Protein AF-A0A977PJA3-F1 (afdb_monomer)

Solvent-accessible surface area (backbone atoms only — not comparable to full-atom values): 24206 Å² total; per-residue (Å²): 123,78,74,62,68,71,63,63,79,77,67,81,82,73,86,77,71,82,76,63,62,69,64,51,65,70,58,67,76,68,81,71,93,69,60,69,70,60,52,53,59,50,46,55,56,50,48,57,51,47,55,52,40,52,51,39,45,53,50,38,68,62,46,46,66,63,48,60,76,67,51,56,89,46,56,53,52,89,62,93,64,71,42,68,48,52,56,47,53,52,47,56,65,66,49,66,88,48,75,70,28,21,39,38,38,39,31,64,43,63,60,74,66,46,78,71,42,77,66,67,72,76,74,64,83,95,48,78,65,56,51,52,55,53,48,50,56,46,56,58,51,52,65,62,53,78,78,54,62,72,76,57,49,56,58,41,63,76,56,46,85,55,71,39,64,55,55,40,51,47,48,53,50,47,59,62,48,41,60,52,52,49,53,52,48,56,50,43,68,72,48,55,91,77,56,71,69,49,67,43,30,48,74,66,37,37,39,40,36,20,61,45,62,68,58,52,52,51,51,50,52,50,49,46,58,70,63,41,83,48,71,89,64,67,49,73,54,72,48,78,42,80,47,36,64,79,34,49,77,57,97,52,27,28,44,28,40,39,94,88,71,76,42,83,41,68,41,75,18,72,64,44,54,50,51,52,53,49,52,52,48,50,56,52,50,57,54,46,54,54,37,51,59,37,56,77,69,67,41,62,68,60,40,53,52,50,51,51,53,48,39,51,53,52,33,51,50,53,49,53,53,46,58,70,58,57,67,53,90,66,53,81,70,41,58,58,55,35,50,50,49,47,52,50,56,48,47,51,54,46,55,68,64,48,72,77,51,86,48,68,68,59,43,52,52,52,42,48,68,31,32,35,70,79,44,76,40,82,52,91,92,37,83,43,72,51,68,66,41,53,39,48,80,44,72,82,46,100,87,42,78,44,79,51,58,42,74,58,59,72,67,67,70,83,112

Foldseek 3Di:
DVVVVVPVVPPPPDDDDPPPPVVVVVVVPPDDDDDPVVVVVVVVVVVVVVVVLVVLVVVCVVVQVVVLVLFDPQEQALHDDPRLLSVQVLVQVQLQPQFQKKKKKKFKDPPVVLLLDPPVLPPDDDDPVSNVVSVVVNVVVVVVVVPDDPVVVVVVVVVVVRPSVVSSVQVVLSVVCSVLVVVLVVLCVVVVVPWRWDWHDYRRMIMIITSDPVSVVVSVVVSCVVVVPPVVRIDMDMDIDRGQQVFDDDPQWTWHQDPPPRHTDIDGDPVNLVVLLVVLLVLLVVLLVVLVVVVVVVNVVVNLVSLLVSLVVLQVSLLVSLVSVLSNPPCPVVVVVLVVSQVSSLCSNLCSPQVPPPDPVVSVVVCCQQFNAFDFDCDVNDTDTDGGWGWDWDPPDPPDIDIRTRDRSVVSNVD

pLDDT: mean 73.35, std 19.98, range [24.0, 95.44]

Radius of gyration: 26.57 Å; Cα contacts (8 Å, |Δi|>4): 376; chains: 1; bounding box: 60×68×71 Å

Mean predicted aligned error: 12.41 Å

Structure (mmCIF, N/CA/C/O backbone):
data_AF-A0A977PJA3-F1
#
_entry.id   AF-A0A977PJA3-F1
#
loop_
_atom_site.group_PDB
_atom_site.id
_atom_site.type_symbol
_atom_site.label_atom_id
_atom_site.label_alt_id
_atom_site.label_comp_id
_atom_site.label_asym_id
_atom_site.label_entity_id
_atom_site.label_seq_id
_atom_site.pdbx_PDB_ins_code
_atom_site.Cartn_x
_atom_site.Cartn_y
_atom_site.Cartn_z
_atom_site.occupancy
_atom_site.B_iso_or_equiv
_atom_site.auth_seq_id
_atom_site.auth_comp_id
_atom_site.auth_asym_id
_atom_site.auth_atom_id
_atom_site.pdbx_PDB_model_num
ATOM 1 N N . MET A 1 1 ? -24.098 27.263 -23.065 1.00 36.97 1 MET A N 1
ATOM 2 C CA . MET A 1 1 ? -23.216 26.968 -21.909 1.00 36.97 1 MET A CA 1
ATOM 3 C C . MET A 1 1 ? -23.878 27.156 -20.538 1.00 36.97 1 MET A C 1
ATOM 5 O O . MET A 1 1 ? -23.555 26.385 -19.650 1.00 36.97 1 MET A O 1
ATOM 9 N N . ILE A 1 2 ? -24.837 28.076 -20.346 1.00 30.09 2 ILE A N 1
ATOM 10 C CA . ILE A 1 2 ? -25.556 28.237 -19.056 1.00 30.09 2 ILE A CA 1
ATOM 11 C C . ILE A 1 2 ? -26.625 27.142 -18.821 1.00 30.09 2 ILE A C 1
ATOM 13 O O . ILE A 1 2 ? -26.926 26.794 -17.687 1.00 30.09 2 ILE A O 1
ATOM 17 N N . GLN A 1 3 ? -27.122 26.494 -19.878 1.00 24.00 3 GLN A N 1
ATOM 18 C CA . GLN A 1 3 ? -28.169 25.463 -19.778 1.00 24.00 3 GLN A CA 1
ATOM 19 C C . GLN A 1 3 ? -27.657 24.060 -19.387 1.00 24.00 3 GLN A C 1
ATOM 21 O O . GLN A 1 3 ? -28.430 23.227 -18.929 1.00 24.00 3 GLN A O 1
ATOM 26 N N . ILE A 1 4 ? -26.345 23.809 -19.489 1.00 34.91 4 ILE A N 1
ATOM 27 C CA . ILE A 1 4 ? -25.708 22.555 -19.033 1.00 34.91 4 ILE A CA 1
ATOM 28 C C . ILE A 1 4 ? -25.590 22.542 -17.494 1.00 34.91 4 ILE A C 1
ATOM 30 O O . ILE A 1 4 ? -25.600 21.482 -16.873 1.00 34.91 4 ILE A O 1
ATOM 34 N N . PHE A 1 5 ? -25.572 23.719 -16.857 1.00 30.02 5 PHE A N 1
ATOM 35 C CA . PHE A 1 5 ? -25.419 23.868 -15.407 1.00 30.02 5 PHE A CA 1
ATOM 36 C C . PHE A 1 5 ? -26.631 23.399 -14.585 1.00 30.02 5 PHE A C 1
ATOM 38 O O . PHE A 1 5 ? -26.465 23.079 -13.412 1.00 30.02 5 PHE A O 1
ATOM 45 N N . LEU A 1 6 ? -27.829 23.308 -15.175 1.00 31.62 6 LEU A N 1
ATOM 46 C CA . LEU A 1 6 ? -29.035 22.895 -14.443 1.00 31.62 6 LEU A CA 1
ATOM 47 C C . LEU A 1 6 ? -29.278 21.374 -14.449 1.00 31.62 6 LEU A C 1
ATOM 49 O O . LEU A 1 6 ? -29.949 20.877 -13.549 1.00 31.62 6 LEU A O 1
ATOM 53 N N . ASN A 1 7 ? -28.660 20.616 -15.363 1.00 29.55 7 ASN A N 1
ATOM 54 C CA . ASN A 1 7 ? -28.863 19.160 -15.454 1.00 29.55 7 ASN A CA 1
ATOM 55 C C . ASN A 1 7 ? -27.836 18.317 -14.674 1.00 29.55 7 ASN A C 1
ATOM 57 O O . ASN A 1 7 ? -28.063 17.131 -14.446 1.00 29.55 7 ASN A O 1
ATOM 61 N N . ILE A 1 8 ? -26.727 18.902 -14.205 1.00 32.16 8 ILE A N 1
ATOM 62 C CA . ILE A 1 8 ? -25.685 18.159 -13.466 1.00 32.16 8 ILE A CA 1
ATOM 63 C C . ILE A 1 8 ? -26.097 17.875 -12.005 1.00 32.16 8 ILE A C 1
ATOM 65 O O . ILE A 1 8 ? -25.630 16.904 -11.410 1.00 32.16 8 ILE A O 1
ATOM 69 N N . ASN A 1 9 ? -27.057 18.624 -11.450 1.00 30.42 9 ASN A N 1
ATOM 70 C CA . ASN A 1 9 ? -27.579 18.385 -10.097 1.00 30.42 9 ASN A CA 1
ATOM 71 C C . ASN A 1 9 ? -28.542 17.185 -9.985 1.00 30.42 9 ASN A C 1
ATOM 73 O O . ASN A 1 9 ? -28.960 16.857 -8.879 1.00 30.42 9 ASN A O 1
ATOM 77 N N . GLN A 1 10 ? -28.882 16.505 -11.087 1.00 29.80 10 GLN A N 1
ATOM 78 C CA . GLN A 1 10 ? -29.810 15.364 -11.068 1.00 29.80 10 GLN A CA 1
ATOM 79 C C . GLN A 1 10 ? -29.130 13.981 -11.032 1.00 29.80 10 GLN A C 1
ATOM 81 O O . GLN A 1 10 ? -29.818 12.984 -10.835 1.00 29.80 10 GLN A O 1
ATOM 86 N N . TYR A 1 11 ? -27.795 13.891 -11.141 1.00 29.14 11 TYR A N 1
ATOM 87 C CA . TYR A 1 11 ? -27.091 12.598 -11.253 1.00 29.14 11 TYR A CA 1
ATOM 88 C C . TYR A 1 11 ? -26.002 12.323 -10.201 1.00 29.14 11 TYR A C 1
ATOM 90 O O . TYR A 1 11 ? -25.228 11.375 -10.342 1.00 29.14 11 TYR A O 1
ATOM 98 N N . SER A 1 12 ? -25.958 13.054 -9.083 1.00 30.30 12 SER A N 1
ATOM 99 C CA . SER A 1 12 ? -25.054 12.727 -7.968 1.00 30.30 12 SER A CA 1
ATOM 100 C C . SER A 1 12 ? -25.619 11.628 -7.051 1.00 30.30 12 SER A C 1
ATOM 102 O O . SER A 1 12 ? -25.829 11.836 -5.858 1.00 30.30 12 SER A O 1
ATOM 104 N N . HIS A 1 13 ? -25.835 10.430 -7.596 1.00 29.78 13 HIS A N 1
ATOM 105 C CA . HIS A 1 13 ? -26.006 9.201 -6.817 1.00 29.78 13 HIS A CA 1
ATOM 106 C C . HIS A 1 13 ? -24.690 8.416 -6.793 1.00 29.78 13 HIS A C 1
ATOM 108 O O . HIS A 1 13 ? -24.561 7.375 -7.426 1.00 29.78 13 HIS A O 1
ATOM 114 N N . ILE A 1 14 ? -23.697 8.904 -6.043 1.00 29.50 14 ILE A N 1
ATOM 115 C CA . ILE A 1 14 ? -22.518 8.110 -5.667 1.00 29.50 14 ILE A CA 1
ATOM 116 C C . ILE A 1 14 ? -22.218 8.358 -4.181 1.00 29.50 14 ILE A C 1
ATOM 118 O O . ILE A 1 14 ? -21.588 9.339 -3.805 1.00 29.50 14 ILE A O 1
ATOM 122 N N . LEU A 1 15 ? -22.743 7.451 -3.348 1.00 28.78 15 LEU A N 1
ATOM 123 C CA . LEU A 1 15 ? -22.345 7.115 -1.971 1.00 28.78 15 LEU A CA 1
ATOM 124 C C . LEU A 1 15 ? -21.882 8.277 -1.067 1.00 28.78 15 LEU A C 1
ATOM 126 O O . LEU A 1 15 ? -20.764 8.279 -0.552 1.00 28.78 15 LEU A O 1
ATOM 130 N N . PHE A 1 16 ? -22.792 9.205 -0.771 1.00 27.23 16 PHE A N 1
ATOM 131 C CA . PHE A 1 16 ? -22.698 9.995 0.457 1.00 27.23 16 PHE A CA 1
ATOM 132 C C . PHE A 1 16 ? -23.138 9.134 1.647 1.00 27.23 16 PHE A C 1
ATOM 134 O O . PHE A 1 16 ? -24.261 8.633 1.688 1.00 27.23 16 PHE A O 1
ATOM 141 N N . PHE A 1 17 ? -22.251 8.955 2.627 1.00 34.16 17 PHE A N 1
ATOM 142 C CA . PHE A 1 17 ? -22.659 8.471 3.944 1.00 34.16 17 PHE A CA 1
ATOM 143 C C . PHE A 1 17 ? -23.516 9.564 4.614 1.00 34.16 17 PHE A C 1
ATOM 145 O O . PHE A 1 17 ? -23.038 10.690 4.741 1.00 34.16 17 PHE A O 1
ATOM 152 N N . PRO A 1 18 ? -24.743 9.265 5.076 1.00 31.72 18 PRO A N 1
ATOM 153 C CA . PRO A 1 18 ? -25.649 10.257 5.671 1.00 31.72 18 PRO A CA 1
ATOM 154 C C . PRO A 1 18 ? -25.184 10.809 7.037 1.00 31.72 18 PRO A C 1
ATOM 156 O O . PRO A 1 18 ? -25.785 11.738 7.569 1.00 31.72 18 PRO A O 1
ATOM 159 N N . ASP A 1 19 ? -24.087 10.292 7.596 1.00 39.56 19 ASP A N 1
ATOM 160 C CA . ASP A 1 19 ? -23.664 10.571 8.974 1.00 39.56 19 ASP A CA 1
ATOM 161 C C . ASP A 1 19 ? -22.795 11.841 9.137 1.00 39.56 19 ASP A C 1
ATOM 163 O O . ASP A 1 19 ? -22.449 12.210 10.259 1.00 39.56 19 ASP A O 1
ATOM 167 N N . SER A 1 20 ? -22.423 12.540 8.055 1.00 37.47 20 SER A N 1
ATOM 168 C CA . SER A 1 20 ? -21.585 13.754 8.130 1.00 37.47 20 SER A CA 1
ATOM 169 C C . SER A 1 20 ? -22.359 15.042 8.438 1.00 37.47 20 SER A C 1
ATOM 171 O O . SER A 1 20 ? -21.759 16.021 8.880 1.00 37.47 20 SER A O 1
ATOM 173 N N . PHE A 1 21 ? -23.680 15.058 8.237 1.00 34.25 21 PHE A N 1
ATOM 174 C CA . PHE A 1 21 ? -24.504 16.264 8.404 1.00 34.25 21 PHE A CA 1
ATOM 175 C C . PHE A 1 21 ? -24.729 16.653 9.874 1.00 34.25 21 PHE A C 1
ATOM 177 O O . PHE A 1 21 ? -24.796 17.833 10.209 1.00 34.25 21 PHE A O 1
ATOM 184 N N . THR A 1 22 ? -24.782 15.680 10.784 1.00 40.72 22 THR A N 1
ATOM 185 C CA . THR A 1 22 ? -25.075 15.925 12.207 1.00 40.72 22 THR A CA 1
ATOM 186 C C . THR A 1 22 ? -23.897 16.527 12.975 1.00 40.72 22 THR A C 1
ATOM 188 O O . THR A 1 22 ? -24.104 17.247 13.949 1.00 40.72 22 THR A O 1
ATOM 191 N N . VAL A 1 23 ? -22.660 16.302 12.518 1.00 36.06 23 VAL A N 1
ATOM 192 C CA . VAL A 1 23 ? -21.450 16.900 13.114 1.00 36.06 23 VAL A CA 1
ATOM 193 C C . VAL A 1 23 ? -21.269 18.361 12.679 1.00 36.06 23 VAL A C 1
ATOM 195 O O . VAL A 1 23 ? -20.777 19.175 13.457 1.00 36.06 23 VAL A O 1
ATOM 198 N N . LEU A 1 24 ? -21.718 18.715 11.470 1.00 34.34 24 LEU A N 1
ATOM 199 C CA . LEU A 1 24 ? -21.664 20.084 10.943 1.00 34.34 24 LEU A CA 1
ATOM 200 C C . LEU A 1 24 ? -22.626 21.035 11.675 1.00 34.34 24 LEU A C 1
ATOM 202 O O . LEU A 1 24 ? -22.223 22.147 12.011 1.00 34.34 24 LEU A O 1
ATOM 206 N N . ASN A 1 25 ? -23.831 20.577 12.033 1.00 33.09 25 ASN A N 1
ATOM 207 C CA . ASN A 1 25 ? -24.811 21.393 12.770 1.00 33.09 25 ASN A CA 1
ATOM 208 C C . ASN A 1 25 ? -24.392 21.736 14.211 1.00 33.09 25 ASN A C 1
ATOM 210 O O . ASN A 1 25 ? -24.894 22.696 14.788 1.00 33.09 25 ASN A O 1
ATOM 214 N N . TYR A 1 26 ? -23.464 20.983 14.809 1.00 35.19 26 TYR A N 1
ATOM 215 C CA . TYR A 1 26 ? -22.919 21.319 16.130 1.00 35.19 26 TYR A CA 1
ATOM 216 C C . TYR A 1 26 ? -21.803 22.372 16.073 1.00 35.19 26 TYR A C 1
ATOM 218 O O . TYR A 1 26 ? -21.518 23.009 17.084 1.00 35.19 26 TYR A O 1
ATOM 226 N N . LEU A 1 27 ? -21.178 22.569 14.906 1.00 33.56 27 LEU A N 1
ATOM 227 C CA . LEU A 1 27 ? -20.105 23.547 14.694 1.00 33.56 27 LEU A CA 1
ATOM 228 C C . LEU A 1 27 ? -20.620 24.885 14.141 1.00 33.56 27 LEU A C 1
ATOM 230 O O . LEU A 1 27 ? -19.958 25.903 14.312 1.00 33.56 27 LEU A O 1
ATOM 234 N N . SER A 1 28 ? -21.805 24.914 13.525 1.00 33.56 28 SER A N 1
ATOM 235 C CA . SER A 1 28 ? -22.402 26.133 12.956 1.00 33.56 28 SER A CA 1
ATOM 236 C C . SER A 1 28 ? -22.864 27.158 13.997 1.00 33.56 28 SER A C 1
ATOM 238 O O . SER A 1 28 ? -23.065 28.317 13.652 1.00 33.56 28 SER A O 1
ATOM 240 N N . ASN A 1 29 ? -23.004 26.767 15.268 1.00 32.25 29 ASN A N 1
ATOM 241 C CA . ASN A 1 29 ? -23.525 27.651 16.318 1.00 32.25 29 ASN A CA 1
ATOM 242 C C . ASN A 1 29 ? -22.445 28.479 17.037 1.00 32.25 29 ASN A C 1
ATOM 244 O O . ASN A 1 29 ? -22.769 29.272 17.917 1.00 32.25 29 ASN A O 1
ATOM 248 N N . SER A 1 30 ? -21.169 28.343 16.665 1.00 33.25 30 SER A N 1
ATOM 249 C CA . SER A 1 30 ? -20.106 29.259 17.092 1.00 33.25 30 SER A CA 1
ATOM 250 C C . SER A 1 30 ? -19.865 30.308 16.007 1.00 33.25 30 SER A C 1
ATOM 252 O O . SER A 1 30 ? -18.933 30.189 15.210 1.00 33.25 30 SER A O 1
ATOM 254 N N . ILE A 1 31 ? -20.740 31.313 15.947 1.00 33.84 31 ILE A N 1
ATOM 255 C CA . ILE A 1 31 ? -20.587 32.469 15.059 1.00 33.84 31 ILE A CA 1
ATOM 256 C C . ILE A 1 31 ? -19.458 33.337 15.622 1.00 33.84 31 ILE A C 1
ATOM 258 O O . ILE A 1 31 ? -19.623 34.045 16.612 1.00 33.84 31 ILE A O 1
ATOM 262 N N . ILE A 1 32 ? -18.283 33.230 15.007 1.00 36.50 32 ILE A N 1
ATOM 263 C CA . ILE A 1 32 ? -17.173 34.164 15.189 1.00 36.50 32 ILE A CA 1
ATOM 264 C C . ILE A 1 32 ? -17.405 35.292 14.181 1.00 36.50 32 ILE A C 1
ATOM 266 O O . ILE A 1 32 ? -17.547 35.020 12.989 1.00 36.50 32 ILE A O 1
ATOM 270 N N . PHE A 1 33 ? -17.461 36.540 14.649 1.00 36.34 33 PHE A N 1
ATOM 271 C CA . PHE A 1 33 ? -17.425 37.713 13.776 1.00 36.34 33 PHE A CA 1
ATOM 272 C C . PHE A 1 33 ? -16.091 37.710 13.017 1.00 36.34 33 PHE A C 1
ATOM 274 O O . PHE A 1 33 ? -15.027 37.810 13.626 1.00 36.34 33 PHE A O 1
ATOM 281 N N . ILE A 1 34 ? -16.151 37.525 11.699 1.00 44.22 34 ILE A N 1
ATOM 282 C CA . ILE A 1 34 ? -14.998 37.599 10.800 1.00 44.22 34 ILE A CA 1
ATOM 283 C C . ILE A 1 34 ? -15.150 38.888 9.995 1.00 44.22 34 ILE A C 1
ATOM 285 O O . ILE A 1 34 ? -16.204 39.111 9.404 1.00 44.22 34 ILE A O 1
ATOM 289 N N . ASP A 1 35 ? -14.102 39.712 9.981 1.00 38.19 35 ASP A N 1
ATOM 290 C CA . ASP A 1 35 ? -14.041 40.964 9.223 1.00 38.19 35 ASP A CA 1
ATOM 291 C C . ASP A 1 35 ? -14.410 40.774 7.744 1.00 38.19 35 ASP A C 1
ATOM 293 O O . ASP A 1 35 ? -13.882 39.895 7.051 1.00 38.19 35 ASP A O 1
ATOM 297 N N . ASN A 1 36 ? -15.279 41.650 7.237 1.00 44.38 36 ASN A N 1
ATOM 298 C CA . ASN A 1 36 ? -15.777 41.608 5.858 1.00 44.38 36 ASN A CA 1
ATOM 299 C C . ASN A 1 36 ? -14.659 41.783 4.811 1.00 44.38 36 ASN A C 1
ATOM 301 O O . ASN A 1 36 ? -14.709 41.160 3.748 1.00 44.38 36 ASN A O 1
ATOM 305 N N . ASP A 1 37 ? -13.596 42.521 5.138 1.00 44.81 37 ASP A N 1
ATOM 306 C CA . ASP A 1 37 ? -12.430 42.692 4.259 1.00 44.81 37 ASP A CA 1
ATOM 307 C C . ASP A 1 37 ? -11.568 41.422 4.171 1.00 44.81 37 ASP A C 1
ATOM 309 O O . ASP A 1 37 ? -10.956 41.128 3.136 1.00 44.81 37 ASP A O 1
ATOM 313 N N . PHE A 1 38 ? -11.568 40.601 5.227 1.00 41.69 38 PHE A N 1
ATOM 314 C CA . PHE A 1 38 ? -10.934 39.284 5.210 1.00 41.69 38 PHE A CA 1
ATOM 315 C C . PHE A 1 38 ? -11.740 38.297 4.357 1.00 41.69 38 PHE A C 1
ATOM 317 O O . PHE A 1 38 ? -11.160 37.460 3.661 1.00 41.69 38 PHE A O 1
ATOM 324 N N . LEU A 1 39 ? -13.072 38.401 4.358 1.00 47.28 39 LEU A N 1
ATOM 325 C CA . LEU A 1 39 ? -13.933 37.577 3.509 1.00 47.28 39 LEU A CA 1
ATOM 326 C C . LEU A 1 39 ? -13.758 37.915 2.025 1.00 47.28 39 LEU A C 1
ATOM 328 O O . LEU A 1 39 ? -13.587 36.991 1.232 1.00 47.28 39 LEU A O 1
ATOM 332 N N . TYR A 1 40 ? -13.713 39.196 1.648 1.00 44.06 40 TYR A N 1
ATOM 333 C CA . TYR A 1 40 ? -13.609 39.609 0.243 1.00 44.06 40 TYR A CA 1
ATOM 334 C C . TYR A 1 40 ? -12.261 39.231 -0.395 1.00 44.06 40 TYR A C 1
ATOM 336 O O . TYR A 1 40 ? -12.219 38.658 -1.488 1.00 44.06 40 TYR A O 1
ATOM 344 N N . ASN A 1 41 ? -11.152 39.448 0.320 1.00 45.12 41 ASN A N 1
ATOM 345 C CA . ASN A 1 41 ? -9.816 39.078 -0.160 1.00 45.12 41 ASN A CA 1
ATOM 346 C C . ASN A 1 41 ? -9.611 37.558 -0.232 1.00 45.12 41 ASN A C 1
ATOM 348 O O . ASN A 1 41 ? -8.962 37.058 -1.151 1.00 45.12 41 ASN A O 1
ATOM 352 N N . ASN A 1 42 ? -10.205 36.789 0.685 1.00 46.09 42 ASN A N 1
ATOM 353 C CA . ASN A 1 42 ? -10.173 35.330 0.581 1.00 46.09 42 ASN A CA 1
ATOM 354 C C . ASN A 1 42 ? -11.097 34.804 -0.527 1.00 46.09 42 ASN A C 1
ATOM 356 O O . ASN A 1 42 ? -10.762 33.801 -1.165 1.00 46.09 42 ASN A O 1
ATOM 360 N N . PHE A 1 43 ? -12.215 35.482 -0.808 1.00 46.97 43 PHE A N 1
ATOM 361 C CA . PHE A 1 43 ? -13.120 35.111 -1.895 1.00 46.97 43 PHE A CA 1
ATOM 362 C C . PHE A 1 43 ? -12.473 35.296 -3.271 1.00 46.97 43 PHE A C 1
ATOM 364 O O . PHE A 1 43 ? -12.516 34.370 -4.082 1.00 46.97 43 PHE A O 1
ATOM 371 N N . SER A 1 44 ? -11.806 36.423 -3.530 1.00 49.03 44 SER A N 1
ATOM 372 C CA . SER A 1 44 ? -11.145 36.680 -4.821 1.00 49.03 44 SER A CA 1
ATOM 373 C C . SER A 1 44 ? -9.994 35.700 -5.100 1.00 49.03 44 SER A C 1
ATOM 375 O O . SER A 1 44 ? -9.893 35.147 -6.200 1.00 49.03 44 SER A O 1
ATOM 377 N N . ILE A 1 45 ? -9.188 35.374 -4.082 1.00 56.03 45 ILE A N 1
ATOM 378 C CA . ILE A 1 45 ? -8.144 34.337 -4.163 1.00 56.03 45 ILE A CA 1
ATOM 379 C C . ILE A 1 45 ? -8.768 32.955 -4.419 1.00 56.03 45 ILE A C 1
ATOM 381 O O . ILE A 1 45 ? -8.244 32.170 -5.216 1.00 56.03 45 ILE A O 1
ATOM 385 N N . SER A 1 46 ? -9.908 32.652 -3.788 1.00 64.25 46 SER A N 1
ATOM 386 C CA . SER A 1 46 ? -10.616 31.385 -4.000 1.00 64.25 46 SER A CA 1
ATOM 387 C C . SER A 1 46 ? -11.208 31.261 -5.409 1.00 64.25 46 SER A C 1
ATOM 389 O O . SER A 1 46 ? -11.174 30.172 -5.984 1.00 64.25 46 SER A O 1
ATOM 391 N N . PHE A 1 47 ? -11.657 32.367 -6.010 1.00 64.94 47 PHE A N 1
ATOM 392 C CA . PHE A 1 47 ? -12.265 32.385 -7.340 1.00 64.94 47 PHE A CA 1
ATOM 393 C C . PHE A 1 47 ? -11.232 32.223 -8.464 1.00 64.94 47 PHE A C 1
ATOM 395 O O . PHE A 1 47 ? -11.414 31.395 -9.355 1.00 64.94 47 PHE A O 1
ATOM 402 N N . ASN A 1 48 ? -10.087 32.908 -8.382 1.00 66.19 48 ASN A N 1
ATOM 403 C CA . ASN A 1 48 ? -8.990 32.720 -9.344 1.00 66.19 48 ASN A CA 1
ATOM 404 C C . ASN A 1 48 ? -8.391 31.303 -9.260 1.00 66.19 48 ASN A C 1
ATOM 406 O O . ASN A 1 48 ? -8.072 30.677 -10.276 1.00 66.19 48 ASN A O 1
ATOM 410 N N . SER A 1 49 ? -8.300 30.752 -8.046 1.00 73.25 49 SER A N 1
ATOM 411 C CA . SER A 1 49 ? -7.970 29.339 -7.827 1.00 73.25 49 SER A CA 1
ATOM 412 C C . SER A 1 49 ? -9.004 28.412 -8.477 1.00 73.25 49 SER A C 1
ATOM 414 O O . SER A 1 49 ? -8.647 27.427 -9.117 1.00 73.25 49 SER A O 1
ATOM 416 N N . PHE A 1 50 ? -10.294 28.728 -8.379 1.00 75.81 50 PHE A N 1
ATOM 417 C CA . PHE A 1 50 ? -11.352 27.927 -8.986 1.00 75.81 50 PHE A CA 1
ATOM 418 C C . PHE A 1 50 ? -11.298 27.936 -10.522 1.00 75.81 50 PHE A C 1
ATOM 420 O O . PHE A 1 50 ? -11.309 26.865 -11.126 1.00 75.81 50 PHE A O 1
ATOM 427 N N . ILE A 1 51 ? -11.150 29.107 -11.152 1.00 76.50 51 ILE A N 1
ATOM 428 C CA . ILE A 1 51 ? -11.026 29.221 -12.616 1.00 76.50 51 ILE A CA 1
ATOM 429 C C . ILE A 1 51 ? -9.794 28.465 -13.120 1.00 76.50 51 ILE A C 1
ATOM 431 O O . ILE A 1 51 ? -9.893 27.707 -14.082 1.00 76.50 51 ILE A O 1
ATOM 435 N N . SER A 1 52 ? -8.646 28.622 -12.453 1.00 73.88 52 SER A N 1
ATOM 436 C CA . SER A 1 52 ? -7.437 27.878 -12.827 1.00 73.88 52 SER A CA 1
ATOM 437 C C . SER A 1 52 ? -7.613 26.366 -12.666 1.00 73.88 52 SER A C 1
ATOM 439 O O . SER A 1 52 ? -7.175 25.596 -13.510 1.00 73.88 52 SER A O 1
ATOM 441 N N . ASN A 1 53 ? -8.327 25.907 -11.639 1.00 75.88 53 ASN A N 1
ATOM 442 C CA . ASN A 1 53 ? -8.643 24.488 -11.487 1.00 75.88 53 ASN A CA 1
ATOM 443 C C . ASN A 1 53 ? -9.544 23.950 -12.605 1.00 75.88 53 ASN A C 1
ATOM 445 O O . ASN A 1 53 ? -9.317 22.834 -13.073 1.00 75.88 53 ASN A O 1
ATOM 449 N N . ILE A 1 54 ? -10.535 24.731 -13.046 1.00 80.94 54 ILE A N 1
ATOM 450 C CA . ILE A 1 54 ? -11.384 24.368 -14.187 1.00 80.94 54 I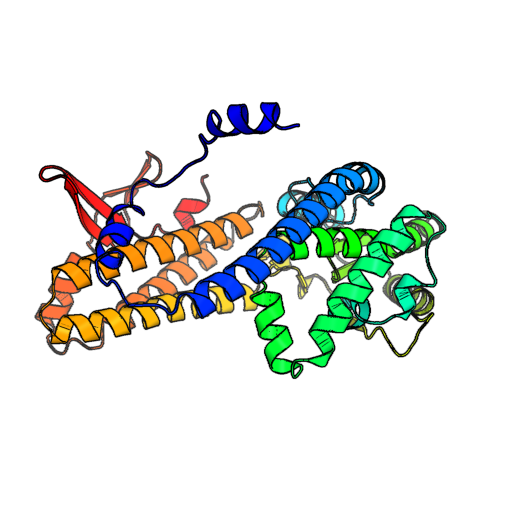LE A CA 1
ATOM 451 C C . ILE A 1 54 ? -10.555 24.297 -15.464 1.00 80.94 54 ILE A C 1
ATOM 453 O O . ILE A 1 54 ? -10.703 23.341 -16.220 1.00 80.94 54 ILE A O 1
ATOM 457 N N . SER A 1 55 ? -9.665 25.259 -15.710 1.00 79.06 55 SER A N 1
ATOM 458 C CA . SER A 1 55 ? -8.833 25.217 -16.912 1.00 79.06 55 SER A CA 1
ATOM 459 C C . SER A 1 55 ? -7.902 24.003 -16.910 1.00 79.06 55 SER A C 1
ATOM 461 O O . SER A 1 55 ? -7.824 23.318 -17.925 1.00 79.06 55 SER A O 1
ATOM 463 N N . TYR A 1 56 ? -7.284 23.649 -15.775 1.00 78.69 56 TYR A N 1
ATOM 464 C CA . TYR A 1 56 ? -6.484 22.420 -15.667 1.00 78.69 56 TYR A CA 1
ATOM 465 C C . TYR A 1 56 ? -7.294 21.152 -15.938 1.00 78.69 56 TYR A C 1
ATOM 467 O O . TYR A 1 56 ? -6.793 20.245 -16.596 1.00 78.69 56 TYR A O 1
ATOM 475 N N . LEU A 1 57 ? -8.536 21.089 -15.457 1.00 81.31 57 LEU A N 1
ATOM 476 C CA . LEU A 1 57 ? -9.440 19.981 -15.758 1.00 81.31 57 LEU A CA 1
ATOM 477 C C . LEU A 1 57 ? -9.782 19.908 -17.244 1.00 81.31 57 LEU A C 1
ATOM 479 O O . LEU A 1 57 ? -9.721 18.829 -17.821 1.00 81.31 57 LEU A O 1
ATOM 483 N N . LEU A 1 58 ? -10.120 21.038 -17.866 1.00 82.75 58 LEU A N 1
ATOM 484 C CA . LEU A 1 58 ? -10.431 21.088 -19.294 1.00 82.75 58 LEU A CA 1
ATOM 485 C C . LEU A 1 58 ? -9.231 20.639 -20.130 1.00 82.75 58 LEU A C 1
ATOM 487 O O . LEU A 1 58 ? -9.390 19.801 -21.011 1.00 82.75 58 LEU A O 1
ATOM 491 N N . PHE A 1 59 ? -8.024 21.116 -19.812 1.00 82.56 59 PHE A N 1
ATOM 492 C CA . PHE A 1 59 ? -6.808 20.656 -20.485 1.00 82.56 59 PHE A CA 1
ATOM 493 C C . PHE A 1 59 ? -6.547 19.171 -20.266 1.00 82.56 59 PHE A C 1
ATOM 495 O O . PHE A 1 59 ? -6.170 18.482 -21.206 1.00 82.56 59 PHE A O 1
ATOM 502 N N . PHE A 1 60 ? -6.764 18.669 -19.051 1.00 83.75 60 PHE A N 1
ATOM 503 C CA . PHE A 1 60 ? -6.642 17.247 -18.767 1.00 83.75 60 PHE A CA 1
ATOM 504 C C . PHE A 1 60 ? -7.611 16.421 -19.625 1.00 83.75 60 PHE A C 1
ATOM 506 O O . PHE A 1 60 ? -7.165 15.502 -20.297 1.00 83.75 60 PHE A O 1
ATOM 513 N N . PHE A 1 61 ? -8.892 16.794 -19.694 1.00 84.75 61 PHE A N 1
ATOM 514 C CA . PHE A 1 61 ? -9.885 16.079 -20.505 1.00 84.75 61 PHE A CA 1
ATOM 515 C C . PHE A 1 61 ? -9.619 16.140 -22.013 1.00 84.75 61 PHE A C 1
ATOM 517 O O . PHE A 1 61 ? -10.000 15.215 -22.724 1.00 84.75 61 PHE A O 1
ATOM 524 N N . ILE A 1 62 ? -8.981 17.207 -22.500 1.00 83.56 62 ILE A N 1
ATOM 525 C CA . ILE A 1 62 ? -8.586 17.327 -23.910 1.00 83.56 62 ILE A CA 1
ATOM 526 C C . ILE A 1 62 ? -7.363 16.451 -24.202 1.00 83.56 62 ILE A C 1
ATOM 528 O O . ILE A 1 62 ? -7.366 15.693 -25.164 1.00 83.56 62 ILE A O 1
ATOM 532 N N . LEU A 1 63 ? -6.323 16.542 -23.371 1.00 83.88 63 LEU A N 1
ATOM 533 C CA . LEU A 1 63 ? -5.032 15.908 -23.643 1.00 83.88 63 LEU A CA 1
ATOM 534 C C . LEU A 1 63 ? -5.005 14.418 -23.294 1.00 83.88 63 LEU A C 1
ATOM 536 O O . LEU A 1 63 ? -4.315 13.645 -23.953 1.00 83.88 63 LEU A O 1
ATOM 540 N N . GLU A 1 64 ? -5.698 14.000 -22.238 1.00 87.25 64 GLU A N 1
ATOM 541 C CA . GLU A 1 64 ? -5.584 12.637 -21.721 1.00 87.25 64 GLU A CA 1
ATOM 542 C C . GLU A 1 64 ? -5.967 11.564 -22.757 1.00 87.25 64 GLU A C 1
ATOM 544 O O . GLU A 1 64 ? -5.173 10.638 -22.913 1.00 87.25 64 GLU A O 1
ATOM 549 N N . PRO A 1 65 ? -7.078 11.659 -23.519 1.00 85.75 65 PRO A N 1
ATOM 550 C CA . PRO A 1 65 ? -7.425 10.635 -24.508 1.00 85.75 65 PRO A CA 1
ATOM 551 C C . PRO A 1 65 ? -6.395 10.504 -25.637 1.00 85.75 65 PRO A C 1
ATOM 553 O O . PRO A 1 65 ? -6.067 9.389 -26.045 1.00 85.75 65 PRO A O 1
ATOM 556 N N . GLU A 1 66 ? -5.865 11.632 -26.121 1.00 82.44 66 GLU A N 1
ATOM 557 C CA . GLU A 1 66 ? -4.857 11.660 -27.188 1.00 82.44 66 GLU A CA 1
ATOM 558 C C . GLU A 1 66 ? -3.558 10.998 -26.726 1.00 82.44 66 GLU A C 1
ATOM 560 O O . GLU A 1 66 ? -3.004 10.136 -27.409 1.00 82.44 66 GLU A O 1
ATOM 565 N N . TRP A 1 67 ? -3.093 11.353 -25.528 1.00 86.44 67 TRP A N 1
ATOM 566 C CA . TRP A 1 67 ? -1.856 10.810 -24.980 1.00 86.44 67 TRP A CA 1
ATOM 567 C C . TRP A 1 67 ? -1.996 9.369 -24.496 1.00 86.44 67 TRP A C 1
ATOM 569 O O . TRP A 1 67 ? -1.049 8.596 -24.634 1.00 86.44 67 TRP A O 1
ATOM 579 N N . GLU A 1 68 ? -3.161 8.966 -23.993 1.00 85.38 68 GLU A N 1
ATOM 580 C CA . GLU A 1 68 ? -3.409 7.590 -23.559 1.00 85.38 68 GLU A CA 1
ATOM 581 C C . GLU A 1 68 ? -3.280 6.589 -24.716 1.00 85.38 68 GLU A C 1
ATOM 583 O O . GLU A 1 68 ? -2.766 5.488 -24.507 1.00 85.38 68 GLU A O 1
ATOM 588 N N . ALA A 1 69 ? -3.655 6.986 -25.937 1.00 82.31 69 ALA A N 1
ATOM 589 C CA . ALA A 1 69 ? -3.460 6.185 -27.146 1.00 82.31 69 ALA A CA 1
ATOM 590 C C . ALA A 1 69 ? -1.978 6.044 -27.551 1.00 82.31 69 ALA A C 1
ATOM 592 O O . ALA A 1 69 ? -1.606 5.075 -28.212 1.00 82.31 69 ALA A O 1
ATOM 593 N N . ILE A 1 70 ? -1.132 6.997 -27.150 1.00 86.25 70 ILE A N 1
ATOM 594 C CA . ILE A 1 70 ? 0.296 7.058 -27.500 1.00 86.25 70 ILE A CA 1
ATOM 595 C C . ILE A 1 70 ? 1.167 6.418 -26.405 1.00 86.25 70 ILE A C 1
ATOM 597 O O . ILE A 1 70 ? 2.276 5.953 -26.680 1.00 86.25 70 ILE A O 1
ATOM 601 N N . PHE A 1 71 ? 0.700 6.391 -25.154 1.00 86.62 71 PHE A N 1
ATOM 602 C CA . PHE A 1 71 ? 1.477 5.875 -24.032 1.00 86.62 71 PHE A CA 1
ATOM 603 C C . PHE A 1 71 ? 1.783 4.380 -24.164 1.00 86.62 71 PHE A C 1
ATOM 605 O O . PHE A 1 71 ? 0.892 3.533 -24.274 1.00 86.62 71 PHE A O 1
ATOM 612 N N . TYR A 1 72 ? 3.068 4.049 -24.025 1.00 86.81 72 TYR A N 1
ATOM 613 C CA . TYR A 1 72 ? 3.566 2.674 -24.052 1.00 86.81 72 TYR A CA 1
ATOM 614 C C . TYR A 1 72 ? 2.920 1.788 -22.986 1.00 86.81 72 TYR A C 1
ATOM 616 O O . TYR A 1 72 ? 2.753 2.203 -21.841 1.00 86.81 72 TYR A O 1
ATOM 624 N N . SER A 1 73 ? 2.625 0.532 -23.331 1.00 85.94 73 SER A N 1
ATOM 625 C CA . SER A 1 73 ? 1.980 -0.448 -22.437 1.00 85.94 73 SER A CA 1
ATOM 626 C C . SER A 1 73 ? 2.748 -0.723 -21.138 1.00 85.94 73 SER A C 1
ATOM 628 O O . SER A 1 73 ? 2.147 -1.095 -20.138 1.00 85.94 73 SER A O 1
ATOM 630 N N . CYS A 1 74 ? 4.061 -0.488 -21.119 1.00 85.88 74 CYS A N 1
ATOM 631 C CA . CYS A 1 74 ? 4.918 -0.644 -19.944 1.00 85.88 74 CYS A CA 1
ATOM 632 C C . CYS A 1 74 ? 4.845 0.524 -18.941 1.00 85.88 74 CYS A C 1
ATOM 634 O O . CYS A 1 74 ? 5.488 0.459 -17.890 1.00 85.88 74 CYS A O 1
ATOM 636 N N . SER A 1 75 ? 4.092 1.589 -19.243 1.00 88.19 75 SER A N 1
ATOM 637 C CA . SER A 1 75 ? 3.831 2.706 -18.333 1.00 88.19 75 SER A CA 1
ATOM 638 C C . SER A 1 75 ? 2.522 2.508 -17.579 1.00 88.19 75 SER A C 1
ATOM 640 O O . SER A 1 75 ? 1.466 2.366 -18.195 1.00 88.19 75 SER A O 1
ATOM 642 N N . TYR A 1 76 ? 2.591 2.564 -16.247 1.00 86.31 76 TYR A N 1
ATOM 643 C CA . TYR A 1 76 ? 1.492 2.177 -15.359 1.00 86.31 76 TYR A CA 1
ATOM 644 C C . TYR A 1 76 ? 1.091 3.214 -14.310 1.00 86.31 76 TYR A C 1
ATOM 646 O O . TYR A 1 76 ? 0.418 2.871 -13.350 1.00 86.31 76 TYR A O 1
ATOM 654 N N . TYR A 1 77 ? 1.531 4.462 -14.378 1.00 84.38 77 TYR A N 1
ATOM 655 C CA . TYR A 1 77 ? 1.134 5.453 -13.372 1.00 84.38 77 TYR A CA 1
ATOM 656 C C . TYR A 1 77 ? 0.244 6.510 -14.001 1.00 84.38 77 TYR A C 1
ATOM 658 O O . TYR A 1 77 ? 0.638 7.067 -15.013 1.00 84.38 77 TYR A O 1
ATOM 666 N N . GLY A 1 78 ? -0.913 6.823 -13.413 1.00 78.06 78 GLY A N 1
ATOM 667 C CA . GLY A 1 78 ? -1.757 7.939 -13.873 1.00 78.06 78 GLY A CA 1
ATOM 668 C C . GLY A 1 78 ? -2.445 7.744 -15.238 1.00 78.06 78 GLY A C 1
ATOM 669 O O . GLY A 1 78 ? -2.701 8.731 -15.906 1.00 78.06 78 GLY A O 1
ATOM 670 N N . ARG A 1 79 ? -2.698 6.496 -15.645 1.00 82.19 79 ARG A N 1
ATOM 671 C CA . ARG A 1 79 ? -3.464 6.040 -16.828 1.00 82.19 79 ARG A CA 1
ATOM 672 C C . ARG A 1 79 ? -4.832 5.419 -16.494 1.00 82.19 79 ARG A C 1
ATOM 674 O O . ARG A 1 79 ? -5.101 5.099 -15.346 1.00 82.19 79 ARG A O 1
ATOM 681 N N . TYR A 1 80 ? -5.688 5.139 -17.466 1.00 77.12 80 TYR A N 1
ATOM 682 C CA . TYR A 1 80 ? -7.025 4.592 -17.172 1.00 77.12 80 TYR A CA 1
ATOM 683 C C . TYR A 1 80 ? -7.063 3.125 -16.704 1.00 77.12 80 TYR A C 1
ATOM 685 O O . TYR A 1 80 ? -8.020 2.707 -16.052 1.00 77.12 80 TYR A O 1
ATOM 693 N N . GLN A 1 81 ? -6.052 2.319 -17.034 1.00 70.38 81 GLN A N 1
ATOM 694 C CA . GLN A 1 81 ? -6.081 0.877 -16.766 1.00 70.38 81 GLN A CA 1
ATOM 695 C C . GLN A 1 81 ? -5.800 0.541 -15.291 1.00 70.38 81 GLN A C 1
ATOM 697 O O . GLN A 1 81 ? -5.031 1.223 -14.618 1.00 70.38 81 GLN A O 1
ATOM 702 N N . ASN A 1 82 ? -6.396 -0.551 -14.786 1.00 62.06 82 ASN A N 1
ATOM 703 C CA . ASN A 1 82 ? -6.193 -1.050 -13.419 1.00 62.06 82 ASN A CA 1
ATOM 704 C C . ASN A 1 82 ? -4.718 -1.430 -13.166 1.00 62.06 82 ASN A C 1
ATOM 706 O O . ASN A 1 82 ? -4.304 -2.577 -13.352 1.00 62.06 82 ASN A O 1
ATOM 710 N N . TYR A 1 83 ? -3.932 -0.459 -12.695 1.00 68.19 83 TYR A N 1
ATOM 711 C CA . TYR A 1 83 ? -2.468 -0.509 -12.649 1.00 68.19 83 TYR A CA 1
ATOM 712 C C . TYR A 1 83 ? -1.899 -1.723 -11.940 1.00 68.19 83 TYR A C 1
ATOM 714 O O . TYR A 1 83 ? -0.995 -2.380 -12.445 1.00 68.19 83 TYR A O 1
ATOM 722 N N . ASN A 1 84 ? -2.419 -2.019 -10.749 1.00 63.84 84 ASN A N 1
ATOM 723 C CA . ASN A 1 84 ? -1.801 -3.026 -9.904 1.00 63.84 84 ASN A CA 1
ATOM 724 C C . ASN A 1 84 ? -1.978 -4.415 -10.512 1.00 63.84 84 ASN A C 1
ATOM 726 O O . ASN A 1 84 ? -1.008 -5.155 -10.583 1.00 63.84 84 ASN A O 1
ATOM 730 N N . SER A 1 85 ? -3.172 -4.762 -10.999 1.00 69.50 85 SER A N 1
ATOM 731 C CA . SER A 1 85 ? -3.398 -6.076 -11.607 1.00 69.50 85 SER A CA 1
ATOM 732 C C . SER 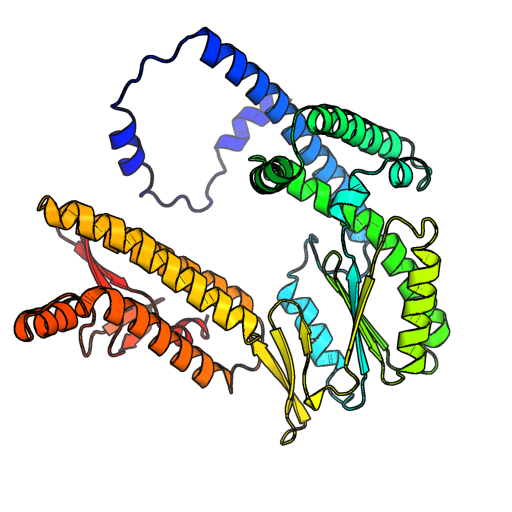A 1 85 ? -2.576 -6.275 -12.878 1.00 69.50 85 SER A C 1
ATOM 734 O O . SER A 1 85 ? -2.016 -7.350 -13.055 1.00 69.50 85 SER A O 1
ATOM 736 N N . CYS A 1 86 ? -2.456 -5.253 -13.733 1.00 73.69 86 CYS A N 1
ATOM 737 C CA . CYS A 1 86 ? -1.731 -5.376 -14.999 1.00 73.69 86 CYS A CA 1
ATOM 738 C C . CYS A 1 86 ? -0.224 -5.538 -14.782 1.00 73.69 86 CYS A C 1
ATOM 740 O O . CYS A 1 86 ? 0.355 -6.481 -15.310 1.00 73.69 86 CYS A O 1
ATOM 742 N N . ILE A 1 87 ? 0.379 -4.706 -13.918 1.00 78.69 87 ILE A N 1
ATOM 743 C CA . ILE A 1 87 ? 1.799 -4.827 -13.558 1.00 78.69 87 ILE A CA 1
ATOM 744 C C . ILE A 1 87 ? 2.102 -6.254 -13.091 1.00 78.69 87 ILE A C 1
ATOM 746 O O . ILE A 1 87 ? 3.056 -6.873 -13.544 1.00 78.69 87 ILE A O 1
ATOM 750 N N . ILE A 1 88 ? 1.280 -6.790 -12.188 1.00 74.62 88 ILE A N 1
ATOM 751 C CA . ILE A 1 88 ? 1.493 -8.113 -11.590 1.00 74.62 88 ILE A CA 1
ATOM 752 C C . ILE A 1 88 ? 1.378 -9.225 -12.615 1.00 74.62 88 ILE A C 1
ATOM 754 O O . ILE A 1 88 ? 2.211 -10.123 -12.606 1.00 74.62 88 ILE A O 1
ATOM 758 N N . LEU A 1 89 ? 0.348 -9.187 -13.462 1.00 77.94 89 LEU A N 1
ATOM 759 C CA . LEU A 1 89 ? 0.167 -10.187 -14.509 1.00 77.94 89 LEU A CA 1
ATOM 760 C C . LEU A 1 89 ? 1.367 -10.196 -15.452 1.00 77.94 89 LEU A C 1
ATOM 762 O O . LEU A 1 89 ? 1.813 -11.266 -15.855 1.00 77.94 89 LEU A O 1
ATOM 766 N N . ASP A 1 90 ? 1.925 -9.025 -15.743 1.00 81.94 90 ASP A N 1
ATOM 767 C CA . ASP A 1 90 ? 3.149 -8.918 -16.520 1.00 81.94 90 ASP A CA 1
ATOM 768 C C . ASP A 1 90 ? 4.358 -9.483 -15.768 1.00 81.94 90 ASP A C 1
ATOM 770 O O . ASP A 1 90 ? 5.159 -10.193 -16.368 1.00 81.94 90 ASP A O 1
ATOM 774 N N . PHE A 1 91 ? 4.493 -9.247 -14.460 1.00 82.88 91 PHE A N 1
ATOM 775 C CA . PHE A 1 91 ? 5.537 -9.903 -13.666 1.00 82.88 91 PHE A CA 1
ATOM 776 C C . PHE A 1 91 ? 5.380 -11.426 -13.669 1.00 82.88 91 PHE A C 1
ATOM 778 O O . PHE A 1 91 ? 6.336 -12.131 -13.956 1.00 82.88 91 PHE A O 1
ATOM 785 N N . ASP A 1 92 ? 4.193 -11.952 -13.397 1.00 80.69 92 ASP A N 1
ATOM 786 C CA . ASP A 1 92 ? 3.967 -13.397 -13.298 1.00 80.69 92 ASP A CA 1
ATOM 787 C C . ASP A 1 92 ? 4.246 -14.112 -14.634 1.00 80.69 92 ASP A C 1
ATOM 789 O O . ASP A 1 92 ? 4.965 -15.114 -14.695 1.00 80.69 92 ASP A O 1
ATOM 793 N N . LYS A 1 93 ? 3.783 -13.519 -15.743 1.00 82.50 93 LYS A N 1
ATOM 794 C CA . LYS A 1 93 ? 4.051 -14.014 -17.101 1.00 82.50 93 LYS A CA 1
ATOM 795 C C . LYS A 1 93 ? 5.528 -13.960 -17.479 1.00 82.50 93 LYS A C 1
ATOM 797 O O . LYS A 1 93 ? 6.008 -14.867 -18.142 1.00 82.50 93 LYS A O 1
ATOM 802 N N . ASN A 1 94 ? 6.242 -12.902 -17.096 1.00 81.75 94 ASN A N 1
ATOM 803 C CA . ASN A 1 94 ? 7.630 -12.713 -17.524 1.00 81.75 94 ASN A CA 1
ATOM 804 C C . ASN A 1 94 ? 8.653 -13.403 -16.607 1.00 81.75 94 ASN A C 1
ATOM 806 O O . ASN A 1 94 ? 9.786 -13.648 -17.024 1.00 81.75 94 ASN A O 1
ATOM 810 N N . PHE A 1 95 ? 8.281 -13.719 -15.365 1.00 77.56 95 PHE A N 1
ATOM 811 C CA . PHE A 1 95 ? 9.176 -14.354 -14.394 1.00 77.56 95 PHE A CA 1
ATOM 812 C C . PHE A 1 95 ? 9.035 -15.870 -14.325 1.00 77.56 95 PHE A C 1
ATOM 814 O O . PHE A 1 95 ? 9.971 -16.530 -13.870 1.00 77.56 95 PHE A O 1
ATOM 821 N N . SER A 1 96 ? 7.915 -16.434 -14.780 1.00 75.88 96 SER A N 1
ATOM 822 C CA . SER A 1 96 ? 7.758 -17.885 -14.882 1.00 75.88 96 SER A CA 1
ATOM 823 C C . SER A 1 96 ? 8.796 -18.453 -15.864 1.00 75.88 96 SER A C 1
ATOM 825 O O . SER A 1 96 ? 8.721 -18.245 -17.070 1.00 75.88 96 SER A O 1
ATOM 827 N N . GLY A 1 97 ? 9.819 -19.131 -15.327 1.00 75.31 97 GLY A N 1
ATOM 828 C CA . GLY A 1 97 ? 10.892 -19.768 -16.101 1.00 75.31 97 GLY A CA 1
ATOM 829 C C . GLY A 1 97 ? 12.220 -18.999 -16.215 1.00 75.31 97 GLY A C 1
ATOM 830 O O . GLY A 1 97 ? 13.181 -19.561 -16.733 1.00 75.31 97 GLY A O 1
ATOM 831 N N . ASN A 1 98 ? 12.333 -17.759 -15.713 1.00 74.69 98 ASN A N 1
ATOM 832 C CA . ASN A 1 98 ? 13.538 -16.917 -15.874 1.00 74.69 98 ASN A CA 1
ATOM 833 C C . ASN A 1 98 ? 14.269 -16.614 -14.550 1.00 74.69 98 ASN A C 1
ATOM 835 O O . ASN A 1 98 ? 14.400 -15.463 -14.121 1.00 74.69 98 ASN A O 1
ATOM 839 N N . TYR A 1 99 ? 14.798 -17.665 -13.921 1.00 73.31 99 TYR A N 1
ATOM 840 C CA . TYR A 1 99 ? 15.410 -17.638 -12.582 1.00 73.31 99 TYR A CA 1
ATOM 841 C C . TYR A 1 99 ? 16.730 -16.859 -12.482 1.00 73.31 99 TYR A C 1
ATOM 843 O O . TYR A 1 99 ? 17.036 -16.289 -11.436 1.00 73.31 99 TYR A O 1
ATOM 851 N N . ASN A 1 100 ? 17.485 -16.780 -13.580 1.00 80.06 100 ASN A N 1
ATOM 852 C CA . ASN A 1 100 ? 18.797 -16.121 -13.631 1.00 80.06 100 ASN A CA 1
ATOM 853 C C . ASN A 1 100 ? 18.717 -14.651 -14.070 1.00 80.06 100 ASN A C 1
ATOM 855 O O . ASN A 1 100 ? 19.707 -14.081 -14.535 1.00 80.06 100 ASN A O 1
ATOM 859 N N . SER A 1 101 ? 17.542 -14.030 -13.971 1.00 83.88 101 SER A N 1
ATOM 860 C CA . SER A 1 101 ? 17.394 -12.636 -14.364 1.00 83.88 101 SER A CA 1
ATOM 861 C C . SER A 1 101 ? 17.986 -11.688 -13.317 1.00 83.88 101 SER A C 1
ATOM 863 O O . SER A 1 101 ? 17.785 -11.808 -12.110 1.00 83.88 101 SER A O 1
ATOM 865 N N . ASN A 1 102 ? 18.749 -10.717 -13.806 1.00 87.25 102 ASN A N 1
ATOM 866 C CA . ASN A 1 102 ? 19.229 -9.585 -13.035 1.00 87.25 102 ASN A CA 1
ATOM 867 C C . ASN A 1 102 ? 18.160 -8.498 -13.051 1.00 87.25 102 ASN A C 1
ATOM 869 O O . ASN A 1 102 ? 17.569 -8.213 -14.096 1.00 87.25 102 ASN A O 1
ATOM 873 N N . VAL A 1 103 ? 17.960 -7.848 -11.911 1.00 87.50 103 VAL A N 1
ATOM 874 C CA . VAL A 1 103 ? 17.046 -6.717 -11.774 1.00 87.50 103 VAL A CA 1
ATOM 875 C C . VAL A 1 103 ? 17.859 -5.453 -11.589 1.00 87.50 103 VAL A C 1
ATOM 877 O O . VAL A 1 103 ? 18.647 -5.339 -10.650 1.00 87.50 103 VAL A O 1
ATOM 880 N N . CYS A 1 104 ? 17.639 -4.474 -12.453 1.00 88.56 104 CYS A N 1
ATOM 881 C CA . CYS A 1 104 ? 18.068 -3.115 -12.213 1.00 88.56 104 CYS A CA 1
ATOM 882 C C . CYS A 1 104 ? 16.868 -2.223 -11.921 1.00 88.56 104 CYS A C 1
ATOM 884 O O . CYS A 1 104 ? 15.925 -2.116 -12.704 1.00 88.56 104 CYS A O 1
ATOM 886 N N . PHE A 1 105 ? 16.939 -1.539 -10.790 1.00 87.12 105 PHE A N 1
ATOM 887 C CA . PHE A 1 105 ? 16.021 -0.485 -10.426 1.00 87.12 105 PHE A CA 1
ATOM 888 C C . PHE A 1 105 ? 16.676 0.867 -10.672 1.00 87.12 105 PHE A C 1
ATOM 890 O O . PHE A 1 105 ? 17.741 1.161 -10.133 1.00 87.12 105 PHE A O 1
ATOM 897 N N . LEU A 1 106 ? 16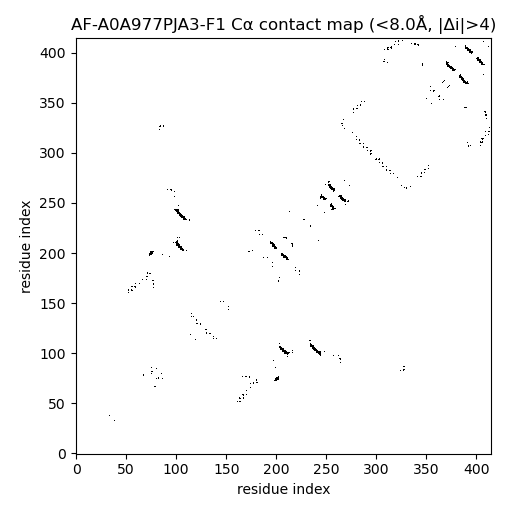.004 1.707 -11.446 1.00 85.50 106 LEU A N 1
ATOM 898 C CA . LEU A 1 106 ? 16.385 3.082 -11.698 1.00 85.50 106 LEU A CA 1
ATOM 899 C C . LEU A 1 106 ? 15.327 4.006 -11.109 1.00 85.50 106 LEU A C 1
ATOM 901 O O . LEU A 1 106 ? 14.147 3.955 -11.455 1.00 85.50 106 LEU A O 1
ATOM 905 N N . LYS A 1 107 ? 15.758 4.893 -10.217 1.00 84.00 107 LYS A N 1
ATOM 906 C CA . LYS A 1 107 ? 14.909 5.941 -9.661 1.00 84.00 107 LYS A CA 1
ATOM 907 C C . LYS A 1 107 ? 15.489 7.296 -9.993 1.00 84.00 107 LYS A C 1
ATOM 909 O O . LYS A 1 107 ? 16.620 7.594 -9.606 1.00 84.00 107 LYS A O 1
ATOM 914 N N . PHE A 1 108 ? 14.677 8.143 -10.611 1.00 79.00 108 PHE A N 1
ATOM 915 C CA . PHE A 1 108 ? 15.014 9.552 -10.683 1.00 79.00 108 PHE A CA 1
ATOM 916 C C . PHE A 1 108 ? 14.887 10.212 -9.317 1.00 79.00 108 PHE A C 1
ATOM 918 O O . PHE A 1 108 ? 13.875 10.082 -8.617 1.00 79.00 108 PHE A O 1
ATOM 925 N N . ILE A 1 109 ? 15.916 10.959 -8.957 1.00 75.25 109 ILE A N 1
ATOM 926 C CA . ILE A 1 109 ? 15.919 11.866 -7.822 1.00 75.25 109 ILE A CA 1
ATOM 927 C C . ILE A 1 109 ? 15.561 13.266 -8.351 1.00 75.25 109 ILE A C 1
ATOM 929 O O . ILE A 1 109 ? 15.871 13.613 -9.487 1.00 75.25 109 ILE A O 1
ATOM 933 N N . ASN A 1 110 ? 14.883 14.074 -7.531 1.00 69.25 110 ASN A N 1
ATOM 934 C CA . ASN A 1 110 ? 14.615 15.494 -7.797 1.00 69.25 110 ASN A CA 1
ATOM 935 C C . ASN A 1 110 ? 13.711 15.839 -9.007 1.00 69.25 110 ASN A C 1
ATOM 937 O O . ASN A 1 110 ? 13.621 17.004 -9.370 1.00 69.25 110 ASN A O 1
ATOM 941 N N . MET A 1 111 ? 12.937 14.903 -9.575 1.00 65.75 111 MET A N 1
ATOM 942 C CA . MET A 1 111 ? 12.031 15.182 -10.719 1.00 65.75 111 MET A CA 1
ATOM 943 C C . MET A 1 111 ? 11.126 16.412 -10.553 1.00 65.75 111 MET A C 1
ATOM 945 O O . MET A 1 111 ? 10.918 17.171 -11.496 1.00 65.75 111 MET A O 1
ATOM 949 N N . LEU A 1 112 ? 10.595 16.639 -9.349 1.00 62.25 112 LEU A N 1
ATOM 950 C CA . LEU A 1 112 ? 9.679 17.756 -9.106 1.00 62.25 112 LEU A CA 1
ATOM 951 C C . LEU A 1 112 ? 10.380 19.119 -9.101 1.00 62.25 112 LEU A C 1
ATOM 953 O O . LEU A 1 112 ? 9.795 20.087 -9.573 1.00 62.25 112 LEU A O 1
ATOM 957 N N . SER A 1 113 ? 11.633 19.208 -8.640 1.00 60.78 113 SER A N 1
ATOM 958 C CA . SER A 1 113 ? 12.407 20.456 -8.754 1.00 60.78 113 SER A CA 1
ATOM 959 C C . SER A 1 113 ? 12.828 20.747 -10.194 1.00 60.78 113 SER A C 1
ATOM 961 O O . SER A 1 113 ? 13.160 21.875 -10.536 1.00 60.78 113 SER A O 1
ATOM 963 N N . ILE A 1 114 ? 12.800 19.733 -11.055 1.00 57.75 114 ILE A N 1
ATOM 964 C CA . ILE A 1 114 ? 13.215 19.830 -12.451 1.00 57.75 114 ILE A CA 1
ATOM 965 C C . ILE A 1 114 ? 12.068 20.319 -13.336 1.00 57.75 114 ILE A C 1
ATOM 967 O O . ILE A 1 114 ? 12.289 21.184 -14.180 1.00 57.75 114 ILE A O 1
ATOM 971 N N . LEU A 1 115 ? 10.832 19.873 -13.078 1.00 56.41 115 LEU A N 1
ATOM 972 C CA . LEU A 1 115 ? 9.627 20.466 -13.680 1.00 56.41 115 LEU A CA 1
ATOM 973 C C . LEU A 1 115 ? 9.502 21.975 -13.388 1.00 56.41 115 LEU A C 1
ATOM 975 O O . LEU A 1 115 ? 8.817 22.690 -14.110 1.00 56.41 115 LEU A O 1
ATOM 979 N N . GLN A 1 116 ? 10.187 22.471 -12.353 1.00 53.03 116 GLN A N 1
ATOM 980 C CA . GLN A 1 116 ? 10.258 23.897 -12.017 1.00 53.03 116 GLN A CA 1
ATOM 981 C C . GLN A 1 116 ? 11.348 24.654 -12.801 1.00 53.03 116 GLN A C 1
ATOM 983 O O . GLN A 1 116 ? 11.360 25.887 -12.810 1.00 53.03 116 GLN A O 1
ATOM 988 N N . SER A 1 117 ? 12.271 23.948 -13.463 1.00 50.06 117 SER A N 1
ATOM 989 C CA . SER A 1 117 ? 13.394 24.546 -14.188 1.00 50.06 117 SER A CA 1
ATOM 990 C C . SER A 1 117 ? 13.024 24.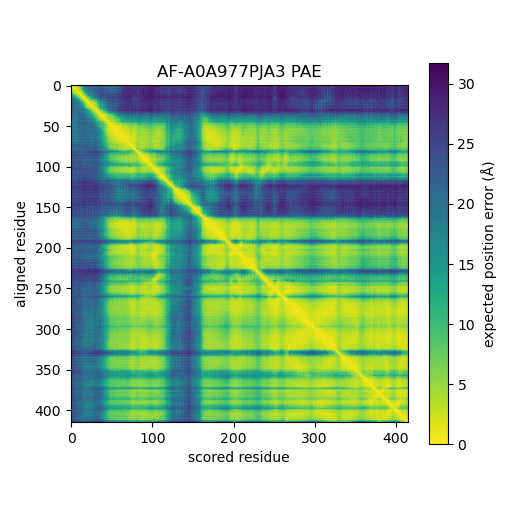889 -15.640 1.00 50.06 117 SER A C 1
ATOM 992 O O . SER A 1 117 ? 12.435 24.092 -16.366 1.00 50.06 117 SER A O 1
ATOM 994 N N . LYS A 1 118 ? 13.384 26.107 -16.073 1.00 44.25 118 LYS A N 1
ATOM 995 C CA . LYS A 1 118 ? 13.056 26.704 -17.386 1.00 44.25 118 LYS A CA 1
ATOM 996 C C . LYS A 1 118 ? 13.447 25.859 -18.615 1.00 44.25 118 LYS A C 1
ATOM 998 O O . LYS A 1 118 ? 12.935 26.128 -19.699 1.00 44.25 118 LYS A O 1
ATOM 1003 N N . SER A 1 119 ? 14.379 24.908 -18.497 1.00 45.09 119 SER A N 1
ATOM 1004 C CA . SER A 1 119 ? 15.035 24.279 -19.655 1.00 45.09 119 SER A CA 1
ATOM 1005 C C . SER A 1 119 ? 14.176 23.244 -20.385 1.00 45.09 119 SER A C 1
ATOM 1007 O O . SER A 1 119 ? 14.308 23.120 -21.601 1.00 45.09 119 SER A O 1
ATOM 1009 N N . ILE A 1 120 ? 13.249 22.565 -19.700 1.00 49.41 120 ILE A N 1
ATOM 1010 C CA . ILE A 1 120 ? 12.378 21.551 -20.330 1.00 49.41 120 ILE A CA 1
ATOM 1011 C C . ILE A 1 120 ? 11.345 22.199 -21.264 1.00 49.41 120 ILE A C 1
ATOM 1013 O O . ILE A 1 120 ? 11.008 21.648 -22.306 1.00 49.41 120 ILE A O 1
ATOM 1017 N N . ILE A 1 121 ? 10.902 23.412 -20.932 1.00 48.09 121 ILE A N 1
ATOM 1018 C CA . ILE A 1 121 ? 9.804 24.122 -21.608 1.00 48.09 121 ILE A CA 1
ATOM 1019 C C . ILE A 1 121 ? 10.230 24.689 -22.969 1.00 48.09 121 ILE A C 1
ATOM 1021 O O . ILE A 1 121 ? 9.403 24.904 -23.850 1.00 48.09 121 ILE A O 1
ATOM 1025 N N . LEU A 1 122 ? 11.530 24.934 -23.156 1.00 42.94 122 LEU A N 1
ATOM 1026 C CA . LEU A 1 122 ? 12.049 25.624 -24.339 1.00 42.94 122 LEU A CA 1
ATOM 1027 C C . LEU A 1 122 ? 12.625 24.691 -25.411 1.00 42.94 122 LEU A C 1
ATOM 1029 O O . LEU A 1 122 ? 12.826 25.147 -26.533 1.00 42.94 122 LEU A O 1
ATOM 1033 N N . LYS A 1 123 ? 12.899 23.414 -25.103 1.00 41.84 123 LYS A N 1
ATOM 1034 C CA . LYS A 1 123 ? 13.697 22.545 -25.992 1.00 41.84 123 LYS A CA 1
ATOM 1035 C C . LYS A 1 123 ? 13.003 21.294 -26.542 1.00 41.84 123 LYS A C 1
ATOM 1037 O O . LYS A 1 123 ? 13.608 20.620 -27.368 1.00 41.84 123 LYS A O 1
ATOM 1042 N N . GLY A 1 124 ? 11.760 20.988 -26.170 1.00 43.34 124 GLY A N 1
ATOM 1043 C CA . GLY A 1 124 ? 11.064 19.795 -26.669 1.00 43.34 124 GLY A CA 1
ATOM 1044 C C . GLY A 1 124 ? 9.648 20.092 -27.146 1.00 43.34 124 GLY A C 1
ATOM 1045 O O . GLY A 1 124 ? 8.845 20.580 -26.364 1.00 43.34 124 GLY A O 1
ATOM 1046 N N . TYR A 1 125 ? 9.364 19.719 -28.396 1.00 40.88 125 TYR A N 1
ATOM 1047 C CA . TYR A 1 125 ? 8.068 19.697 -29.093 1.00 40.88 125 TYR A CA 1
ATOM 1048 C C . TYR A 1 125 ? 7.625 20.962 -29.854 1.00 40.88 125 TYR A C 1
ATOM 1050 O O . TYR A 1 125 ? 7.539 22.082 -29.350 1.00 40.88 125 TYR A O 1
ATOM 1058 N N . SER A 1 126 ? 7.336 20.734 -31.137 1.00 38.09 126 SER A N 1
ATOM 1059 C CA . SER A 1 126 ? 6.844 21.671 -32.148 1.00 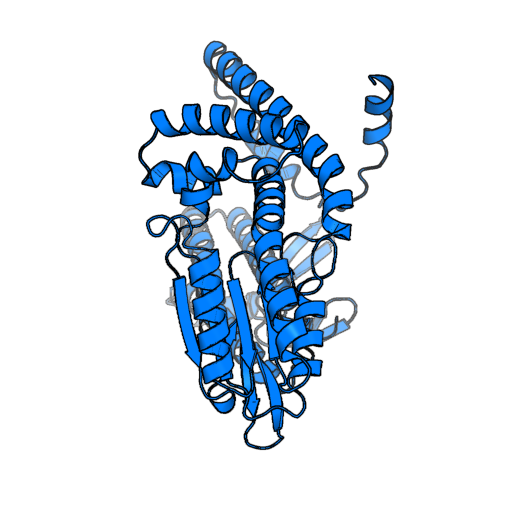38.09 126 SER A CA 1
ATOM 1060 C C . SER A 1 126 ? 5.320 21.587 -32.304 1.00 38.09 126 SER A C 1
ATOM 1062 O O . SER A 1 126 ? 4.816 21.581 -33.421 1.00 38.09 126 SER A O 1
ATOM 1064 N N . PHE A 1 127 ? 4.583 21.515 -31.195 1.00 41.72 127 PHE A N 1
ATOM 1065 C CA . PHE A 1 127 ? 3.139 21.756 -31.182 1.00 41.72 127 PHE A CA 1
ATOM 1066 C C . PHE A 1 127 ? 2.891 23.089 -30.466 1.00 41.72 127 PHE A C 1
ATOM 1068 O O . PHE A 1 127 ? 3.190 23.255 -29.284 1.00 41.72 127 PHE A O 1
ATOM 1075 N N . ASN A 1 128 ? 2.417 24.093 -31.210 1.00 46.78 128 ASN A N 1
ATOM 1076 C CA . ASN A 1 128 ? 2.314 25.479 -30.733 1.00 46.78 128 ASN A CA 1
ATOM 1077 C C . ASN A 1 128 ? 1.342 25.660 -29.548 1.00 46.78 128 ASN A C 1
ATOM 1079 O O . ASN A 1 128 ? 1.484 26.629 -28.803 1.00 46.78 128 ASN A O 1
ATOM 1083 N N . LEU A 1 129 ? 0.408 24.726 -29.331 1.00 39.19 129 LEU A N 1
ATOM 1084 C CA . LEU A 1 129 ? -0.512 24.749 -28.189 1.00 39.19 129 LEU A CA 1
ATOM 1085 C C . LEU A 1 129 ? 0.182 24.362 -26.868 1.00 39.19 129 LEU A C 1
ATOM 1087 O O . LEU A 1 129 ? -0.007 25.033 -25.852 1.00 39.19 129 LEU A O 1
ATOM 1091 N N . ASP A 1 130 ? 1.058 23.353 -26.894 1.00 48.91 130 ASP A N 1
ATOM 1092 C CA . ASP A 1 130 ? 1.769 22.857 -25.707 1.00 48.91 130 ASP A CA 1
ATOM 1093 C C . ASP A 1 130 ? 2.746 23.894 -25.159 1.00 48.91 130 ASP A C 1
ATOM 1095 O O . ASP A 1 130 ? 2.820 24.114 -23.950 1.00 48.91 130 ASP A O 1
ATOM 1099 N N . LYS A 1 131 ? 3.440 24.623 -26.045 1.00 49.72 131 LYS A N 1
ATOM 1100 C CA . LYS A 1 131 ? 4.309 25.737 -25.636 1.00 49.72 131 LYS A CA 1
ATOM 1101 C C . LYS A 1 131 ? 3.539 26.793 -24.852 1.00 49.72 131 LYS A C 1
ATOM 1103 O O . LYS A 1 131 ? 4.062 27.302 -23.866 1.00 49.72 131 LYS A O 1
ATOM 1108 N N . TYR A 1 132 ? 2.309 27.104 -25.260 1.00 44.38 132 TYR A N 1
ATOM 1109 C CA . TYR A 1 132 ? 1.490 28.133 -24.620 1.00 44.38 132 TYR A CA 1
ATOM 1110 C C . TYR A 1 132 ? 0.988 27.687 -23.240 1.00 44.38 132 TYR A C 1
ATOM 1112 O O . TYR A 1 132 ? 1.108 28.433 -22.266 1.00 44.38 132 TYR A O 1
ATOM 1120 N N . ILE A 1 133 ? 0.503 26.445 -23.136 1.00 48.06 133 ILE A N 1
ATOM 1121 C CA . ILE A 1 133 ? -0.000 25.852 -21.887 1.00 48.06 133 ILE A CA 1
ATOM 1122 C C . ILE A 1 133 ? 1.137 25.686 -20.871 1.00 48.06 133 ILE A C 1
ATOM 1124 O O . ILE A 1 133 ? 1.012 26.093 -19.713 1.00 48.06 133 ILE A O 1
ATOM 1128 N N . ILE A 1 134 ? 2.282 25.159 -21.308 1.00 51.97 134 ILE A N 1
ATOM 1129 C CA . ILE A 1 134 ? 3.453 24.932 -20.456 1.00 51.97 134 ILE A CA 1
ATOM 1130 C C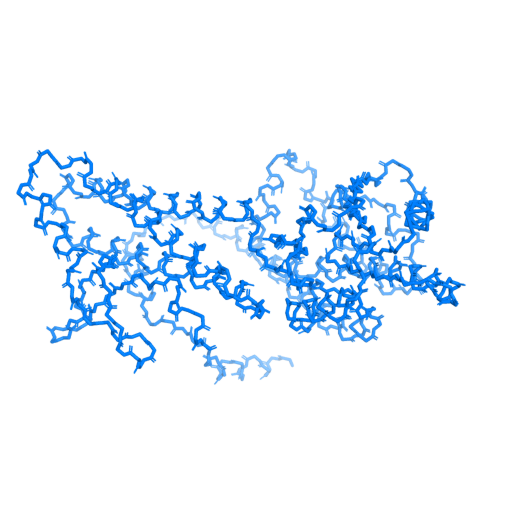 . ILE A 1 134 ? 4.096 26.273 -20.042 1.00 51.97 134 ILE A C 1
ATOM 1132 O O . ILE A 1 134 ? 4.506 26.435 -18.890 1.00 51.97 134 ILE A O 1
ATOM 1136 N N . TYR A 1 135 ? 4.131 27.276 -20.928 1.00 48.31 135 TYR A N 1
ATOM 1137 C CA . TYR A 1 135 ? 4.618 28.626 -20.614 1.00 48.31 135 TYR A CA 1
ATOM 1138 C C . TYR A 1 135 ? 3.740 29.352 -19.581 1.00 48.31 135 TYR A C 1
ATOM 1140 O O . TYR A 1 135 ? 4.265 29.960 -18.643 1.00 48.31 135 TYR A O 1
ATOM 1148 N N . TYR A 1 136 ? 2.412 29.259 -19.693 1.00 47.53 136 TYR A N 1
ATOM 1149 C CA . TYR A 1 136 ? 1.503 29.838 -18.697 1.00 47.53 136 TYR A CA 1
ATOM 1150 C C . TYR A 1 136 ? 1.590 29.114 -17.347 1.00 47.53 136 TYR A C 1
ATOM 1152 O O . TYR A 1 136 ? 1.652 29.772 -16.305 1.00 47.53 136 TYR A O 1
ATOM 1160 N N . PHE A 1 137 ? 1.701 27.782 -17.354 1.00 48.34 137 PHE A N 1
ATOM 1161 C CA . PHE A 1 137 ? 1.951 26.986 -16.148 1.00 48.34 137 PHE A CA 1
ATOM 1162 C C . PHE A 1 137 ? 3.251 27.405 -15.440 1.00 48.34 137 PHE A C 1
ATOM 1164 O O . PHE A 1 137 ? 3.309 27.498 -14.211 1.00 48.34 137 PHE A O 1
ATOM 1171 N N . TYR A 1 138 ? 4.293 27.722 -16.210 1.00 45.91 138 TYR A N 1
ATOM 1172 C CA . TYR A 1 138 ? 5.558 28.243 -15.700 1.00 45.91 138 TYR A CA 1
ATOM 1173 C C . TYR A 1 138 ? 5.433 29.640 -15.083 1.00 45.91 138 TYR A C 1
ATOM 1175 O O . TYR A 1 138 ? 5.956 29.878 -13.991 1.00 45.91 138 TYR A O 1
ATOM 1183 N N . LYS A 1 139 ? 4.728 30.562 -15.750 1.00 45.19 139 LYS A N 1
ATOM 1184 C CA . LYS A 1 139 ? 4.536 31.936 -15.265 1.00 45.19 139 LYS A CA 1
ATOM 1185 C C . LYS A 1 139 ? 3.833 31.955 -13.901 1.00 45.19 139 LYS A C 1
ATOM 1187 O O . LYS A 1 139 ? 4.327 32.597 -12.978 1.00 45.19 139 LYS A O 1
ATOM 1192 N N . ILE A 1 140 ? 2.773 31.157 -13.753 1.00 47.38 140 ILE A N 1
ATOM 1193 C CA . ILE A 1 140 ? 1.992 31.030 -12.512 1.00 47.38 140 ILE A CA 1
ATOM 1194 C C . ILE A 1 140 ? 2.834 30.424 -11.373 1.00 47.38 140 ILE A C 1
ATOM 1196 O O . ILE A 1 140 ? 2.821 30.919 -10.247 1.00 47.38 140 ILE A O 1
ATOM 1200 N N . ASN A 1 141 ? 3.622 29.377 -11.645 1.00 43.78 141 ASN A N 1
ATOM 1201 C CA . ASN A 1 141 ? 4.460 28.745 -10.616 1.00 43.78 141 ASN A CA 1
ATOM 1202 C C . ASN A 1 141 ? 5.654 29.611 -10.184 1.00 43.78 141 ASN A C 1
ATOM 1204 O O . ASN A 1 141 ? 6.079 29.540 -9.030 1.00 43.78 141 ASN A O 1
ATOM 1208 N N . ARG A 1 142 ? 6.185 30.447 -11.085 1.00 40.78 142 ARG A N 1
ATOM 1209 C CA . ARG A 1 142 ? 7.266 31.393 -10.783 1.00 40.78 142 ARG A CA 1
ATOM 1210 C C . ARG A 1 142 ? 6.818 32.462 -9.788 1.00 40.78 142 ARG A C 1
ATOM 1212 O O . ARG A 1 142 ? 7.568 32.754 -8.862 1.00 40.78 142 ARG A O 1
ATOM 1219 N N . GLU A 1 143 ? 5.614 33.004 -9.947 1.00 44.84 143 GLU A N 1
ATOM 1220 C CA . GLU A 1 143 ? 5.048 33.985 -9.010 1.00 44.84 143 GLU A CA 1
ATOM 1221 C C . GLU A 1 143 ? 4.877 33.385 -7.608 1.00 44.84 143 GLU A C 1
ATOM 1223 O O . GLU A 1 143 ? 5.190 34.036 -6.621 1.00 44.84 143 GLU A O 1
ATOM 1228 N N . LEU A 1 144 ? 4.517 32.103 -7.502 1.00 40.19 144 LEU A N 1
ATOM 1229 C CA . LEU A 1 144 ? 4.385 31.406 -6.216 1.00 40.19 144 LEU A CA 1
ATOM 1230 C C . LEU A 1 144 ? 5.730 31.065 -5.541 1.00 40.19 144 LEU A C 1
ATOM 1232 O O . LEU A 1 144 ? 5.777 30.909 -4.319 1.00 40.19 144 LEU A O 1
ATOM 1236 N N . TYR A 1 145 ? 6.815 30.938 -6.312 1.00 38.44 145 TYR A N 1
ATOM 1237 C CA . TYR A 1 145 ? 8.143 30.552 -5.817 1.00 38.44 145 TYR A CA 1
ATOM 1238 C C . TYR A 1 145 ? 8.893 31.706 -5.131 1.00 38.44 145 TYR A C 1
ATOM 1240 O O . TYR A 1 145 ? 9.629 31.472 -4.176 1.00 38.44 145 TYR A O 1
ATOM 1248 N N . PHE A 1 146 ? 8.687 32.953 -5.568 1.00 41.03 146 PHE A N 1
ATOM 1249 C CA . PHE A 1 146 ? 9.390 34.113 -4.999 1.00 41.03 146 PHE A CA 1
ATOM 1250 C C . PHE A 1 146 ? 8.947 34.486 -3.577 1.00 41.03 146 PHE A C 1
ATOM 1252 O O . PHE A 1 146 ? 9.685 35.176 -2.881 1.00 41.03 146 PHE A O 1
ATOM 1259 N N . TYR A 1 147 ? 7.792 33.999 -3.115 1.00 40.09 147 TYR A N 1
ATOM 1260 C CA . TYR A 1 147 ? 7.226 34.407 -1.826 1.00 40.09 147 TYR A CA 1
ATOM 1261 C C . TYR A 1 147 ? 7.504 33.456 -0.649 1.00 40.09 147 TYR A C 1
ATOM 1263 O O . TYR A 1 147 ? 7.147 33.807 0.475 1.00 40.09 147 TYR A O 1
ATOM 1271 N N . PHE A 1 148 ? 8.118 32.272 -0.833 1.00 37.38 148 PHE A N 1
ATOM 1272 C CA . PHE A 1 148 ? 8.191 31.285 0.261 1.00 37.38 148 PHE A CA 1
ATOM 1273 C C . PHE A 1 148 ? 9.490 30.455 0.343 1.00 37.38 148 PHE A C 1
ATOM 1275 O O . PHE A 1 148 ? 9.974 29.945 -0.666 1.00 37.38 148 PHE A O 1
ATOM 1282 N N . PRO A 1 149 ? 10.022 30.200 1.559 1.00 39.50 149 PRO A N 1
ATOM 1283 C CA . PRO A 1 149 ? 11.162 29.305 1.760 1.00 39.50 149 PRO A CA 1
ATOM 1284 C C . PRO A 1 149 ? 10.820 27.829 1.455 1.00 39.50 149 PRO A C 1
ATOM 1286 O O . PRO A 1 149 ? 9.762 27.311 1.829 1.00 39.50 149 PRO A O 1
ATOM 1289 N N . GLN A 1 150 ? 11.765 27.119 0.822 1.00 43.75 150 GLN A N 1
ATOM 1290 C CA . GLN A 1 150 ? 11.624 25.781 0.207 1.00 43.75 150 GLN A CA 1
ATOM 1291 C C . GLN A 1 150 ? 11.000 24.688 1.104 1.00 43.75 150 GLN A C 1
ATOM 1293 O O . GLN A 1 150 ? 10.295 23.805 0.611 1.00 43.75 150 GLN A O 1
ATOM 1298 N N . LYS A 1 151 ? 11.186 24.754 2.430 1.00 40.84 151 LYS A N 1
ATOM 1299 C CA . LYS A 1 151 ? 10.594 23.794 3.386 1.00 40.84 151 LYS A CA 1
ATOM 1300 C C . LYS A 1 151 ? 9.073 23.938 3.529 1.00 40.84 151 LYS A C 1
ATOM 1302 O O . LYS A 1 151 ? 8.384 22.939 3.731 1.00 40.84 151 LYS A O 1
ATOM 1307 N N . GLN A 1 152 ? 8.543 25.155 3.412 1.00 41.47 152 GLN A N 1
ATOM 1308 C CA . GLN A 1 152 ? 7.105 25.422 3.519 1.00 41.47 152 GLN A CA 1
ATOM 1309 C C . GLN A 1 152 ? 6.381 25.176 2.192 1.00 41.47 152 GLN A C 1
ATOM 1311 O O . GLN A 1 152 ? 5.250 24.696 2.204 1.00 41.47 152 GLN A O 1
ATOM 1316 N N . TYR A 1 153 ? 7.050 25.398 1.056 1.00 40.44 153 TYR A N 1
ATOM 1317 C CA . TYR A 1 153 ? 6.508 25.094 -0.272 1.00 40.44 153 TYR A CA 1
ATOM 1318 C C . TYR A 1 153 ? 6.304 23.584 -0.489 1.00 40.44 153 TYR A C 1
ATOM 1320 O O . TYR A 1 153 ? 5.296 23.177 -1.058 1.00 40.44 153 TYR A O 1
ATOM 1328 N N . PHE A 1 154 ? 7.188 22.729 0.041 1.00 39.94 154 PHE A N 1
ATOM 1329 C CA . PHE A 1 154 ? 7.026 21.265 0.012 1.00 39.94 154 PHE A CA 1
ATOM 1330 C C . PHE A 1 154 ? 5.782 20.794 0.787 1.00 39.94 154 PHE A C 1
ATOM 1332 O O . PHE A 1 154 ? 4.971 20.018 0.282 1.00 39.94 154 PHE A O 1
ATOM 1339 N N . TRP A 1 155 ? 5.583 21.323 1.998 1.00 37.94 155 TRP A N 1
ATOM 1340 C CA . TRP A 1 155 ? 4.376 21.056 2.785 1.00 37.94 155 TRP A CA 1
ATOM 1341 C C . TRP A 1 155 ? 3.120 21.622 2.116 1.00 37.94 155 TRP A C 1
ATOM 1343 O O . TRP A 1 155 ? 2.073 20.981 2.155 1.00 37.94 155 TRP A O 1
ATOM 1353 N N . ARG A 1 156 ? 3.213 22.786 1.455 1.00 36.78 156 ARG A N 1
ATOM 1354 C CA . ARG A 1 156 ? 2.091 23.405 0.741 1.00 36.78 156 ARG A CA 1
ATOM 1355 C C . ARG A 1 156 ? 1.782 22.794 -0.614 1.00 36.78 156 ARG A C 1
ATOM 1357 O O . ARG A 1 156 ? 0.622 22.828 -0.945 1.00 36.78 156 ARG A O 1
ATOM 1364 N N . THR A 1 157 ? 2.716 22.215 -1.363 1.00 41.66 157 THR A N 1
ATOM 1365 C CA . THR A 1 157 ? 2.435 21.507 -2.636 1.00 41.66 157 THR A CA 1
ATOM 1366 C C . THR A 1 157 ? 1.794 20.142 -2.399 1.00 41.66 157 THR A C 1
ATOM 1368 O O . THR A 1 157 ? 0.866 19.753 -3.109 1.00 41.66 157 THR A O 1
ATOM 1371 N N . LEU A 1 158 ? 2.179 19.459 -1.317 1.00 39.69 158 LEU A N 1
ATOM 1372 C CA . LEU A 1 158 ? 1.414 18.330 -0.783 1.00 39.69 158 LEU A CA 1
ATOM 1373 C C . LEU A 1 158 ? 0.042 18.776 -0.238 1.00 39.69 158 LEU A C 1
ATOM 1375 O O . LEU A 1 158 ? -0.948 18.089 -0.492 1.00 39.69 158 LEU A O 1
ATOM 1379 N N . ASN A 1 159 ? -0.042 19.951 0.400 1.00 37.12 159 ASN A N 1
ATOM 1380 C CA . ASN A 1 159 ? -1.288 20.576 0.872 1.00 37.12 159 ASN A CA 1
ATOM 1381 C C . ASN A 1 159 ? -1.965 21.525 -0.141 1.00 37.12 159 ASN A C 1
ATOM 1383 O O . ASN A 1 159 ? -2.849 22.284 0.266 1.00 37.12 159 ASN A O 1
ATOM 1387 N N . LEU A 1 160 ? -1.596 21.518 -1.433 1.00 40.84 160 LEU A N 1
ATOM 1388 C CA . LEU A 1 160 ? -2.258 22.366 -2.425 1.00 40.84 160 LEU A CA 1
ATOM 1389 C C . LEU A 1 160 ? -3.631 21.731 -2.582 1.00 40.84 160 LEU A C 1
ATOM 1391 O O . LEU A 1 160 ? -3.769 20.601 -3.051 1.00 40.84 160 LEU A O 1
ATOM 1395 N N . ARG A 1 161 ? -4.617 22.437 -2.030 1.00 42.06 161 ARG A N 1
ATOM 1396 C CA . ARG A 1 161 ? -5.971 21.956 -1.761 1.00 42.06 161 ARG A CA 1
ATOM 1397 C C . ARG A 1 161 ? -6.768 21.632 -3.024 1.00 42.06 161 ARG A C 1
ATOM 1399 O O . ARG A 1 161 ? -7.863 21.100 -2.892 1.00 42.06 161 ARG A O 1
ATOM 1406 N N . SER A 1 162 ? -6.250 21.896 -4.224 1.00 51.44 162 SER A N 1
ATOM 1407 C CA . SER A 1 162 ? -6.898 21.457 -5.452 1.00 51.44 162 SER A CA 1
ATOM 1408 C C . SER A 1 162 ? -6.272 20.169 -5.981 1.00 51.44 162 SER A C 1
ATOM 1410 O O . SER A 1 162 ? -5.129 20.118 -6.434 1.00 51.44 162 SER A O 1
ATOM 1412 N N . ASN A 1 163 ? -7.063 19.096 -5.942 1.00 58.91 163 ASN A N 1
ATOM 1413 C CA . ASN A 1 163 ? -6.712 17.797 -6.519 1.00 58.91 163 ASN A CA 1
ATOM 1414 C C . ASN A 1 163 ? -6.349 17.897 -8.020 1.00 58.91 163 ASN A C 1
ATOM 1416 O O . ASN A 1 163 ? -5.624 17.052 -8.532 1.00 58.91 163 ASN A O 1
ATOM 1420 N N . TYR A 1 164 ? -6.787 18.958 -8.702 1.00 63.84 164 TYR A N 1
ATOM 1421 C CA . TYR A 1 164 ? -6.686 19.148 -10.151 1.00 63.84 164 TYR A CA 1
ATOM 1422 C C . TYR A 1 164 ? -5.281 19.483 -10.659 1.00 63.84 164 TYR A C 1
ATOM 1424 O O . TYR A 1 164 ? -4.818 18.863 -11.613 1.00 63.84 164 TYR A O 1
ATOM 1432 N N . LEU A 1 165 ? -4.556 20.379 -9.976 1.00 67.19 165 LEU A N 1
ATOM 1433 C CA . LEU A 1 165 ? -3.155 20.683 -10.303 1.00 67.19 165 LEU A CA 1
ATOM 1434 C C . LEU A 1 165 ? -2.277 19.427 -10.231 1.00 67.19 165 LEU A C 1
ATOM 1436 O O . LEU A 1 165 ? -1.387 19.235 -11.057 1.00 67.19 165 LEU A O 1
ATOM 1440 N N . LYS A 1 166 ? -2.559 18.544 -9.264 1.00 68.56 166 LYS A N 1
ATOM 1441 C CA . LYS A 1 166 ? -1.844 17.273 -9.107 1.00 68.56 166 LYS A CA 1
ATOM 1442 C C . LYS A 1 166 ? -2.119 16.340 -10.283 1.00 68.56 166 LYS A C 1
ATOM 1444 O O . LYS A 1 166 ? -1.166 15.856 -10.882 1.00 68.56 166 LYS A O 1
ATOM 1449 N N . ILE A 1 167 ? -3.389 16.144 -10.641 1.00 74.44 167 ILE A N 1
ATOM 1450 C CA . ILE A 1 167 ? -3.798 15.287 -11.766 1.00 74.44 167 ILE A CA 1
ATOM 1451 C C . ILE A 1 167 ? -3.134 15.751 -13.068 1.00 74.44 167 ILE A C 1
ATOM 1453 O O . ILE A 1 167 ? -2.449 14.970 -13.725 1.00 74.44 167 ILE A O 1
ATOM 1457 N N . PHE A 1 168 ? -3.234 17.044 -13.379 1.00 76.75 168 PHE A N 1
ATOM 1458 C CA . PHE A 1 168 ? -2.628 17.611 -14.581 1.00 76.75 168 PHE A CA 1
ATOM 1459 C C . PHE A 1 168 ? -1.095 17.480 -14.587 1.00 76.75 168 PHE A C 1
ATOM 1461 O O . PHE A 1 168 ? -0.503 17.098 -15.595 1.00 76.75 168 PHE A O 1
ATOM 1468 N N . SER A 1 169 ? -0.438 17.703 -13.442 1.00 79.00 169 SER A N 1
ATOM 1469 C CA . SER A 1 169 ? 1.015 17.519 -13.328 1.00 79.00 169 SER A CA 1
ATOM 1470 C C . SER A 1 169 ? 1.465 16.073 -13.565 1.00 79.00 169 SER A C 1
ATOM 1472 O O . SER A 1 169 ? 2.559 15.856 -14.085 1.00 79.00 169 SER A O 1
ATOM 1474 N N . PHE A 1 170 ? 0.629 15.080 -13.235 1.00 82.38 170 PHE A N 1
ATOM 1475 C CA . PHE A 1 170 ? 0.924 13.676 -13.520 1.00 82.38 170 PHE A CA 1
ATOM 1476 C C . PHE A 1 170 ? 0.818 13.357 -15.007 1.00 82.38 170 PHE A C 1
ATOM 1478 O O . PHE A 1 170 ? 1.683 12.646 -15.519 1.00 82.38 170 PHE A O 1
ATOM 1485 N N . LEU A 1 171 ? -0.171 13.924 -15.706 1.00 84.31 171 LEU A N 1
ATOM 1486 C CA . LEU A 1 171 ? -0.273 13.793 -17.158 1.00 84.31 171 LEU A CA 1
ATOM 1487 C C . LEU A 1 171 ? 0.969 14.380 -17.838 1.00 84.31 171 LEU A C 1
ATOM 1489 O O . LEU A 1 171 ? 1.638 13.669 -18.580 1.00 84.31 171 LEU A O 1
ATOM 1493 N N . ILE A 1 172 ? 1.355 15.617 -17.503 1.00 82.88 172 ILE A N 1
ATOM 1494 C CA . ILE A 1 172 ? 2.571 16.250 -18.049 1.00 82.88 172 ILE A CA 1
ATOM 1495 C C . ILE A 1 172 ? 3.817 15.407 -17.762 1.00 82.88 172 ILE A C 1
ATOM 1497 O O . ILE A 1 172 ? 4.660 15.219 -18.639 1.00 82.88 172 ILE A O 1
ATOM 1501 N N . LEU A 1 173 ? 3.946 14.877 -16.543 1.00 83.00 173 LEU A N 1
ATOM 1502 C CA . LEU A 1 173 ? 5.066 14.010 -16.194 1.00 83.00 173 LEU A CA 1
ATOM 1503 C C . LEU A 1 173 ? 5.090 12.752 -17.071 1.00 83.00 173 LEU A C 1
ATOM 1505 O O . LEU A 1 173 ? 6.158 12.354 -17.528 1.00 83.00 173 LEU A O 1
ATOM 1509 N N . ASN A 1 174 ? 3.940 12.130 -17.322 1.00 86.12 174 ASN A N 1
ATOM 1510 C CA . ASN A 1 174 ? 3.861 10.964 -18.193 1.00 86.12 174 ASN A CA 1
ATOM 1511 C C . ASN A 1 174 ? 4.168 11.298 -19.649 1.00 86.12 174 ASN A C 1
ATOM 1513 O O . ASN A 1 174 ? 4.893 10.529 -20.270 1.00 86.12 174 ASN A O 1
ATOM 1517 N N . ILE A 1 175 ? 3.695 12.437 -20.157 1.00 84.88 175 ILE A N 1
ATOM 1518 C CA . ILE A 1 175 ? 4.027 12.958 -21.491 1.00 84.88 175 ILE A CA 1
ATOM 1519 C C . ILE A 1 175 ? 5.540 13.102 -21.635 1.00 84.88 175 ILE A C 1
ATOM 1521 O O . ILE A 1 175 ? 6.144 12.539 -22.549 1.00 84.88 175 ILE A O 1
ATOM 1525 N N . PHE A 1 176 ? 6.170 13.785 -20.679 1.00 83.56 176 PHE A N 1
ATOM 1526 C CA . PHE A 1 176 ? 7.618 13.948 -20.643 1.00 83.56 176 PHE A CA 1
ATOM 1527 C C . PHE A 1 176 ? 8.326 12.588 -20.637 1.00 83.56 176 PHE A C 1
ATOM 1529 O O . PHE A 1 176 ? 9.233 12.347 -21.438 1.00 83.56 176 PHE A O 1
ATOM 1536 N N . LEU A 1 177 ? 7.878 11.675 -19.769 1.00 85.12 177 LEU A N 1
ATOM 1537 C CA . LEU A 1 177 ? 8.516 10.376 -19.614 1.00 85.12 177 LEU A CA 1
ATOM 1538 C C . LEU A 1 177 ? 8.233 9.391 -20.758 1.00 85.12 177 LEU A C 1
ATOM 1540 O O . LEU A 1 177 ? 8.988 8.436 -20.921 1.00 85.12 177 LEU A O 1
ATOM 1544 N N . ASN A 1 178 ? 7.219 9.639 -21.588 1.00 85.75 178 ASN A N 1
ATOM 1545 C CA . ASN A 1 178 ? 6.899 8.794 -22.737 1.00 85.75 178 ASN A CA 1
ATOM 1546 C C . ASN A 1 178 ? 8.025 8.783 -23.780 1.00 85.75 178 ASN A C 1
ATOM 1548 O O . ASN A 1 178 ? 8.271 7.769 -24.425 1.00 85.75 178 ASN A O 1
ATOM 1552 N N . SER A 1 179 ? 8.764 9.889 -23.902 1.00 79.56 179 SER A N 1
ATOM 1553 C CA . SER A 1 179 ? 9.968 9.941 -24.741 1.00 79.56 179 SER A CA 1
ATOM 1554 C C . SER A 1 179 ? 11.051 8.954 -24.277 1.00 79.56 179 SER A C 1
ATOM 1556 O O . SER A 1 179 ? 11.751 8.365 -25.105 1.00 79.56 179 SER A O 1
ATOM 1558 N N . PHE A 1 180 ? 11.151 8.698 -22.966 1.00 80.12 180 PHE A N 1
ATOM 1559 C CA . PHE A 1 180 ? 12.041 7.664 -22.432 1.00 80.12 180 PHE A CA 1
ATOM 1560 C C . PHE A 1 180 ? 11.538 6.270 -22.749 1.00 80.12 180 PHE A C 1
ATOM 1562 O O . PHE A 1 180 ? 12.336 5.442 -23.185 1.00 80.12 180 PHE A O 1
ATOM 1569 N N . ASP A 1 181 ? 10.239 6.027 -22.587 1.00 86.38 181 ASP A N 1
ATOM 1570 C CA . ASP A 1 181 ? 9.635 4.744 -22.950 1.00 86.38 181 ASP A CA 1
ATOM 1571 C C . ASP A 1 181 ? 9.870 4.428 -24.436 1.00 86.38 181 ASP A C 1
ATOM 1573 O O . ASP A 1 181 ? 10.273 3.314 -24.768 1.00 86.38 181 ASP A O 1
ATOM 1577 N N . PHE A 1 182 ? 9.752 5.432 -25.313 1.00 84.50 182 PHE A N 1
ATOM 1578 C CA . PHE A 1 182 ? 10.071 5.323 -26.738 1.00 84.50 182 PHE A CA 1
ATOM 1579 C C . PHE A 1 182 ? 11.527 4.913 -26.985 1.00 84.50 182 PHE A C 1
ATOM 1581 O O . PHE A 1 182 ? 11.802 3.975 -27.736 1.00 84.50 182 PHE A O 1
ATOM 1588 N N . CYS A 1 183 ? 12.481 5.569 -26.322 1.00 82.12 183 CYS A N 1
ATOM 1589 C CA . CYS A 1 183 ? 13.901 5.252 -26.475 1.00 82.12 183 CYS A CA 1
ATOM 1590 C C . CYS A 1 183 ? 14.240 3.838 -25.983 1.00 82.12 183 CYS A C 1
ATOM 1592 O O . CYS A 1 183 ? 15.033 3.133 -26.610 1.00 82.12 183 CYS A O 1
ATOM 1594 N N . VAL A 1 184 ? 13.631 3.417 -24.873 1.00 85.44 184 VAL A N 1
ATOM 1595 C CA . VAL A 1 184 ? 13.760 2.055 -24.340 1.00 85.44 184 VAL A CA 1
ATOM 1596 C C . VAL A 1 184 ? 13.178 1.043 -25.320 1.00 85.44 184 VAL A C 1
ATOM 1598 O O . VAL A 1 184 ? 13.823 0.038 -25.609 1.00 85.44 184 VAL A O 1
ATOM 1601 N N . ALA A 1 185 ? 12.004 1.323 -25.885 1.00 85.88 185 ALA A N 1
ATOM 1602 C CA . ALA A 1 185 ? 11.370 0.460 -26.872 1.00 85.88 185 ALA A CA 1
ATOM 1603 C C . ALA A 1 185 ? 12.225 0.312 -28.140 1.00 85.88 185 ALA A C 1
ATOM 1605 O O . ALA A 1 185 ? 12.435 -0.808 -28.600 1.00 85.88 185 ALA A O 1
ATOM 1606 N N . LEU A 1 186 ? 12.790 1.404 -28.668 1.00 83.31 186 LEU A N 1
ATOM 1607 C CA . LEU A 1 186 ? 13.728 1.350 -29.796 1.00 83.31 186 LEU A CA 1
ATOM 1608 C C . LEU A 1 186 ? 14.970 0.517 -29.477 1.00 83.31 186 LEU A C 1
ATOM 1610 O O . LEU A 1 186 ? 15.447 -0.250 -30.316 1.00 83.31 186 LEU A O 1
ATOM 1614 N N . PHE A 1 187 ? 15.497 0.659 -28.261 1.00 81.94 187 PHE A N 1
ATOM 1615 C CA . PHE A 1 187 ? 16.627 -0.141 -27.818 1.00 81.94 187 PHE A CA 1
ATOM 1616 C C . PHE A 1 187 ? 16.271 -1.628 -27.779 1.00 81.94 187 PHE A C 1
ATOM 1618 O O . PHE A 1 187 ? 17.027 -2.452 -28.294 1.00 81.94 187 PHE A O 1
ATOM 1625 N N . PHE A 1 188 ? 15.101 -1.972 -27.236 1.00 83.44 188 PHE A N 1
ATOM 1626 C CA . PHE A 1 188 ? 14.629 -3.347 -27.256 1.00 83.44 188 PHE A CA 1
ATOM 1627 C C . PHE A 1 188 ? 14.441 -3.855 -28.672 1.00 83.44 188 PHE A C 1
ATOM 1629 O O . PHE A 1 188 ? 14.971 -4.911 -28.972 1.00 83.44 188 PHE A O 1
ATOM 1636 N N . LEU A 1 189 ? 13.817 -3.106 -29.582 1.00 82.81 189 LEU A N 1
ATOM 1637 C CA . LEU A 1 189 ? 13.661 -3.535 -30.979 1.00 82.81 189 LEU A CA 1
ATOM 1638 C C . LEU A 1 189 ? 14.994 -3.918 -31.638 1.00 82.81 189 LEU A C 1
ATOM 1640 O O . LEU A 1 189 ? 15.044 -4.874 -32.411 1.00 82.81 189 LEU A O 1
ATOM 1644 N N . LYS A 1 190 ? 16.086 -3.231 -31.285 1.00 81.81 190 LYS A N 1
ATOM 1645 C CA . LYS A 1 190 ? 17.430 -3.550 -31.777 1.00 81.81 190 LYS A CA 1
ATOM 1646 C C . LYS A 1 190 ? 18.013 -4.838 -31.174 1.00 81.81 190 LYS A C 1
ATOM 1648 O O . LYS A 1 190 ? 18.698 -5.574 -31.878 1.00 81.81 190 LYS A O 1
ATOM 1653 N N . GLU A 1 191 ? 17.745 -5.110 -29.899 1.00 73.81 191 GLU A N 1
ATOM 1654 C CA . GLU A 1 191 ? 18.337 -6.222 -29.132 1.00 73.81 191 GLU A CA 1
ATOM 1655 C C . GLU A 1 191 ? 17.410 -7.456 -28.994 1.00 73.81 191 GLU A C 1
ATOM 1657 O O . GLU A 1 191 ? 17.863 -8.532 -28.595 1.00 73.81 191 GLU A O 1
ATOM 1662 N N . ILE A 1 192 ? 16.127 -7.339 -29.374 1.00 62.94 192 ILE A N 1
ATOM 1663 C CA . ILE A 1 192 ? 15.052 -8.345 -29.216 1.00 62.94 192 ILE A CA 1
ATOM 1664 C C . ILE A 1 192 ? 15.428 -9.704 -29.808 1.00 62.94 192 ILE A C 1
ATOM 1666 O O . ILE A 1 192 ? 14.984 -10.736 -29.315 1.00 62.94 192 ILE A O 1
ATOM 1670 N N . ARG A 1 193 ? 16.283 -9.741 -30.835 1.00 61.00 193 ARG A N 1
ATOM 1671 C CA . ARG A 1 193 ? 16.666 -11.005 -31.477 1.00 61.00 193 ARG A CA 1
ATOM 1672 C C . ARG A 1 193 ? 17.501 -11.934 -30.590 1.00 61.00 193 ARG A C 1
ATOM 1674 O O . ARG A 1 193 ? 17.724 -13.065 -31.008 1.00 61.00 193 ARG A O 1
ATOM 1681 N N . ARG A 1 194 ? 18.009 -11.497 -29.427 1.00 58.62 194 ARG A N 1
ATOM 1682 C CA . ARG A 1 194 ? 18.986 -12.298 -28.663 1.00 58.62 194 ARG A CA 1
ATOM 1683 C C . ARG A 1 194 ? 18.721 -12.471 -27.168 1.00 58.62 194 ARG A C 1
ATOM 1685 O O . ARG A 1 194 ? 19.316 -13.382 -26.600 1.00 58.62 194 ARG A O 1
ATOM 1692 N N . LEU A 1 195 ? 17.897 -11.653 -26.505 1.00 70.44 195 LEU A N 1
ATOM 1693 C CA . LEU A 1 195 ? 17.826 -11.664 -25.034 1.00 70.44 195 LEU A CA 1
ATOM 1694 C C . LEU A 1 195 ? 16.422 -11.392 -24.482 1.00 70.44 195 LEU A C 1
ATOM 1696 O O . LEU A 1 195 ? 15.716 -10.499 -24.942 1.00 70.44 195 LEU A O 1
ATOM 1700 N N . PHE A 1 196 ? 16.061 -12.135 -23.432 1.00 77.88 196 PHE A N 1
ATOM 1701 C CA . PHE A 1 196 ? 14.882 -11.860 -22.618 1.00 77.88 196 PHE A CA 1
ATOM 1702 C C . PHE A 1 196 ? 15.122 -10.593 -21.787 1.00 77.88 196 PHE A C 1
ATOM 1704 O O . PHE A 1 196 ? 15.989 -10.580 -20.905 1.00 77.88 196 PHE A O 1
ATOM 1711 N N . CYS A 1 197 ? 14.375 -9.528 -22.080 1.00 84.56 197 CYS A N 1
ATOM 1712 C CA . CYS A 1 197 ? 14.380 -8.307 -21.287 1.00 84.56 197 CYS A CA 1
ATOM 1713 C C . CYS A 1 197 ? 12.956 -7.809 -21.050 1.00 84.56 197 CYS A C 1
ATOM 1715 O O . CYS A 1 197 ? 12.125 -7.813 -21.955 1.00 84.56 197 CYS A O 1
ATOM 1717 N N . PHE A 1 198 ? 12.694 -7.370 -19.824 1.00 87.94 198 PHE A N 1
ATOM 1718 C CA . PHE A 1 198 ? 11.411 -6.849 -19.386 1.00 87.94 198 PHE A CA 1
ATOM 1719 C C . PHE A 1 198 ? 11.596 -5.472 -18.746 1.00 87.94 198 PHE A C 1
ATOM 1721 O O . PHE A 1 198 ? 12.565 -5.228 -18.022 1.00 87.94 198 PHE A O 1
ATOM 1728 N N . TYR A 1 199 ? 10.665 -4.568 -19.035 1.00 90.62 199 TYR A N 1
ATOM 1729 C CA . TYR A 1 199 ? 10.714 -3.176 -18.612 1.00 90.62 199 TYR A CA 1
ATOM 1730 C C . TYR A 1 199 ? 9.365 -2.729 -18.072 1.00 90.62 199 TYR A C 1
ATOM 1732 O O . TYR A 1 199 ? 8.333 -2.931 -18.708 1.00 90.62 199 TYR A O 1
ATOM 1740 N N . VAL A 1 200 ? 9.398 -2.086 -16.909 1.00 91.25 200 VAL A N 1
ATOM 1741 C CA . VAL A 1 200 ? 8.224 -1.512 -16.252 1.00 91.25 200 VAL A CA 1
ATOM 1742 C C . VAL A 1 200 ? 8.552 -0.105 -15.800 1.00 91.25 200 VAL A C 1
ATOM 1744 O O . VAL A 1 200 ? 9.544 0.120 -15.101 1.00 91.25 200 VAL A O 1
ATOM 1747 N N . ARG A 1 201 ? 7.663 0.834 -16.118 1.00 91.56 201 ARG A N 1
ATOM 1748 C CA . ARG A 1 201 ? 7.686 2.187 -15.578 1.00 91.56 201 ARG A CA 1
ATOM 1749 C C . ARG A 1 201 ? 6.476 2.441 -14.693 1.00 91.56 201 ARG A C 1
ATOM 1751 O O . ARG A 1 201 ? 5.325 2.276 -15.091 1.00 91.56 201 ARG A O 1
ATOM 1758 N N . PHE A 1 202 ? 6.747 2.938 -13.493 1.00 88.69 202 PHE A N 1
ATOM 1759 C CA . PHE A 1 202 ? 5.740 3.468 -12.587 1.00 88.69 202 PHE A CA 1
ATOM 1760 C C . PHE A 1 202 ? 6.147 4.869 -12.134 1.00 88.69 202 PHE A C 1
ATOM 1762 O O . PHE A 1 202 ? 7.018 5.041 -11.280 1.00 88.69 202 PHE A O 1
ATOM 1769 N N . ALA A 1 203 ? 5.512 5.887 -12.713 1.00 87.38 203 ALA A N 1
ATOM 1770 C CA . ALA A 1 203 ? 5.886 7.287 -12.540 1.00 87.38 203 ALA A CA 1
ATOM 1771 C C . ALA A 1 203 ? 7.364 7.495 -12.922 1.00 87.38 203 ALA A C 1
ATOM 1773 O O . ALA A 1 203 ? 7.753 7.229 -14.055 1.00 87.38 203 ALA A O 1
ATOM 1774 N N . PHE A 1 204 ? 8.174 7.932 -11.958 1.00 86.00 204 PHE A N 1
ATOM 1775 C CA . PHE A 1 204 ? 9.616 8.156 -12.054 1.00 86.00 204 PHE A CA 1
ATOM 1776 C C . PHE A 1 204 ? 10.461 6.939 -11.616 1.00 86.00 204 PHE A C 1
ATOM 1778 O O . PHE A 1 204 ? 11.676 7.062 -11.427 1.00 86.00 204 PHE A O 1
ATOM 1785 N N . LEU A 1 205 ? 9.822 5.790 -11.381 1.00 87.31 205 LEU A N 1
ATOM 1786 C CA . LEU A 1 205 ? 10.472 4.523 -11.063 1.00 87.31 205 LEU A CA 1
ATOM 1787 C C . LEU A 1 205 ? 10.513 3.649 -12.309 1.00 87.31 205 LEU A C 1
ATOM 1789 O O . LEU A 1 205 ? 9.486 3.409 -12.938 1.00 87.31 205 LEU A O 1
ATOM 1793 N N . PHE A 1 206 ? 11.697 3.150 -12.619 1.00 89.06 206 PHE A N 1
ATOM 1794 C CA . PHE A 1 206 ? 11.988 2.348 -13.792 1.00 89.06 206 PHE A CA 1
ATOM 1795 C C . PHE A 1 206 ? 12.570 1.030 -13.303 1.00 89.06 206 PHE A C 1
ATOM 1797 O O . PHE A 1 206 ? 13.466 1.010 -12.455 1.00 89.06 206 PHE A O 1
ATOM 1804 N N . LEU A 1 207 ? 12.050 -0.073 -13.813 1.00 90.56 207 LEU A N 1
ATOM 1805 C CA . LEU A 1 207 ? 12.526 -1.403 -13.491 1.00 90.56 207 LEU A CA 1
ATOM 1806 C C . LEU A 1 207 ? 12.895 -2.114 -14.783 1.00 90.56 207 LEU A C 1
ATOM 1808 O O . LEU A 1 207 ? 12.075 -2.226 -15.690 1.00 90.56 207 LEU A O 1
ATOM 1812 N N . PHE A 1 208 ? 14.127 -2.596 -14.835 1.00 90.06 208 PHE A N 1
ATOM 1813 C CA . PHE A 1 208 ? 14.670 -3.381 -15.929 1.00 90.06 208 PHE A CA 1
ATOM 1814 C C . PHE A 1 208 ? 15.024 -4.759 -15.409 1.00 90.06 208 PHE A C 1
ATOM 1816 O O . PHE A 1 208 ? 15.723 -4.886 -14.406 1.00 90.06 208 PHE A O 1
ATOM 1823 N N . ILE A 1 209 ? 14.571 -5.790 -16.101 1.00 88.62 209 ILE A N 1
ATOM 1824 C CA . ILE A 1 209 ? 14.884 -7.178 -15.786 1.00 88.62 209 ILE A CA 1
ATOM 1825 C C . ILE A 1 209 ? 15.503 -7.805 -17.024 1.00 88.62 209 ILE A C 1
ATOM 1827 O O . ILE A 1 209 ? 14.957 -7.699 -18.118 1.00 88.62 209 ILE A O 1
ATOM 1831 N N . SER A 1 210 ? 16.682 -8.397 -16.872 1.00 89.06 210 SER A N 1
ATOM 1832 C CA . SER A 1 210 ? 17.457 -8.963 -17.977 1.00 89.06 210 SER A CA 1
ATOM 1833 C C . SER A 1 210 ? 18.297 -10.130 -17.485 1.00 89.06 210 SER A C 1
ATOM 1835 O O . SER A 1 210 ? 18.985 -10.017 -16.473 1.00 89.06 210 SER A O 1
ATOM 1837 N N . ASN A 1 211 ? 18.344 -11.221 -18.247 1.00 87.88 211 ASN A N 1
ATOM 1838 C CA . ASN A 1 211 ? 19.259 -12.336 -17.963 1.00 87.88 211 ASN A CA 1
ATOM 1839 C C . ASN A 1 211 ? 20.736 -11.926 -18.110 1.00 87.88 211 ASN A C 1
ATOM 1841 O O . ASN A 1 211 ? 21.620 -12.544 -17.526 1.00 87.88 211 ASN A O 1
ATOM 1845 N N . ASN A 1 212 ? 21.016 -10.841 -18.837 1.00 87.06 212 ASN A N 1
ATOM 1846 C CA . ASN A 1 212 ? 22.362 -10.325 -19.044 1.00 87.06 212 ASN A CA 1
ATOM 1847 C C . ASN A 1 212 ? 22.578 -9.006 -18.283 1.00 87.06 212 ASN A C 1
ATOM 1849 O O . ASN A 1 212 ? 21.992 -7.970 -18.620 1.00 87.06 212 ASN A O 1
ATOM 1853 N N . PHE A 1 213 ? 23.454 -9.043 -17.276 1.00 85.75 213 PHE A N 1
ATOM 1854 C CA . PHE A 1 213 ? 23.838 -7.875 -16.482 1.00 85.75 213 PHE A CA 1
ATOM 1855 C C . PHE A 1 213 ? 24.473 -6.771 -17.340 1.00 85.75 213 PHE A C 1
ATOM 1857 O O . PHE A 1 213 ? 24.101 -5.603 -17.212 1.00 85.75 213 PHE A O 1
ATOM 1864 N N . LEU A 1 214 ? 25.365 -7.131 -18.270 1.00 87.31 214 LEU A N 1
ATOM 1865 C CA . LEU A 1 214 ? 26.033 -6.173 -19.156 1.00 87.31 214 LEU A CA 1
ATOM 1866 C C . LEU A 1 214 ? 25.025 -5.437 -20.041 1.00 87.31 214 LEU A C 1
ATOM 1868 O O . LEU A 1 214 ? 25.150 -4.227 -20.232 1.00 87.31 214 LEU A O 1
ATOM 1872 N N . LEU A 1 215 ? 23.989 -6.139 -20.515 1.00 84.56 215 LEU A N 1
ATOM 1873 C CA . LEU A 1 215 ? 22.903 -5.513 -21.266 1.00 84.56 215 LEU A CA 1
ATOM 1874 C C . LEU A 1 215 ? 22.190 -4.466 -20.404 1.00 84.56 215 LEU A C 1
ATOM 1876 O O . LEU A 1 215 ? 22.046 -3.327 -20.844 1.00 84.56 215 LEU A O 1
ATOM 1880 N N . SER A 1 216 ? 21.810 -4.816 -19.170 1.00 83.38 216 SER A N 1
ATOM 1881 C CA . SER A 1 216 ? 21.132 -3.877 -18.266 1.00 83.38 216 SER A CA 1
ATOM 1882 C C . SER A 1 216 ? 21.979 -2.628 -17.998 1.00 83.38 216 SER A C 1
ATOM 1884 O O . SER A 1 216 ? 21.485 -1.516 -18.170 1.00 83.38 216 SER A O 1
ATOM 1886 N N . ASN A 1 217 ? 23.280 -2.784 -17.727 1.00 84.12 217 ASN A N 1
ATOM 1887 C CA . ASN A 1 217 ? 24.209 -1.660 -17.577 1.00 84.12 217 ASN A CA 1
ATOM 1888 C C . ASN A 1 217 ? 24.301 -0.811 -18.843 1.00 84.12 217 ASN A C 1
ATOM 1890 O O . ASN A 1 217 ? 24.304 0.415 -18.762 1.00 84.12 217 ASN A O 1
ATOM 1894 N N . SER A 1 218 ? 24.357 -1.442 -20.017 1.00 85.12 218 SER A N 1
ATOM 1895 C CA . SER A 1 218 ? 24.425 -0.720 -21.287 1.00 85.12 218 SER A CA 1
ATOM 1896 C C . SER A 1 218 ? 23.161 0.102 -21.553 1.00 85.12 218 SER A C 1
ATOM 1898 O O . SER A 1 218 ? 23.269 1.246 -22.000 1.00 85.12 218 SER A O 1
ATOM 1900 N N . ILE A 1 219 ? 21.982 -0.440 -21.218 1.00 81.62 219 ILE A N 1
ATOM 1901 C CA . ILE A 1 219 ? 20.695 0.260 -21.296 1.00 81.62 219 ILE A CA 1
ATOM 1902 C C . ILE A 1 219 ? 20.736 1.464 -20.376 1.00 81.62 219 ILE A C 1
ATOM 1904 O O . ILE A 1 219 ? 20.472 2.573 -20.818 1.00 81.62 219 ILE A O 1
ATOM 1908 N N . ILE A 1 220 ? 21.132 1.268 -19.122 1.00 81.88 220 ILE A N 1
ATOM 1909 C CA . ILE A 1 220 ? 21.176 2.329 -18.117 1.00 81.88 220 ILE A CA 1
ATOM 1910 C C . ILE A 1 220 ? 22.134 3.431 -18.535 1.00 81.88 220 ILE A C 1
ATOM 1912 O O . ILE A 1 220 ? 21.763 4.594 -18.475 1.00 81.88 220 ILE A O 1
ATOM 1916 N N . HIS A 1 221 ? 23.331 3.095 -19.013 1.00 83.12 221 HIS A N 1
ATOM 1917 C CA . HIS A 1 221 ? 24.278 4.092 -19.499 1.00 83.12 221 HIS A CA 1
ATOM 1918 C C . HIS A 1 221 ? 23.760 4.839 -20.727 1.00 83.12 221 HIS A C 1
ATOM 1920 O O . HIS A 1 221 ? 23.962 6.047 -20.832 1.00 83.12 221 HIS A O 1
ATOM 1926 N N . LYS A 1 222 ? 23.074 4.162 -21.654 1.00 82.06 222 LYS A N 1
ATOM 1927 C CA . LYS A 1 222 ? 22.447 4.815 -22.812 1.00 82.06 222 LYS A CA 1
ATOM 1928 C C . LYS A 1 222 ? 21.279 5.702 -22.395 1.00 82.06 222 LYS A C 1
ATOM 1930 O O . LYS A 1 222 ? 21.207 6.836 -22.850 1.00 82.06 222 LYS A O 1
ATOM 1935 N N . MET A 1 223 ? 20.422 5.228 -21.495 1.00 77.25 223 MET A N 1
ATOM 1936 C CA . MET A 1 22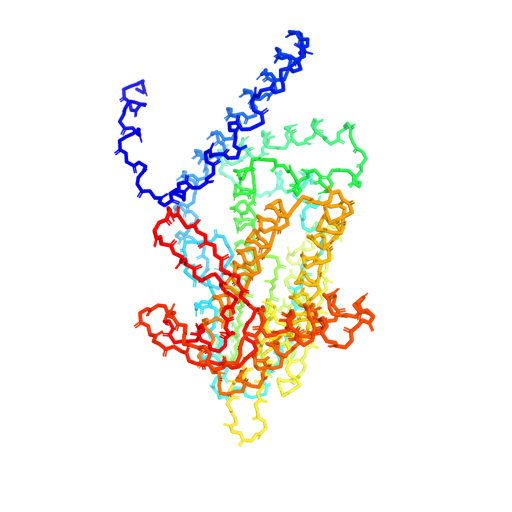3 ? 19.332 6.004 -20.909 1.00 77.25 223 MET A CA 1
ATOM 1937 C C . MET A 1 223 ? 19.869 7.235 -20.201 1.00 77.25 223 MET A C 1
ATOM 1939 O O . MET A 1 223 ? 19.420 8.335 -20.484 1.00 77.25 223 MET A O 1
ATOM 1943 N N . GLN A 1 224 ? 20.873 7.058 -19.342 1.00 77.44 224 GLN A N 1
ATOM 1944 C CA . GLN A 1 224 ? 21.592 8.146 -18.705 1.00 77.44 224 GLN A CA 1
ATOM 1945 C C . GLN A 1 224 ? 22.089 9.114 -19.773 1.00 77.44 224 GLN A C 1
ATOM 1947 O O . GLN A 1 224 ? 21.707 10.265 -19.723 1.00 77.44 224 GLN A O 1
ATOM 1952 N N . ARG A 1 225 ? 22.830 8.689 -20.801 1.00 78.62 225 ARG A N 1
ATOM 1953 C CA . ARG A 1 225 ? 23.295 9.602 -21.866 1.00 78.62 225 ARG A CA 1
ATOM 1954 C C . ARG A 1 225 ? 22.165 10.369 -22.560 1.00 78.62 225 ARG A C 1
ATOM 1956 O O . ARG A 1 225 ? 22.317 11.563 -22.780 1.00 78.62 225 ARG A O 1
ATOM 1963 N N . LEU A 1 226 ? 21.040 9.718 -22.857 1.00 71.38 226 LEU A N 1
ATOM 1964 C CA . LEU A 1 226 ? 19.854 10.368 -23.432 1.00 71.38 226 LEU A CA 1
ATOM 1965 C C . LEU A 1 226 ? 19.222 11.384 -22.468 1.00 71.38 226 LEU A C 1
ATOM 1967 O O . LEU A 1 226 ? 18.718 12.417 -22.890 1.00 71.38 226 LEU A O 1
ATOM 1971 N N . LEU A 1 227 ? 19.272 11.102 -21.169 1.00 66.38 227 LEU A N 1
ATOM 1972 C CA . LEU A 1 227 ? 18.766 11.954 -20.091 1.00 66.38 227 LEU A CA 1
ATOM 1973 C C . LEU A 1 227 ? 19.723 13.088 -19.716 1.00 66.38 227 LEU A C 1
ATOM 1975 O O . LEU A 1 227 ? 19.308 14.126 -19.206 1.00 66.38 227 LEU A O 1
ATOM 1979 N N . LEU A 1 228 ? 21.009 12.889 -19.981 1.00 59.34 228 LEU A N 1
ATOM 1980 C CA . LEU A 1 228 ? 22.118 13.759 -19.618 1.00 59.34 228 LEU A CA 1
ATOM 1981 C C . LEU A 1 228 ? 22.371 14.868 -20.651 1.00 59.34 228 LEU A C 1
ATOM 1983 O O . LEU A 1 228 ? 23.417 15.510 -20.599 1.00 59.34 228 LEU A O 1
ATOM 1987 N N . PHE A 1 229 ? 21.399 15.192 -21.515 1.00 52.16 229 PHE A N 1
ATOM 1988 C CA . PHE A 1 229 ? 21.427 16.464 -22.253 1.00 52.16 229 PHE A CA 1
ATOM 1989 C C . PHE A 1 229 ? 21.542 17.688 -21.316 1.00 52.16 229 PHE A C 1
ATOM 1991 O O . PHE A 1 229 ? 21.984 18.733 -21.775 1.00 52.16 229 PHE A O 1
ATOM 1998 N N . ASP A 1 230 ? 21.263 17.540 -20.010 1.00 52.47 230 ASP A N 1
ATOM 1999 C CA . ASP A 1 230 ? 21.634 18.494 -18.955 1.00 52.47 230 ASP A CA 1
ATOM 2000 C C . ASP A 1 230 ? 22.127 17.764 -17.672 1.00 52.47 230 ASP A C 1
ATOM 2002 O O . ASP A 1 230 ? 21.380 17.568 -16.710 1.00 52.47 230 ASP A O 1
ATOM 2006 N N . TYR A 1 231 ? 23.412 17.377 -17.624 1.00 43.66 231 TYR A N 1
ATOM 2007 C CA . TYR A 1 231 ? 24.084 16.646 -16.517 1.00 43.66 231 TYR A CA 1
ATOM 2008 C C . TYR A 1 231 ? 23.859 17.193 -15.089 1.00 43.66 231 TYR A C 1
ATOM 2010 O O . TYR A 1 231 ? 24.069 16.474 -14.114 1.00 43.66 231 TYR A O 1
ATOM 2018 N N . LYS A 1 232 ? 23.451 18.457 -14.928 1.00 55.81 232 LYS A N 1
ATOM 2019 C CA . LYS A 1 232 ? 23.224 19.072 -13.607 1.00 55.81 232 LYS A CA 1
ATOM 2020 C C . LYS A 1 232 ? 21.862 18.737 -12.998 1.00 55.81 232 LYS A C 1
ATOM 2022 O O . LYS A 1 232 ? 21.645 19.005 -11.820 1.00 55.81 232 LYS A O 1
ATOM 2027 N N . VAL A 1 233 ? 20.936 18.215 -13.798 1.00 56.41 233 VAL A N 1
ATOM 2028 C CA . VAL A 1 233 ? 19.508 18.275 -13.483 1.00 56.41 233 VAL A CA 1
ATOM 2029 C C . VAL A 1 233 ? 19.000 16.937 -12.940 1.00 56.41 233 VAL A C 1
ATOM 2031 O O . VAL A 1 233 ? 18.323 16.926 -11.915 1.00 56.41 233 VAL A O 1
ATOM 2034 N N . PHE A 1 234 ? 19.396 15.804 -13.529 1.00 58.50 234 PHE A N 1
ATOM 2035 C CA . PHE A 1 234 ? 18.908 14.478 -13.128 1.00 58.50 234 PHE A CA 1
ATOM 2036 C C . PHE A 1 234 ? 19.984 13.652 -12.417 1.00 58.50 234 PHE A C 1
ATOM 2038 O O . PHE A 1 234 ? 20.998 13.290 -13.010 1.00 58.50 234 PHE A O 1
ATOM 2045 N N . THR A 1 235 ? 19.737 13.284 -11.158 1.00 65.12 235 THR A N 1
ATOM 2046 C CA . THR A 1 235 ? 20.511 12.246 -10.464 1.00 65.12 235 THR A CA 1
ATOM 2047 C C . THR A 1 235 ? 19.721 10.939 -10.439 1.00 65.12 235 THR A C 1
ATOM 2049 O O . THR A 1 235 ? 18.522 10.921 -10.149 1.00 65.12 235 THR A O 1
ATOM 2052 N N . PHE A 1 236 ? 20.387 9.828 -10.760 1.00 70.62 236 PHE A N 1
ATOM 2053 C CA . PHE A 1 236 ? 19.801 8.490 -10.688 1.00 70.62 236 PHE A CA 1
ATOM 2054 C C . PHE A 1 236 ? 20.271 7.790 -9.428 1.00 70.62 236 PHE A C 1
ATOM 2056 O O . PHE A 1 236 ? 21.466 7.751 -9.146 1.00 70.62 236 PHE A O 1
ATOM 2063 N N . ASN A 1 237 ? 19.337 7.172 -8.714 1.00 78.38 237 ASN A N 1
ATOM 2064 C CA . ASN A 1 237 ? 19.684 6.097 -7.803 1.00 78.38 237 ASN A CA 1
ATOM 2065 C C . ASN A 1 237 ? 19.463 4.774 -8.538 1.00 78.38 237 ASN A C 1
ATOM 2067 O O . ASN A 1 237 ? 18.313 4.381 -8.757 1.00 78.38 237 ASN A O 1
ATOM 2071 N N . SER A 1 238 ? 20.552 4.139 -8.969 1.00 80.12 238 SER A N 1
ATOM 2072 C CA . SER A 1 238 ? 20.521 2.798 -9.549 1.00 80.12 238 SER A CA 1
ATOM 2073 C C . SER A 1 238 ? 20.801 1.763 -8.468 1.00 80.12 238 SER A C 1
ATOM 2075 O O . SER A 1 238 ? 21.839 1.823 -7.810 1.00 80.12 238 SER A O 1
ATOM 2077 N N . LEU A 1 239 ? 19.914 0.786 -8.319 1.00 81.25 239 LEU A N 1
ATOM 2078 C CA . LEU A 1 239 ? 20.137 -0.387 -7.483 1.00 81.25 239 LEU A CA 1
ATOM 2079 C C . LEU A 1 239 ? 20.163 -1.620 -8.378 1.00 81.25 239 LEU A C 1
ATOM 2081 O O . LEU A 1 239 ? 19.189 -1.912 -9.070 1.00 81.25 239 LEU A O 1
ATOM 2085 N N . PHE A 1 240 ? 21.281 -2.338 -8.346 1.00 79.25 240 PHE A N 1
ATOM 2086 C CA . PHE A 1 240 ? 21.449 -3.595 -9.061 1.00 79.25 240 PHE A CA 1
ATOM 2087 C C . PHE A 1 240 ? 21.284 -4.761 -8.106 1.00 79.25 240 PHE A C 1
ATOM 2089 O O . PHE A 1 240 ? 21.933 -4.827 -7.062 1.00 79.25 240 PHE A O 1
ATOM 2096 N N . ILE A 1 241 ? 20.418 -5.690 -8.482 1.00 78.12 241 ILE A N 1
ATOM 2097 C CA . ILE A 1 241 ? 20.160 -6.914 -7.745 1.00 78.12 241 ILE A CA 1
ATOM 2098 C C . ILE A 1 241 ? 20.439 -8.053 -8.712 1.00 78.12 241 ILE A C 1
ATOM 2100 O O . ILE A 1 241 ? 19.691 -8.295 -9.656 1.00 78.12 241 ILE A O 1
ATOM 2104 N N . SER A 1 242 ? 21.560 -8.727 -8.480 1.00 69.94 242 SER A N 1
ATOM 2105 C CA . SER A 1 242 ? 22.054 -9.795 -9.348 1.00 69.94 242 SER A CA 1
ATOM 2106 C C . SER A 1 242 ? 21.355 -11.137 -9.138 1.00 69.94 242 SER A C 1
ATOM 2108 O O . SER A 1 242 ? 21.636 -12.090 -9.851 1.00 69.94 242 SER A O 1
ATOM 2110 N N . ASN A 1 243 ? 20.485 -11.253 -8.129 1.00 78.38 243 ASN A N 1
ATOM 2111 C CA . ASN A 1 243 ? 19.864 -12.524 -7.788 1.00 78.38 243 ASN A CA 1
ATOM 2112 C C . ASN A 1 243 ? 18.432 -12.342 -7.256 1.00 78.38 243 ASN A C 1
ATOM 2114 O O . ASN A 1 243 ? 18.227 -11.774 -6.180 1.00 78.38 243 ASN A O 1
ATOM 2118 N N . LEU A 1 244 ? 17.457 -12.881 -7.992 1.00 82.06 244 LEU A N 1
ATOM 2119 C CA . LEU A 1 244 ? 16.036 -12.870 -7.640 1.00 82.06 244 LEU A CA 1
ATOM 2120 C C . LEU A 1 244 ? 15.654 -13.736 -6.440 1.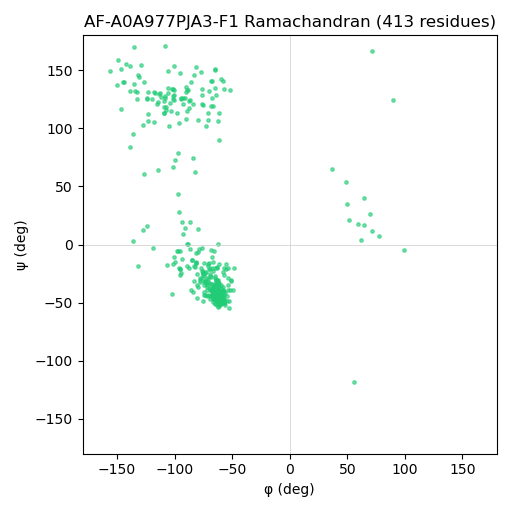00 82.06 244 LEU A C 1
ATOM 2122 O O . LEU A 1 244 ? 14.630 -13.460 -5.812 1.00 82.06 244 LEU A O 1
ATOM 2126 N N . TYR A 1 245 ? 16.464 -14.728 -6.070 1.00 83.62 245 TYR A N 1
ATOM 2127 C CA . TYR A 1 245 ? 16.241 -15.523 -4.859 1.00 83.62 245 TYR A CA 1
ATOM 2128 C C . TYR A 1 245 ? 16.330 -14.659 -3.596 1.00 83.62 245 TYR A C 1
ATOM 2130 O O . TYR A 1 245 ? 15.542 -14.828 -2.668 1.00 83.62 245 TYR A O 1
ATOM 2138 N N . LYS A 1 246 ? 17.217 -13.649 -3.580 1.00 84.44 246 LYS A N 1
ATOM 2139 C CA . LYS A 1 246 ? 17.271 -12.656 -2.485 1.00 84.44 246 LYS A CA 1
ATOM 2140 C C . LYS A 1 246 ? 16.022 -11.773 -2.439 1.00 84.44 246 LYS A C 1
ATOM 2142 O O . LYS A 1 246 ? 15.688 -11.210 -1.397 1.00 84.44 246 LYS A O 1
ATOM 2147 N N . GLY A 1 247 ? 15.349 -11.674 -3.576 1.00 88.62 247 GLY A N 1
ATOM 2148 C CA . GLY A 1 247 ? 14.218 -10.813 -3.815 1.00 88.62 247 GLY A CA 1
ATOM 2149 C C . GLY A 1 247 ? 14.570 -9.333 -3.911 1.00 88.62 247 GLY A C 1
ATOM 2150 O O . GLY A 1 247 ? 15.664 -8.884 -3.566 1.00 88.62 247 GLY A O 1
ATOM 2151 N N . PHE A 1 248 ? 13.617 -8.556 -4.408 1.00 90.12 248 PHE A N 1
ATOM 2152 C CA . PHE A 1 248 ? 13.717 -7.109 -4.514 1.00 90.12 248 PHE A CA 1
ATOM 2153 C C . PHE A 1 248 ? 12.407 -6.441 -4.134 1.00 90.12 248 PHE A C 1
ATOM 2155 O O . PHE A 1 248 ? 11.324 -7.007 -4.291 1.00 90.12 248 PHE A O 1
ATOM 2162 N N . THR A 1 249 ? 12.495 -5.198 -3.662 1.00 89.88 249 THR A N 1
ATOM 2163 C CA . THR A 1 249 ? 11.303 -4.431 -3.315 1.00 89.88 249 THR A CA 1
ATOM 2164 C C . THR A 1 249 ? 10.920 -3.438 -4.401 1.00 89.88 249 THR A C 1
ATOM 2166 O O . THR A 1 249 ? 11.711 -2.553 -4.721 1.00 89.88 249 THR A O 1
ATOM 2169 N N . PHE A 1 250 ? 9.687 -3.512 -4.894 1.00 88.88 250 PHE A N 1
ATOM 2170 C CA . PHE A 1 250 ? 9.130 -2.563 -5.858 1.00 88.88 250 PHE A CA 1
ATOM 2171 C C . PHE A 1 250 ? 7.680 -2.241 -5.481 1.00 88.88 250 PHE A C 1
ATOM 2173 O O . PHE A 1 250 ? 6.918 -3.131 -5.121 1.00 88.88 250 PHE A O 1
ATOM 2180 N N . LEU A 1 251 ? 7.316 -0.953 -5.464 1.00 88.00 251 LEU A N 1
ATOM 2181 C CA . LEU A 1 251 ? 5.973 -0.470 -5.086 1.00 88.00 251 LEU A CA 1
ATOM 2182 C C . LEU A 1 251 ? 5.435 -1.034 -3.753 1.00 88.00 251 LEU A C 1
ATOM 2184 O O . LEU A 1 251 ? 4.251 -1.280 -3.589 1.00 88.00 251 LEU A O 1
ATOM 2188 N N . GLY A 1 252 ? 6.306 -1.259 -2.766 1.00 88.88 252 GLY A N 1
ATOM 2189 C CA . GLY A 1 252 ? 5.883 -1.810 -1.472 1.00 88.88 252 GLY A CA 1
ATOM 2190 C C . GLY A 1 252 ? 5.617 -3.320 -1.474 1.00 88.88 252 GLY A C 1
ATOM 2191 O O . GLY A 1 252 ? 5.189 -3.852 -0.447 1.00 88.88 252 GLY A O 1
ATOM 2192 N N . PHE A 1 253 ? 5.917 -4.016 -2.565 1.00 87.69 253 PHE A N 1
ATOM 2193 C CA . PHE A 1 253 ? 5.970 -5.473 -2.649 1.00 87.69 253 PHE A CA 1
ATOM 2194 C C . PHE A 1 253 ? 7.414 -5.942 -2.586 1.00 87.69 253 PHE A C 1
ATOM 2196 O O . PHE A 1 253 ? 8.322 -5.196 -2.934 1.00 87.69 253 PHE A O 1
ATOM 2203 N N . ASN A 1 254 ? 7.610 -7.161 -2.113 1.00 89.56 254 ASN A N 1
ATOM 2204 C CA . ASN A 1 254 ? 8.829 -7.932 -2.206 1.00 89.56 254 ASN A CA 1
ATOM 2205 C C . ASN A 1 254 ? 8.582 -9.048 -3.222 1.00 89.56 254 ASN A C 1
ATOM 2207 O O . ASN A 1 254 ? 7.712 -9.894 -3.009 1.00 89.56 254 ASN A O 1
ATOM 2211 N N . PHE A 1 255 ? 9.324 -8.996 -4.317 1.00 88.44 255 PHE A N 1
ATOM 2212 C CA . PHE A 1 255 ? 9.349 -9.964 -5.402 1.00 88.44 255 PHE A CA 1
ATOM 2213 C C . PHE A 1 255 ? 10.467 -10.940 -5.062 1.00 88.44 255 PHE A C 1
ATOM 2215 O O . PHE A 1 255 ? 11.593 -10.498 -4.877 1.00 88.44 255 PHE A O 1
ATOM 2222 N N . SER A 1 256 ? 10.182 -12.228 -4.922 1.00 88.12 256 SER A N 1
ATOM 2223 C CA . SER A 1 256 ? 11.188 -13.247 -4.589 1.00 88.12 256 SER A CA 1
ATOM 2224 C C . SER A 1 256 ? 10.836 -14.564 -5.255 1.00 88.12 256 SER A C 1
ATOM 2226 O O . SER A 1 256 ? 9.658 -14.838 -5.456 1.00 88.12 256 SER A O 1
ATOM 2228 N N . ILE A 1 257 ? 11.825 -15.390 -5.566 1.00 86.38 257 ILE A N 1
ATOM 2229 C CA . ILE A 1 257 ? 11.585 -16.757 -6.035 1.00 86.38 257 ILE A CA 1
ATOM 2230 C C . ILE A 1 257 ? 11.812 -17.705 -4.864 1.00 86.38 257 ILE A C 1
ATOM 2232 O O . ILE A 1 257 ? 12.794 -17.571 -4.135 1.00 86.38 257 ILE A O 1
ATOM 2236 N N . SER A 1 258 ? 10.889 -18.640 -4.643 1.00 82.44 258 SER A N 1
ATOM 2237 C CA . SER A 1 258 ? 11.094 -19.667 -3.624 1.00 82.44 258 SER A CA 1
ATOM 2238 C C . SER A 1 258 ? 12.071 -20.730 -4.096 1.00 82.44 258 SER A C 1
ATOM 2240 O O . SER A 1 258 ? 11.813 -21.350 -5.120 1.00 82.44 258 SER A O 1
ATOM 2242 N N . GLU A 1 259 ? 13.086 -21.019 -3.286 1.00 78.75 259 GLU A N 1
ATOM 2243 C CA . GLU A 1 259 ? 14.079 -22.071 -3.555 1.00 78.75 259 GLU A CA 1
ATOM 2244 C C . GLU A 1 259 ? 13.460 -23.466 -3.750 1.00 78.75 259 GLU A C 1
ATOM 2246 O O . GLU A 1 259 ? 14.049 -24.314 -4.401 1.00 78.75 259 GLU A O 1
ATOM 2251 N N . SER A 1 260 ? 12.280 -23.726 -3.174 1.00 78.31 260 SER A N 1
ATOM 2252 C CA . SER A 1 260 ? 11.711 -25.077 -3.100 1.00 78.31 260 SER A CA 1
ATOM 2253 C C . SER A 1 260 ? 10.715 -25.436 -4.204 1.00 78.31 260 SER A C 1
ATOM 2255 O O . SER A 1 260 ? 10.422 -26.612 -4.381 1.00 78.31 260 SER A O 1
ATOM 2257 N N . PHE A 1 261 ? 10.110 -24.451 -4.869 1.00 72.19 261 PHE A N 1
ATOM 2258 C CA . PHE A 1 261 ? 9.017 -24.698 -5.823 1.00 72.19 261 PHE A CA 1
ATOM 2259 C C . PHE A 1 261 ? 9.152 -23.901 -7.112 1.00 72.19 261 PHE A C 1
ATOM 2261 O O . PHE A 1 261 ? 8.217 -23.923 -7.905 1.00 72.19 261 PHE A O 1
ATOM 2268 N N . ASP A 1 262 ? 10.233 -23.128 -7.275 1.00 73.00 262 ASP A N 1
ATOM 2269 C CA . ASP A 1 262 ? 10.428 -22.247 -8.432 1.00 73.00 262 ASP A CA 1
ATOM 2270 C C . ASP A 1 262 ? 9.234 -21.318 -8.715 1.00 73.00 262 ASP A C 1
ATOM 2272 O O . ASP A 1 262 ? 9.063 -20.763 -9.802 1.00 73.00 262 ASP A O 1
ATOM 2276 N N . ASN A 1 263 ? 8.418 -21.112 -7.679 1.00 80.62 263 ASN A N 1
ATOM 2277 C CA . ASN A 1 263 ? 7.224 -20.306 -7.721 1.00 80.62 263 ASN A CA 1
ATOM 2278 C C . ASN A 1 263 ? 7.593 -18.876 -7.367 1.00 80.62 263 ASN A C 1
ATOM 2280 O O . ASN A 1 263 ? 8.243 -18.591 -6.350 1.00 80.62 263 ASN A O 1
ATOM 2284 N N . PHE A 1 264 ? 7.123 -17.969 -8.209 1.00 83.06 264 PHE A N 1
ATOM 2285 C CA . PHE A 1 264 ? 7.247 -16.553 -7.976 1.00 83.06 264 PHE A CA 1
ATOM 2286 C C . PHE A 1 264 ? 6.399 -16.156 -6.753 1.00 83.06 264 PHE A C 1
ATOM 2288 O O . PHE A 1 264 ? 5.190 -16.382 -6.692 1.00 83.06 264 PHE A O 1
ATOM 2295 N N . LYS A 1 265 ? 7.051 -15.614 -5.722 1.00 85.25 265 LYS A N 1
ATOM 2296 C CA . LYS A 1 265 ? 6.435 -15.197 -4.461 1.00 85.25 265 LYS A CA 1
ATOM 2297 C C . LYS A 1 265 ? 6.385 -13.682 -4.371 1.00 85.25 265 LYS A C 1
ATOM 2299 O O . LYS A 1 265 ? 7.413 -13.007 -4.282 1.00 85.25 265 LYS A O 1
ATOM 2304 N N . LEU A 1 266 ? 5.162 -13.174 -4.282 1.00 86.00 266 LEU A N 1
ATOM 2305 C CA . LEU A 1 266 ? 4.862 -11.774 -4.015 1.00 86.00 266 LEU A CA 1
ATOM 2306 C C . LEU A 1 266 ? 4.403 -11.599 -2.572 1.00 86.00 266 LEU A C 1
ATOM 2308 O O . LEU A 1 266 ? 3.410 -12.184 -2.140 1.00 86.00 266 LEU A O 1
ATOM 2312 N N . MET A 1 267 ? 5.109 -10.759 -1.823 1.00 88.19 267 MET A N 1
ATOM 2313 C CA . MET A 1 267 ? 4.755 -10.427 -0.444 1.00 88.19 267 MET A CA 1
ATOM 2314 C C . MET A 1 267 ? 4.723 -8.918 -0.225 1.00 88.19 267 MET A C 1
ATOM 2316 O O . MET A 1 267 ? 5.445 -8.192 -0.897 1.00 88.19 267 MET A O 1
ATOM 2320 N N . PRO A 1 268 ? 3.966 -8.399 0.754 1.00 89.94 268 PRO A N 1
ATOM 2321 C CA . PRO A 1 268 ? 4.189 -7.044 1.236 1.00 89.94 268 PRO A CA 1
ATOM 2322 C C . PRO A 1 268 ? 5.630 -6.886 1.728 1.00 89.94 268 PRO A C 1
ATOM 2324 O O . PRO A 1 268 ? 6.132 -7.721 2.484 1.00 89.94 268 PRO A O 1
ATOM 2327 N N . SER A 1 269 ? 6.301 -5.806 1.331 1.00 90.69 269 SER A N 1
ATOM 2328 C CA . SER A 1 269 ? 7.655 -5.538 1.805 1.00 90.69 269 SER A CA 1
ATOM 2329 C C . SER A 1 269 ? 7.660 -5.287 3.314 1.00 90.69 269 SER A C 1
ATOM 2331 O O . SER A 1 269 ? 6.705 -4.748 3.887 1.00 90.69 269 SER A O 1
ATOM 2333 N N . LYS A 1 270 ? 8.775 -5.619 3.977 1.00 91.00 270 LYS A N 1
ATOM 2334 C CA . LYS A 1 270 ? 8.959 -5.349 5.412 1.00 91.00 270 LYS A CA 1
ATOM 2335 C C . LYS A 1 270 ? 8.709 -3.874 5.741 1.00 91.00 270 LYS A C 1
ATOM 2337 O O . LYS A 1 270 ? 8.076 -3.572 6.750 1.00 91.00 270 LYS A O 1
ATOM 2342 N N . TYR A 1 271 ? 9.147 -2.966 4.869 1.00 91.12 271 TYR A N 1
ATOM 2343 C CA . TYR A 1 271 ? 8.903 -1.533 5.021 1.00 91.12 271 TYR A CA 1
ATOM 2344 C C . TYR A 1 271 ? 7.415 -1.194 4.970 1.00 91.12 271 TYR A C 1
ATOM 2346 O O . TYR A 1 271 ? 6.946 -0.483 5.852 1.00 91.12 271 TYR A O 1
ATOM 2354 N N . SER A 1 272 ? 6.654 -1.732 4.012 1.00 89.75 272 SER A N 1
ATOM 2355 C CA . SER A 1 272 ? 5.209 -1.481 3.936 1.00 89.75 272 SER A CA 1
ATOM 2356 C C . SER A 1 272 ? 4.465 -1.974 5.180 1.00 89.75 272 SER A C 1
ATOM 2358 O O . SER A 1 272 ? 3.649 -1.250 5.750 1.00 89.75 272 SER A O 1
ATOM 2360 N N . ILE A 1 273 ? 4.813 -3.167 5.672 1.00 92.00 273 ILE A N 1
ATOM 2361 C CA . ILE A 1 273 ? 4.267 -3.723 6.919 1.00 92.00 273 ILE A CA 1
ATOM 2362 C C . ILE A 1 273 ? 4.569 -2.790 8.102 1.00 92.00 273 ILE A C 1
ATOM 2364 O O . ILE A 1 273 ? 3.684 -2.495 8.907 1.00 92.00 273 ILE A O 1
ATOM 2368 N N . LEU A 1 274 ? 5.807 -2.298 8.212 1.00 91.81 274 LEU A N 1
ATOM 2369 C CA . LEU A 1 274 ? 6.207 -1.370 9.272 1.00 91.81 274 LEU A CA 1
ATOM 2370 C C . LEU A 1 274 ? 5.496 -0.017 9.160 1.00 91.81 274 LEU A C 1
ATOM 2372 O O . LEU A 1 274 ? 5.054 0.508 10.180 1.00 91.81 274 LEU A O 1
ATOM 2376 N N . TYR A 1 275 ? 5.340 0.528 7.951 1.00 91.94 275 TYR A N 1
ATOM 2377 C CA . TYR A 1 275 ? 4.591 1.764 7.715 1.00 91.94 275 TYR A CA 1
ATOM 2378 C C . TYR A 1 275 ? 3.120 1.612 8.094 1.00 91.94 275 TYR A C 1
ATOM 2380 O O . TYR A 1 275 ? 2.592 2.466 8.805 1.00 91.94 275 TYR A O 1
ATOM 2388 N N . PHE A 1 276 ? 2.484 0.506 7.704 1.00 92.00 276 PHE A N 1
ATOM 2389 C CA . PHE A 1 276 ? 1.120 0.180 8.109 1.00 92.00 276 PHE A CA 1
ATOM 2390 C C . PHE A 1 276 ? 0.988 0.135 9.634 1.00 92.00 276 PHE A C 1
ATOM 2392 O O . PHE A 1 276 ? 0.127 0.805 10.199 1.00 92.00 276 PHE A O 1
ATOM 2399 N N . LEU A 1 277 ? 1.872 -0.597 10.321 1.00 94.38 277 LEU A N 1
ATOM 2400 C CA . LEU A 1 277 ? 1.844 -0.704 11.782 1.00 94.38 277 LEU A CA 1
ATOM 2401 C C . LEU A 1 277 ? 2.118 0.633 12.477 1.00 94.38 277 LEU A C 1
ATOM 2403 O O . LEU A 1 277 ? 1.490 0.924 13.496 1.00 94.38 277 LEU A O 1
ATOM 2407 N N . LYS A 1 278 ? 3.034 1.447 11.941 1.00 93.25 278 LYS A N 1
ATOM 2408 C CA . LYS A 1 278 ? 3.326 2.789 12.453 1.00 93.25 278 LYS A CA 1
ATOM 2409 C C . LYS A 1 278 ? 2.100 3.687 12.331 1.00 93.25 278 LYS A C 1
ATOM 2411 O O . LYS A 1 278 ? 1.651 4.224 13.334 1.00 93.25 278 LYS A O 1
ATOM 2416 N N . PHE A 1 279 ? 1.506 3.772 11.146 1.00 91.25 279 PHE A N 1
ATOM 2417 C CA . PHE A 1 279 ? 0.332 4.610 10.922 1.00 91.25 279 PHE A CA 1
ATOM 2418 C C . PHE A 1 279 ? -0.883 4.126 11.729 1.00 91.25 279 PHE A C 1
ATOM 2420 O O . PHE A 1 279 ? -1.599 4.928 12.325 1.00 91.25 279 PHE A O 1
ATOM 2427 N N . TYR A 1 280 ? -1.079 2.807 11.839 1.00 93.44 280 TYR A N 1
ATOM 2428 C CA . TYR A 1 280 ? -2.084 2.212 12.722 1.00 93.44 280 TYR A CA 1
ATOM 2429 C C . TYR A 1 280 ? -1.869 2.640 14.181 1.00 93.44 280 TYR A C 1
ATOM 2431 O O . TYR A 1 280 ? -2.808 3.049 14.863 1.00 93.44 280 TYR A O 1
ATOM 2439 N N . LYS A 1 281 ? -0.624 2.568 14.668 1.00 93.62 281 LYS A N 1
ATOM 2440 C CA . LYS A 1 281 ? -0.248 3.004 16.018 1.00 93.62 281 LYS A CA 1
ATOM 2441 C C . LYS A 1 281 ? -0.511 4.495 16.221 1.00 93.62 281 LYS A C 1
ATOM 2443 O O . LYS A 1 281 ? -1.047 4.852 17.265 1.00 93.62 281 LYS A O 1
ATOM 2448 N N . ASP A 1 282 ? -0.176 5.333 15.248 1.00 92.31 282 ASP A N 1
ATOM 2449 C CA . ASP A 1 282 ? -0.357 6.784 15.324 1.00 92.31 282 ASP A CA 1
ATOM 2450 C C . ASP A 1 282 ? -1.850 7.162 15.360 1.00 92.31 282 ASP A C 1
ATOM 2452 O O . ASP A 1 282 ? -2.251 7.989 16.181 1.00 92.31 282 ASP A O 1
ATOM 2456 N N . LEU A 1 283 ? -2.701 6.489 14.568 1.00 91.94 283 LEU A N 1
ATOM 2457 C CA . LEU A 1 283 ? -4.164 6.631 14.628 1.00 91.94 283 LEU A CA 1
ATOM 2458 C C . LEU A 1 283 ? -4.735 6.230 15.988 1.00 91.94 283 LEU A C 1
ATOM 2460 O O . LEU A 1 283 ? -5.588 6.925 16.540 1.00 91.94 283 LEU A O 1
ATOM 2464 N N . VAL A 1 284 ? -4.277 5.104 16.537 1.00 93.06 284 VAL A N 1
ATOM 2465 C CA . VAL A 1 284 ? -4.680 4.679 17.878 1.00 93.06 284 VAL A CA 1
ATOM 2466 C C . VAL A 1 284 ? -4.240 5.735 18.890 1.00 93.06 284 VAL A C 1
ATOM 2468 O O . VAL A 1 284 ? -5.063 6.221 19.654 1.00 93.06 284 VAL A O 1
ATOM 2471 N N . TYR A 1 285 ? -2.974 6.143 18.875 1.00 91.12 285 TYR A N 1
ATOM 2472 C CA . TYR A 1 285 ? -2.409 7.069 19.853 1.00 91.12 285 TYR A CA 1
ATOM 2473 C C . TYR A 1 285 ? -3.093 8.442 19.859 1.00 91.12 285 TYR A C 1
ATOM 2475 O O . TYR A 1 285 ? -3.429 8.945 20.933 1.00 91.12 285 TYR A O 1
ATOM 2483 N N . SER A 1 286 ? -3.358 9.025 18.689 1.00 90.44 286 SER A N 1
ATOM 2484 C CA . SER A 1 286 ? -4.027 10.327 18.586 1.00 90.44 286 SER A CA 1
ATOM 2485 C C . SER A 1 286 ? -5.426 10.296 19.208 1.00 90.44 286 SER A C 1
ATOM 2487 O O . SER A 1 286 ? -5.725 11.095 20.094 1.00 90.44 286 SER A O 1
ATOM 2489 N N . ASN A 1 287 ? -6.250 9.306 18.856 1.00 89.75 287 ASN A N 1
ATOM 2490 C CA . ASN A 1 287 ? -7.595 9.138 19.420 1.00 89.75 287 ASN A CA 1
ATOM 2491 C C . ASN A 1 287 ? -7.570 8.835 20.927 1.00 89.75 287 ASN A C 1
ATOM 2493 O O . ASN A 1 287 ? -8.468 9.234 21.666 1.00 89.75 287 ASN A O 1
ATOM 2497 N N . MET A 1 288 ? -6.526 8.161 21.411 1.00 86.88 288 MET A N 1
ATOM 2498 C CA . MET A 1 288 ? -6.352 7.860 22.835 1.00 86.88 288 MET A CA 1
ATOM 2499 C C . MET A 1 288 ? -6.092 9.100 23.679 1.00 86.88 288 MET A C 1
ATOM 2501 O O . MET A 1 288 ? -6.578 9.172 24.808 1.00 86.88 288 MET A O 1
ATOM 2505 N N . ILE A 1 289 ? -5.329 10.062 23.158 1.00 87.19 289 ILE A N 1
ATOM 2506 C CA . ILE A 1 289 ? -5.095 11.337 23.843 1.00 87.19 289 ILE A CA 1
ATOM 2507 C C . ILE A 1 289 ? -6.430 12.052 24.059 1.00 87.19 289 ILE A C 1
ATOM 2509 O O . ILE A 1 289 ? -6.734 12.441 25.188 1.00 87.19 289 ILE A O 1
ATOM 2513 N N . PHE A 1 290 ? -7.262 12.128 23.016 1.00 87.56 290 PHE A N 1
ATOM 2514 C CA . PHE A 1 290 ? -8.601 12.709 23.118 1.00 87.56 290 PHE A CA 1
ATOM 2515 C C . PHE A 1 290 ? -9.477 11.943 24.112 1.00 87.56 290 PHE A C 1
ATOM 2517 O O . PHE A 1 290 ? -10.045 12.549 25.018 1.00 87.56 290 PHE A O 1
ATOM 2524 N N . MET A 1 291 ? -9.533 10.611 24.027 1.00 85.44 291 MET A N 1
ATOM 2525 C CA . MET A 1 291 ? -10.310 9.809 24.981 1.00 85.44 291 MET A CA 1
ATOM 2526 C C . MET A 1 291 ? -9.872 10.037 26.432 1.00 85.44 291 MET A C 1
ATOM 2528 O O . MET A 1 291 ? -10.726 10.143 27.308 1.00 85.44 291 MET A O 1
ATOM 2532 N N . LYS A 1 292 ? -8.563 10.152 26.702 1.00 84.62 292 LYS A N 1
ATOM 2533 C CA . LYS A 1 292 ? -8.048 10.447 28.048 1.00 84.62 292 LYS A CA 1
ATOM 2534 C C . LYS A 1 292 ? -8.551 11.803 28.541 1.00 84.62 292 LYS A C 1
ATOM 2536 O O . LYS A 1 292 ? -9.046 11.890 29.660 1.00 84.62 292 LYS A O 1
ATOM 2541 N N . PHE A 1 293 ? -8.449 12.829 27.701 1.00 86.56 293 PHE A N 1
ATOM 2542 C CA . PHE A 1 293 ? -8.904 14.177 28.027 1.00 86.56 293 PHE A CA 1
ATOM 2543 C C . PHE A 1 293 ? -10.395 14.203 28.399 1.00 86.56 293 PHE A C 1
ATOM 2545 O O . PHE A 1 293 ? -10.762 14.728 29.449 1.00 86.56 293 PHE A O 1
ATOM 2552 N N . TYR A 1 294 ? -11.251 13.560 27.600 1.00 86.31 294 TYR A N 1
ATOM 2553 C CA . TYR A 1 294 ? -12.694 13.509 27.863 1.00 86.31 294 TYR A CA 1
ATOM 2554 C C . TYR A 1 294 ? -13.079 12.568 29.012 1.00 86.31 294 TYR A C 1
ATOM 2556 O O . TYR A 1 294 ? -14.065 12.820 29.705 1.00 86.31 294 TYR A O 1
ATOM 2564 N N . SER A 1 295 ? -12.281 11.529 29.278 1.00 84.38 295 SER A N 1
ATOM 2565 C CA . SER A 1 295 ? -12.462 10.659 30.446 1.00 84.38 295 SER A CA 1
ATOM 2566 C C . SER A 1 295 ? -12.258 11.401 31.760 1.00 84.38 295 SER A C 1
ATOM 2568 O O . SER A 1 295 ? -13.009 11.149 32.698 1.00 84.38 295 SER A O 1
ATOM 2570 N N . CYS A 1 296 ? -11.291 12.319 31.838 1.00 82.50 296 CYS A N 1
ATOM 2571 C CA . CYS A 1 296 ? -11.088 13.154 33.026 1.00 82.50 296 CYS A CA 1
ATOM 2572 C C . CYS A 1 296 ? -12.274 14.096 33.288 1.00 82.50 296 CYS A C 1
ATOM 2574 O O . CYS A 1 296 ? -12.531 14.438 34.435 1.00 82.50 296 CYS A O 1
ATOM 2576 N N . LYS A 1 297 ? -13.020 14.466 32.241 1.00 85.56 297 LYS A N 1
ATOM 2577 C CA . LYS A 1 297 ? -14.219 15.315 32.326 1.00 85.56 297 LYS A CA 1
ATOM 2578 C C . LYS A 1 297 ? -15.523 14.539 32.562 1.00 85.56 297 LYS A C 1
ATOM 2580 O O . LYS A 1 297 ? -16.586 15.142 32.577 1.00 85.56 297 LYS A O 1
ATOM 2585 N N . GLY A 1 298 ? -15.476 13.208 32.679 1.00 86.81 298 GLY A N 1
ATOM 2586 C CA . GLY A 1 298 ? -16.675 12.381 32.874 1.00 86.81 298 GLY A CA 1
ATOM 2587 C C . GLY A 1 298 ? -17.596 12.254 31.647 1.00 86.81 298 GLY A C 1
ATOM 2588 O O . GLY A 1 298 ? -18.700 11.726 31.766 1.00 86.81 298 GLY A O 1
ATOM 2589 N N . LEU A 1 299 ? -17.155 12.673 30.454 1.00 89.75 299 LEU A N 1
ATOM 2590 C CA . LEU A 1 299 ? -17.982 12.739 29.239 1.00 89.75 299 LEU A CA 1
ATOM 2591 C C . LEU A 1 299 ? -18.060 11.385 28.508 1.00 89.75 299 LEU A C 1
ATOM 2593 O O . LEU A 1 299 ? -17.443 11.177 27.461 1.00 89.75 299 LEU A O 1
ATOM 2597 N N . ARG A 1 300 ? -18.826 10.439 29.067 1.00 87.88 300 ARG A N 1
ATOM 2598 C CA . ARG A 1 300 ? -18.922 9.048 28.572 1.00 87.88 300 ARG A CA 1
ATOM 2599 C C . ARG A 1 300 ? -19.402 8.930 27.122 1.00 87.88 300 ARG A C 1
ATOM 2601 O O . ARG A 1 300 ? -18.838 8.131 26.375 1.00 87.88 300 ARG A O 1
ATOM 2608 N N . GLU A 1 301 ? -20.392 9.722 26.716 1.00 87.81 301 GLU A N 1
ATOM 2609 C CA . GLU A 1 301 ? -20.926 9.668 25.346 1.00 87.81 301 GLU A CA 1
ATOM 2610 C C . GLU A 1 301 ? -19.899 10.137 24.309 1.00 87.81 301 GLU A C 1
ATOM 2612 O O . GLU A 1 301 ? -19.719 9.493 23.277 1.00 87.81 301 GLU A O 1
ATOM 2617 N N . VAL A 1 302 ? -19.113 11.172 24.624 1.00 88.62 302 VAL A N 1
ATOM 2618 C CA . VAL A 1 302 ? -18.040 11.659 23.741 1.00 88.62 302 VAL A CA 1
ATOM 2619 C C . VAL A 1 302 ? -16.972 10.582 23.528 1.00 88.62 302 VAL A C 1
ATOM 2621 O O . VAL A 1 302 ? -16.519 10.362 22.406 1.00 88.62 302 VAL A O 1
ATOM 2624 N N . ILE A 1 303 ? -16.602 9.846 24.582 1.00 86.56 303 ILE A N 1
ATOM 2625 C CA . ILE A 1 303 ? -15.639 8.735 24.486 1.00 86.56 303 ILE A CA 1
ATOM 2626 C C . ILE A 1 303 ? -16.164 7.639 23.555 1.00 86.56 303 ILE A C 1
ATOM 2628 O O . ILE A 1 303 ? -15.406 7.099 22.747 1.00 86.56 303 ILE A O 1
ATOM 2632 N N . LYS A 1 304 ? -17.458 7.317 23.646 1.00 89.38 304 LYS A N 1
ATOM 2633 C CA . LYS A 1 304 ? -18.102 6.337 22.768 1.00 89.38 304 LYS A CA 1
ATOM 2634 C C . LYS A 1 304 ? -18.067 6.796 21.308 1.00 89.38 304 LYS A C 1
ATOM 2636 O O . LYS A 1 304 ? -17.726 5.989 20.445 1.00 89.38 304 LYS A O 1
ATOM 2641 N N . SER A 1 305 ? -18.331 8.073 21.039 1.00 90.25 305 SER A N 1
ATOM 2642 C CA . SER A 1 305 ? -18.228 8.657 19.695 1.00 90.25 305 SER A CA 1
ATOM 2643 C C . SER A 1 305 ? -16.799 8.609 19.148 1.00 90.25 305 SER A C 1
ATOM 2645 O O . SER A 1 305 ? -16.587 8.156 18.025 1.00 90.25 305 SER A O 1
ATOM 2647 N N . ILE A 1 306 ? -15.793 8.967 19.954 1.00 90.38 306 ILE A N 1
ATOM 2648 C CA . ILE A 1 306 ? -14.376 8.875 19.554 1.00 90.38 306 ILE A CA 1
ATOM 2649 C C . ILE A 1 306 ? -13.987 7.425 19.248 1.00 90.38 306 ILE A C 1
ATOM 2651 O O . ILE A 1 306 ? -13.282 7.157 18.278 1.00 90.38 306 ILE A O 1
ATOM 2655 N N . LEU A 1 307 ? -14.470 6.468 20.040 1.00 91.50 307 LEU A N 1
ATOM 2656 C CA . LEU A 1 307 ? -14.228 5.047 19.810 1.00 91.50 307 LEU A CA 1
ATOM 2657 C C . LEU A 1 307 ? -14.843 4.554 18.491 1.00 91.50 307 LEU A C 1
ATOM 2659 O O . LEU A 1 307 ? -14.218 3.765 17.782 1.00 91.50 307 LEU A O 1
ATOM 2663 N N . ILE A 1 308 ? -16.052 5.010 18.160 1.00 93.56 308 ILE A N 1
ATOM 2664 C CA . ILE A 1 308 ? -16.709 4.716 16.881 1.00 93.56 308 ILE A CA 1
ATOM 2665 C C . ILE A 1 308 ? -15.860 5.253 15.725 1.00 93.56 308 ILE A C 1
ATOM 2667 O O . ILE A 1 308 ? -15.515 4.487 14.825 1.00 93.56 308 ILE A O 1
ATOM 2671 N N . ILE A 1 309 ? -15.450 6.524 15.792 1.00 92.62 309 ILE A N 1
ATOM 2672 C CA . ILE A 1 309 ? -14.589 7.167 14.786 1.00 92.62 309 ILE A CA 1
ATOM 2673 C C . ILE A 1 309 ? -13.265 6.407 14.639 1.00 92.62 309 ILE A C 1
ATOM 2675 O O . ILE A 1 309 ? -12.835 6.114 13.524 1.00 92.62 309 ILE A O 1
ATOM 2679 N N . LEU A 1 310 ? -12.643 6.013 15.753 1.00 93.06 310 LEU A N 1
ATOM 2680 C CA . LEU A 1 310 ? -11.421 5.214 15.747 1.00 93.06 310 LEU A CA 1
ATOM 2681 C C . LEU A 1 310 ? -11.626 3.881 15.016 1.00 93.06 310 LEU A C 1
ATOM 2683 O O . LEU A 1 310 ? -10.823 3.533 14.153 1.00 93.06 310 LEU A O 1
ATOM 2687 N N . ILE A 1 311 ? -12.688 3.133 15.331 1.00 93.88 311 ILE A N 1
ATOM 2688 C CA . ILE A 1 311 ? -12.968 1.847 14.675 1.00 93.88 311 ILE A CA 1
ATOM 2689 C C . ILE A 1 311 ? -13.218 2.041 13.178 1.00 93.88 311 ILE A C 1
ATOM 2691 O O . ILE A 1 311 ? -12.706 1.252 12.385 1.00 93.88 311 ILE A O 1
ATOM 2695 N N . LEU A 1 312 ? -13.948 3.085 12.778 1.00 93.31 312 LEU A N 1
ATOM 2696 C CA . LEU A 1 312 ? -14.194 3.401 11.369 1.00 93.31 312 LEU A CA 1
ATOM 2697 C C . LEU A 1 312 ? -12.894 3.732 10.624 1.00 93.31 312 LEU A C 1
ATOM 2699 O O . LEU A 1 312 ? -12.638 3.147 9.573 1.00 93.31 312 LEU A O 1
ATOM 2703 N N . ASN A 1 313 ? -12.033 4.575 11.198 1.00 91.75 313 ASN A N 1
ATOM 2704 C CA . ASN A 1 313 ? -10.746 4.942 10.601 1.00 91.75 313 ASN A CA 1
ATOM 2705 C C . ASN A 1 313 ? -9.800 3.742 10.482 1.00 91.75 313 ASN A C 1
ATOM 2707 O O . ASN A 1 313 ? -9.185 3.527 9.437 1.00 91.75 313 ASN A O 1
ATOM 2711 N N . LEU A 1 314 ? -9.705 2.919 11.531 1.00 92.69 314 LEU A N 1
ATOM 2712 C CA . LEU A 1 314 ? -8.887 1.705 11.500 1.00 92.69 314 LEU A CA 1
ATOM 2713 C C . LEU A 1 314 ? -9.440 0.682 10.509 1.00 92.69 314 LEU A C 1
ATOM 2715 O O . LEU A 1 314 ? -8.666 0.026 9.815 1.00 92.69 314 LEU A O 1
ATOM 2719 N N . ARG A 1 315 ? -10.767 0.563 10.401 1.00 93.38 315 ARG A N 1
ATOM 2720 C CA . ARG A 1 315 ? -11.414 -0.272 9.391 1.00 93.38 315 ARG A CA 1
ATOM 2721 C C . ARG A 1 315 ? -11.054 0.226 7.991 1.00 93.38 315 ARG A C 1
ATOM 2723 O O . ARG A 1 315 ? -10.537 -0.569 7.218 1.00 93.38 315 ARG A O 1
ATOM 2730 N N . ALA A 1 316 ? -11.245 1.507 7.682 1.00 92.38 316 ALA A N 1
ATOM 2731 C CA . ALA A 1 316 ? -10.898 2.081 6.380 1.00 92.38 316 ALA A CA 1
ATOM 2732 C C . ALA A 1 316 ? -9.427 1.830 6.008 1.00 92.38 316 ALA A C 1
ATOM 2734 O O . ALA A 1 316 ? -9.135 1.369 4.909 1.00 92.38 316 ALA A O 1
ATOM 2735 N N . LEU A 1 317 ? -8.507 2.024 6.954 1.00 91.19 317 LEU A N 1
ATOM 2736 C CA . LEU A 1 317 ? -7.090 1.717 6.768 1.00 91.19 317 LEU A CA 1
ATOM 2737 C C . LEU A 1 317 ? -6.840 0.238 6.441 1.00 91.19 317 LEU A C 1
ATOM 2739 O O . LEU A 1 317 ? -6.131 -0.074 5.488 1.00 91.19 317 LEU A O 1
ATOM 2743 N N . VAL A 1 318 ? -7.412 -0.669 7.234 1.00 92.06 318 VAL A N 1
ATOM 2744 C CA . VAL A 1 318 ? -7.296 -2.122 7.045 1.00 92.06 318 VAL A CA 1
ATOM 2745 C C . VAL A 1 318 ? -7.844 -2.535 5.676 1.00 92.06 318 VAL A C 1
ATOM 2747 O O . VAL A 1 318 ? -7.212 -3.330 4.985 1.00 92.06 318 VAL A O 1
ATOM 2750 N N . PHE A 1 319 ? -8.979 -1.969 5.263 1.00 90.25 319 PHE A N 1
ATOM 2751 C CA . PHE A 1 319 ? -9.583 -2.207 3.954 1.00 90.25 319 PHE A CA 1
ATOM 2752 C C . PHE A 1 319 ? -8.712 -1.695 2.810 1.00 90.25 319 PHE A C 1
ATOM 2754 O O . PHE A 1 319 ? -8.411 -2.470 1.910 1.00 90.25 319 PHE A O 1
ATOM 2761 N N . ASN A 1 320 ? -8.264 -0.441 2.861 1.00 89.06 320 ASN A N 1
ATOM 2762 C CA . ASN A 1 320 ? -7.443 0.154 1.805 1.00 89.06 320 ASN A CA 1
ATOM 2763 C C . ASN A 1 320 ? -6.112 -0.584 1.650 1.00 89.06 320 ASN A C 1
ATOM 2765 O O . ASN A 1 320 ? -5.691 -0.879 0.533 1.00 89.06 320 ASN A O 1
ATOM 2769 N N . TRP A 1 321 ? -5.477 -0.939 2.771 1.00 89.81 321 TRP A N 1
ATOM 2770 C CA . TRP A 1 321 ? -4.247 -1.722 2.752 1.00 89.81 321 TRP A CA 1
ATOM 2771 C C . TRP A 1 321 ? -4.491 -3.106 2.147 1.00 89.81 321 TRP A C 1
ATOM 2773 O O . TRP A 1 321 ? -3.786 -3.505 1.226 1.00 89.81 321 TRP A O 1
ATOM 2783 N N . MET A 1 322 ? -5.529 -3.824 2.587 1.00 90.00 322 MET A N 1
ATOM 2784 C CA . MET A 1 322 ? -5.840 -5.136 2.016 1.00 90.00 322 MET A CA 1
ATOM 2785 C C . MET A 1 322 ? -6.226 -5.068 0.550 1.00 90.00 322 MET A C 1
ATOM 2787 O O . MET A 1 322 ? -5.808 -5.940 -0.192 1.00 90.00 322 MET A O 1
ATOM 2791 N N . PHE A 1 323 ? -6.984 -4.062 0.124 1.00 86.62 323 PHE A N 1
ATOM 2792 C CA . PHE A 1 323 ? -7.375 -3.895 -1.272 1.00 86.62 323 PHE A CA 1
ATOM 2793 C C . PHE A 1 323 ? -6.152 -3.684 -2.167 1.00 86.62 323 PHE A C 1
ATOM 2795 O O . PHE A 1 323 ? -6.042 -4.324 -3.207 1.00 86.62 323 PHE A O 1
ATOM 2802 N N . TYR A 1 324 ? -5.188 -2.877 -1.714 1.00 86.50 324 TYR A N 1
ATOM 2803 C CA . TYR A 1 324 ? -3.923 -2.677 -2.419 1.00 86.50 324 TYR A CA 1
ATOM 2804 C C . TYR A 1 324 ? -3.123 -3.979 -2.585 1.00 86.50 324 TYR A C 1
ATOM 2806 O O . TYR A 1 324 ? -2.582 -4.238 -3.656 1.00 86.50 324 TYR A O 1
ATOM 2814 N N . TYR A 1 325 ? -3.079 -4.817 -1.544 1.00 85.94 325 TYR A N 1
ATOM 2815 C CA . TYR A 1 325 ? -2.385 -6.108 -1.578 1.00 85.94 325 TYR A CA 1
ATOM 2816 C C . TYR A 1 325 ? -3.234 -7.253 -2.159 1.00 85.94 325 TYR A C 1
ATOM 2818 O O . TYR A 1 325 ? -2.678 -8.299 -2.474 1.00 85.94 325 TYR A O 1
ATOM 2826 N N . LYS A 1 326 ? -4.554 -7.090 -2.331 1.00 82.75 326 LYS A N 1
ATOM 2827 C CA . LYS A 1 326 ? -5.487 -8.147 -2.771 1.00 82.75 326 LYS A CA 1
ATOM 2828 C C . LYS A 1 326 ? -5.166 -8.652 -4.170 1.00 82.75 326 LYS A C 1
ATOM 2830 O O . LYS A 1 326 ? -5.308 -9.840 -4.427 1.00 82.75 326 LYS A O 1
ATOM 2835 N N . SER A 1 327 ? -4.729 -7.764 -5.059 1.00 69.50 327 SER A N 1
ATOM 2836 C CA . SER A 1 327 ? -4.443 -8.065 -6.467 1.00 69.50 327 SER A CA 1
ATOM 2837 C C . SER A 1 327 ? -3.322 -9.095 -6.690 1.00 69.50 327 SER A C 1
ATOM 2839 O O . SER A 1 327 ? -3.025 -9.430 -7.828 1.00 69.50 327 SER A O 1
ATOM 2841 N N . PHE A 1 328 ? -2.714 -9.624 -5.630 1.00 66.06 328 PHE A N 1
ATOM 2842 C CA . PHE A 1 328 ? -1.569 -10.522 -5.682 1.00 66.06 328 PHE A CA 1
ATOM 2843 C C . PHE A 1 328 ? -2.031 -11.954 -5.391 1.00 66.06 328 PHE A C 1
ATOM 2845 O O . PHE A 1 328 ? -2.283 -12.303 -4.247 1.00 66.06 328 PHE A O 1
ATOM 2852 N N . GLY A 1 329 ? -2.180 -12.787 -6.424 1.00 57.19 329 GLY A N 1
ATOM 2853 C CA . GLY A 1 329 ? -2.880 -14.082 -6.359 1.00 57.19 329 GLY A CA 1
ATOM 2854 C C . GLY A 1 329 ? -2.308 -15.142 -5.402 1.00 57.19 329 GLY A C 1
ATOM 2855 O O . GLY A 1 329 ? -3.020 -16.067 -5.021 1.00 57.19 329 GLY A O 1
ATOM 2856 N N . THR A 1 330 ? -1.066 -15.020 -4.930 1.00 61.53 330 THR A N 1
ATOM 2857 C CA . THR A 1 330 ? -0.397 -16.070 -4.141 1.00 61.53 330 THR A CA 1
ATOM 2858 C C . THR A 1 330 ? -0.407 -15.771 -2.638 1.00 61.53 330 THR A C 1
ATOM 2860 O O . THR A 1 330 ? 0.626 -15.551 -2.005 1.00 61.53 330 THR A O 1
ATOM 2863 N N . PHE A 1 331 ? -1.593 -15.782 -2.023 1.00 59.47 331 PHE A N 1
ATOM 2864 C CA . PHE A 1 331 ? -1.774 -15.566 -0.579 1.00 59.47 331 PHE A CA 1
ATOM 2865 C C . PHE A 1 331 ? -1.483 -16.821 0.284 1.00 59.47 331 PHE A C 1
ATOM 2867 O O . PHE A 1 331 ? -1.813 -16.818 1.470 1.00 59.47 331 PHE A O 1
ATOM 2874 N N . SER A 1 332 ? -0.859 -17.894 -0.212 1.00 60.56 332 SER A N 1
ATOM 2875 C CA . SER A 1 332 ? -0.614 -19.089 0.626 1.00 60.56 332 SER A CA 1
ATOM 2876 C C . SER A 1 332 ? 0.222 -18.762 1.878 1.00 60.56 332 SER A C 1
ATOM 2878 O O . SER A 1 332 ? -0.179 -19.081 3.002 1.00 60.56 332 SER A O 1
ATOM 2880 N N . ASP A 1 333 ? 1.294 -17.982 1.721 1.00 68.19 333 ASP A N 1
ATOM 2881 C CA . ASP A 1 333 ? 2.119 -17.496 2.837 1.00 68.19 333 ASP A CA 1
ATOM 2882 C C . ASP A 1 333 ? 1.539 -16.259 3.546 1.00 68.19 333 ASP A C 1
ATOM 2884 O O . ASP A 1 333 ? 1.894 -15.935 4.687 1.00 68.19 333 ASP A O 1
ATOM 2888 N N . SER A 1 334 ? 0.584 -15.575 2.919 1.00 75.19 334 SER A N 1
ATOM 2889 C CA . SER A 1 334 ? -0.013 -14.366 3.483 1.00 75.19 334 SER A CA 1
ATOM 2890 C C . SER A 1 334 ? -0.729 -14.620 4.805 1.00 75.19 334 SER A C 1
ATOM 2892 O O . SER A 1 334 ? -0.748 -13.746 5.664 1.00 75.19 334 SER A O 1
ATOM 2894 N N . LYS A 1 335 ? -1.320 -15.807 5.008 1.00 83.31 335 LYS A N 1
ATOM 2895 C CA . LYS A 1 335 ? -2.151 -16.083 6.184 1.00 83.31 335 LYS A CA 1
ATOM 2896 C C . LYS A 1 335 ? -1.330 -15.893 7.455 1.00 83.31 335 LYS A C 1
ATOM 2898 O O . LYS A 1 335 ? -1.855 -15.376 8.441 1.00 83.31 335 LYS A O 1
ATOM 2903 N N . LYS A 1 336 ? -0.036 -16.237 7.409 1.00 86.19 336 LYS A N 1
ATOM 2904 C CA . LYS A 1 336 ? 0.927 -15.983 8.488 1.00 86.19 336 LYS A CA 1
ATOM 2905 C C . LYS A 1 336 ? 1.131 -14.481 8.703 1.00 86.19 336 LYS A C 1
ATOM 2907 O O . LYS A 1 336 ? 0.962 -14.022 9.829 1.00 86.19 336 LYS A O 1
ATOM 2912 N N . ILE A 1 337 ? 1.398 -13.713 7.643 1.00 86.38 337 ILE A N 1
ATOM 2913 C CA . ILE A 1 337 ? 1.581 -12.250 7.705 1.00 86.38 337 ILE A CA 1
ATOM 2914 C C . ILE A 1 337 ? 0.315 -11.548 8.215 1.00 86.38 337 ILE A C 1
ATOM 2916 O O . ILE A 1 337 ? 0.392 -10.708 9.105 1.00 86.38 337 ILE A O 1
ATOM 2920 N N . LEU A 1 338 ? -0.862 -11.915 7.712 1.00 87.88 338 LEU A N 1
ATOM 2921 C CA . LEU A 1 338 ? -2.142 -11.329 8.106 1.00 87.88 338 LEU A CA 1
ATOM 2922 C C . LEU A 1 338 ? -2.510 -11.685 9.548 1.00 87.88 338 LEU A C 1
ATOM 2924 O O . LEU A 1 338 ? -3.031 -10.839 10.273 1.00 87.88 338 LEU A O 1
ATOM 2928 N N . ASN A 1 339 ? -2.226 -12.914 9.990 1.00 89.25 339 ASN A N 1
ATOM 2929 C CA . ASN A 1 339 ? -2.374 -13.293 11.394 1.00 89.25 339 ASN A CA 1
ATOM 2930 C C . ASN A 1 339 ? -1.403 -12.501 12.277 1.00 89.25 339 ASN A C 1
ATOM 2932 O O . ASN A 1 339 ? -1.827 -11.959 13.294 1.00 89.25 339 ASN A O 1
ATOM 2936 N N . PHE A 1 340 ? -0.131 -12.394 11.883 1.00 90.81 340 PHE A N 1
ATOM 2937 C CA . PHE A 1 340 ? 0.869 -11.595 12.589 1.00 90.81 340 PHE A CA 1
ATOM 2938 C C . PHE A 1 340 ? 0.428 -10.134 12.717 1.00 90.81 340 PHE A C 1
ATOM 2940 O O . PHE A 1 340 ? 0.413 -9.594 13.822 1.00 90.81 340 PHE A O 1
ATOM 2947 N N . LEU A 1 341 ? 0.005 -9.518 11.612 1.00 88.88 341 LEU A N 1
ATOM 2948 C CA . LEU A 1 341 ? -0.510 -8.154 11.586 1.00 88.88 341 LEU A CA 1
ATOM 2949 C C . LEU A 1 341 ? -1.728 -8.007 12.495 1.00 88.88 341 LEU A C 1
ATOM 2951 O O . LEU A 1 341 ? -1.749 -7.088 13.301 1.00 88.88 341 LEU A O 1
ATOM 2955 N N . PHE A 1 342 ? -2.688 -8.933 12.439 1.00 90.88 342 PHE A N 1
ATOM 2956 C CA . PHE A 1 342 ? -3.860 -8.936 13.319 1.00 90.88 342 PHE A CA 1
ATOM 2957 C C . PHE A 1 342 ? -3.479 -9.007 14.804 1.00 90.88 342 PHE A C 1
ATOM 2959 O O . PHE A 1 342 ? -3.999 -8.250 15.623 1.00 90.88 342 PHE A O 1
ATOM 2966 N N . PHE A 1 343 ? -2.548 -9.888 15.175 1.00 91.06 343 PHE A N 1
ATOM 2967 C CA . PHE A 1 343 ? -2.069 -9.963 16.553 1.00 91.06 343 PHE A CA 1
ATOM 2968 C C . PHE A 1 343 ? -1.334 -8.688 16.962 1.00 91.06 343 PHE A C 1
ATOM 2970 O O . PHE A 1 343 ? -1.548 -8.197 18.070 1.00 91.06 343 PHE A O 1
ATOM 2977 N N . LYS A 1 344 ? -0.511 -8.111 16.080 1.00 91.50 344 LYS A N 1
ATOM 2978 C CA . LYS A 1 344 ? 0.205 -6.864 16.362 1.00 91.50 344 LYS A CA 1
ATOM 2979 C C . LYS A 1 344 ? -0.740 -5.676 16.501 1.00 91.50 344 LYS A C 1
ATOM 2981 O O . LYS A 1 344 ? -0.625 -4.960 17.493 1.00 91.50 344 LYS A O 1
ATOM 2986 N N . THR A 1 345 ? -1.701 -5.490 15.603 1.00 91.44 345 THR A N 1
ATOM 2987 C CA . THR A 1 345 ? -2.685 -4.398 15.684 1.00 91.44 345 THR A CA 1
ATOM 2988 C C . THR A 1 345 ? -3.552 -4.507 16.936 1.00 91.44 345 THR A C 1
ATOM 2990 O O . THR A 1 345 ? -3.726 -3.518 17.651 1.00 91.44 345 THR A O 1
ATOM 2993 N N . ASN A 1 346 ? -4.003 -5.714 17.284 1.00 89.81 346 ASN A N 1
ATOM 2994 C CA . ASN A 1 346 ? -4.701 -5.955 18.544 1.00 89.81 346 ASN A CA 1
ATOM 2995 C C . ASN A 1 346 ? -3.806 -5.707 19.756 1.00 89.81 346 ASN A C 1
ATOM 2997 O O . ASN A 1 346 ? -4.249 -5.082 20.713 1.00 89.81 346 ASN A O 1
ATOM 3001 N N . SER A 1 347 ? -2.544 -6.142 19.723 1.00 90.56 347 SER A N 1
ATOM 3002 C CA . SER A 1 347 ? -1.602 -5.884 20.817 1.00 90.56 347 SER A CA 1
ATOM 3003 C C . SER A 1 347 ? -1.362 -4.389 21.021 1.00 90.56 347 SER A C 1
ATOM 3005 O O . SER A 1 347 ? -1.262 -3.952 22.159 1.00 90.56 347 SER A O 1
ATOM 3007 N N . ILE A 1 348 ? -1.338 -3.589 19.947 1.00 90.38 348 ILE A N 1
ATOM 3008 C CA . ILE A 1 348 ? -1.235 -2.128 20.025 1.00 90.38 348 ILE A CA 1
ATOM 3009 C C . ILE A 1 348 ? -2.456 -1.578 20.764 1.00 90.38 348 ILE A C 1
ATOM 3011 O O . ILE A 1 348 ? -2.286 -0.902 21.775 1.00 90.38 348 ILE A O 1
ATOM 3015 N N . ILE A 1 349 ? -3.675 -1.921 20.333 1.00 88.62 349 ILE A N 1
ATOM 3016 C CA . ILE A 1 349 ? -4.901 -1.461 21.006 1.00 88.62 349 ILE A CA 1
ATOM 3017 C C . ILE A 1 349 ? -4.900 -1.893 22.475 1.00 88.62 349 ILE A C 1
ATOM 3019 O O . ILE A 1 349 ? -5.120 -1.068 23.361 1.00 88.62 349 ILE A O 1
ATOM 3023 N N . LEU A 1 350 ? -4.602 -3.168 22.742 1.00 87.12 350 LEU A N 1
ATOM 3024 C CA . LEU A 1 350 ? -4.608 -3.728 24.087 1.00 87.12 350 LEU A CA 1
ATOM 3025 C C . LEU A 1 350 ? -3.584 -3.035 24.993 1.00 87.12 350 LEU A C 1
ATOM 3027 O O . LEU A 1 350 ? -3.915 -2.624 26.103 1.00 87.12 350 LEU A O 1
ATOM 3031 N N . ASN A 1 351 ? -2.352 -2.864 24.517 1.00 86.31 351 ASN A N 1
ATOM 3032 C CA . ASN A 1 351 ? -1.286 -2.221 25.277 1.00 86.31 351 ASN A CA 1
ATOM 3033 C C . ASN A 1 351 ? -1.602 -0.754 25.570 1.00 86.31 351 ASN A C 1
ATOM 3035 O O . ASN A 1 351 ? -1.231 -0.261 26.629 1.00 86.31 351 ASN A O 1
ATOM 3039 N N . PHE A 1 352 ? -2.291 -0.049 24.673 1.00 82.06 352 PHE A N 1
ATOM 3040 C CA . PHE A 1 352 ? -2.661 1.342 24.923 1.00 82.06 352 PHE A CA 1
ATOM 3041 C C . PHE A 1 352 ? -3.882 1.486 25.837 1.00 82.06 352 PHE A C 1
ATOM 3043 O O . PHE A 1 352 ? -3.891 2.384 26.679 1.00 82.06 352 PHE A O 1
ATOM 3050 N N . TRP A 1 353 ? -4.875 0.601 25.734 1.00 77.06 353 TRP A N 1
ATOM 3051 C CA . TRP A 1 353 ? -6.069 0.651 26.585 1.00 77.06 353 TRP A CA 1
ATOM 3052 C C . TRP A 1 353 ? -5.886 0.056 27.965 1.00 77.06 353 TRP A C 1
ATOM 3054 O O . TRP A 1 353 ? -6.292 0.662 28.954 1.00 77.06 353 TRP A O 1
ATOM 3064 N N . PHE A 1 354 ? -5.274 -1.118 28.054 1.00 76.38 354 PHE A N 1
ATOM 3065 C CA . PHE A 1 354 ? -5.300 -1.892 29.288 1.00 76.38 354 PHE A CA 1
ATOM 3066 C C . PHE A 1 354 ? -4.097 -1.652 30.187 1.00 76.38 354 PHE A C 1
ATOM 3068 O O . PHE A 1 354 ? -4.226 -1.776 31.401 1.00 76.38 354 PHE A O 1
ATOM 3075 N N . ARG A 1 355 ? -2.951 -1.226 29.641 1.00 75.12 355 ARG A N 1
ATOM 3076 C CA . ARG A 1 355 ? -1.719 -1.035 30.428 1.00 75.12 355 ARG A CA 1
ATOM 3077 C C . ARG A 1 355 ? -1.838 0.042 31.511 1.00 75.12 355 ARG A C 1
ATOM 3079 O O . ARG A 1 355 ? -1.039 0.057 32.438 1.00 75.12 355 ARG A O 1
ATOM 3086 N N . ARG A 1 356 ? -2.818 0.944 31.410 1.00 68.69 356 ARG A N 1
ATOM 3087 C CA . ARG A 1 356 ? -3.041 2.020 32.391 1.00 68.69 356 ARG A CA 1
ATOM 3088 C C . ARG A 1 356 ? -4.078 1.678 33.463 1.00 68.69 356 ARG A C 1
ATOM 3090 O O . ARG A 1 356 ? -4.250 2.452 34.400 1.00 68.69 356 ARG A O 1
ATOM 3097 N N . ILE A 1 357 ? -4.753 0.536 33.353 1.00 73.12 357 ILE A N 1
ATOM 3098 C CA . ILE A 1 357 ? -5.766 0.113 34.319 1.00 73.12 357 ILE A CA 1
ATOM 3099 C C . ILE A 1 357 ? -5.070 -0.704 35.407 1.00 73.12 357 ILE A C 1
ATOM 3101 O O . ILE A 1 357 ? -4.665 -1.837 35.171 1.00 73.12 357 ILE A O 1
ATOM 3105 N N . LYS A 1 358 ? -4.936 -0.125 36.606 1.00 70.56 358 LYS A N 1
ATOM 3106 C CA . LYS A 1 358 ? -4.261 -0.776 37.744 1.00 70.56 358 LYS A CA 1
ATOM 3107 C C . LYS A 1 358 ? -5.047 -1.967 38.322 1.00 70.56 358 LYS A C 1
ATOM 3109 O O . LYS A 1 358 ? -4.446 -2.881 38.871 1.00 70.56 358 LYS A O 1
ATOM 3114 N N . SER A 1 359 ? -6.377 -1.981 38.189 1.00 82.62 359 SER A N 1
ATOM 3115 C CA . SER A 1 359 ? -7.233 -3.046 38.737 1.00 82.62 359 SER A CA 1
ATOM 3116 C C . SER A 1 359 ? -7.394 -4.223 37.767 1.00 82.62 359 SER A C 1
ATOM 3118 O O . SER A 1 359 ? -7.893 -4.055 36.649 1.00 82.62 359 SER A O 1
ATOM 3120 N N . LYS A 1 360 ? -7.035 -5.434 38.221 1.00 81.12 360 LYS A N 1
ATOM 3121 C CA . LYS A 1 360 ? -7.195 -6.691 37.463 1.00 81.12 360 LYS A CA 1
ATOM 3122 C C . LYS A 1 360 ? -8.659 -6.961 37.082 1.00 81.12 360 LYS A C 1
ATOM 3124 O O . LYS A 1 360 ? -8.927 -7.357 35.947 1.00 81.12 360 LYS A O 1
ATOM 3129 N N . ASN A 1 361 ? -9.605 -6.677 37.982 1.00 82.19 361 ASN A N 1
ATOM 3130 C CA . ASN A 1 361 ? -11.037 -6.910 37.746 1.00 82.19 361 ASN A CA 1
ATOM 3131 C C . ASN A 1 361 ? -11.580 -5.989 36.643 1.00 82.19 361 ASN A C 1
ATOM 3133 O O . ASN A 1 361 ? -12.262 -6.442 35.721 1.00 82.19 361 ASN A O 1
ATOM 3137 N N . ASN A 1 362 ? -11.186 -4.712 36.666 1.00 82.38 362 ASN A N 1
ATOM 3138 C CA . ASN A 1 362 ? -11.579 -3.746 35.637 1.00 82.38 362 ASN A CA 1
ATOM 3139 C C . ASN A 1 362 ? -10.975 -4.095 34.273 1.00 82.38 362 ASN A C 1
ATOM 3141 O O . ASN A 1 362 ? -11.638 -3.950 33.245 1.00 82.38 362 ASN A O 1
ATOM 3145 N N . LEU A 1 363 ? -9.738 -4.599 34.259 1.00 84.69 363 LEU A N 1
ATOM 3146 C CA . LEU A 1 363 ? -9.078 -5.064 33.044 1.00 84.69 363 LEU A CA 1
ATOM 3147 C C . LEU A 1 363 ? -9.836 -6.238 32.416 1.00 84.69 363 LEU A C 1
ATOM 3149 O O . LEU A 1 363 ? -10.077 -6.219 31.210 1.00 84.69 363 LEU A O 1
ATOM 3153 N N . PHE A 1 364 ? -10.270 -7.221 33.211 1.00 87.19 364 PHE A N 1
ATOM 3154 C CA . PHE A 1 364 ? -11.059 -8.351 32.713 1.00 87.19 364 PHE A CA 1
ATOM 3155 C C . PHE A 1 364 ? -12.416 -7.906 32.151 1.00 87.19 364 PHE A C 1
ATOM 3157 O O . PHE A 1 364 ? -12.772 -8.298 31.038 1.00 87.19 364 PHE A O 1
ATOM 3164 N N . TYR A 1 365 ? -13.140 -7.038 32.868 1.00 89.38 365 TYR A N 1
ATOM 3165 C CA . TYR A 1 365 ? -14.426 -6.502 32.411 1.00 89.38 365 TYR A CA 1
ATOM 3166 C C . TYR A 1 365 ? -14.294 -5.746 31.084 1.00 89.38 365 TYR A C 1
ATOM 3168 O O . TYR A 1 365 ? -15.003 -6.039 30.121 1.00 89.38 365 TYR A O 1
ATOM 3176 N N . LEU A 1 366 ? -13.350 -4.807 30.995 1.00 86.06 366 LEU A N 1
ATOM 3177 C CA . LEU A 1 366 ? -13.142 -4.008 29.788 1.00 86.06 366 LEU A CA 1
ATOM 3178 C C . LEU A 1 366 ? -12.662 -4.885 28.621 1.00 86.06 366 LEU A C 1
ATOM 3180 O O . LEU A 1 366 ? -13.092 -4.701 27.483 1.00 86.06 366 LEU A O 1
ATOM 3184 N N . LYS A 1 367 ? -11.841 -5.902 28.893 1.00 89.19 367 LYS A N 1
ATOM 3185 C CA . LYS A 1 367 ? -11.401 -6.868 27.885 1.00 89.19 367 LYS A CA 1
ATOM 3186 C C . LYS A 1 367 ? -12.581 -7.674 27.356 1.00 89.19 367 LYS A C 1
ATOM 3188 O O . LYS A 1 367 ? -12.731 -7.779 26.148 1.00 89.19 367 LYS A O 1
ATOM 3193 N N . LYS A 1 368 ? -13.469 -8.160 28.226 1.00 90.44 368 LYS A N 1
ATOM 3194 C CA . LYS A 1 368 ? -14.696 -8.862 27.818 1.00 90.44 368 LYS A CA 1
ATOM 3195 C C . LYS A 1 368 ? -15.663 -7.943 27.061 1.00 90.44 368 LYS A C 1
ATOM 3197 O O . LYS A 1 368 ? -16.297 -8.392 26.113 1.00 90.44 368 LYS A O 1
ATOM 3202 N N . LYS A 1 369 ? -15.747 -6.663 27.440 1.00 90.62 369 LYS A N 1
ATOM 3203 C CA . LYS A 1 369 ? -16.608 -5.657 26.796 1.00 90.62 369 LYS A CA 1
ATOM 3204 C C . LYS A 1 369 ? -16.182 -5.345 25.360 1.00 90.62 369 LYS A C 1
ATOM 3206 O O . LYS A 1 369 ? -17.036 -5.281 24.482 1.00 90.62 369 LYS A O 1
ATOM 3211 N N . TYR A 1 370 ? -14.886 -5.142 25.127 1.00 90.81 370 TYR A N 1
ATOM 3212 C CA . TYR A 1 370 ? -14.374 -4.639 23.845 1.00 90.81 370 TYR A CA 1
ATOM 3213 C C . TYR A 1 370 ? -13.666 -5.685 22.984 1.00 90.81 370 TYR A C 1
ATOM 3215 O O . TYR A 1 370 ? -13.511 -5.482 21.784 1.00 90.81 370 TYR A O 1
ATOM 3223 N N . PHE A 1 371 ? -13.267 -6.804 23.586 1.00 92.12 371 PHE A N 1
ATOM 3224 C CA . PHE A 1 371 ? -12.734 -7.997 22.929 1.00 92.12 371 PHE A CA 1
ATOM 3225 C C . PHE A 1 371 ? -13.529 -9.236 23.383 1.00 92.12 371 PHE A C 1
ATOM 3227 O O . PHE A 1 371 ? -12.964 -10.146 24.003 1.00 92.12 371 PHE A O 1
ATOM 3234 N N . PRO A 1 372 ? -14.848 -9.277 23.122 1.00 91.44 372 PRO A N 1
ATOM 3235 C CA . PRO A 1 372 ? -15.695 -10.377 23.556 1.00 91.44 372 PRO A CA 1
ATOM 3236 C C . PRO A 1 372 ? -15.216 -11.708 22.968 1.00 91.44 372 PRO A C 1
ATOM 3238 O O . PRO A 1 372 ? -14.752 -11.799 21.827 1.00 91.44 372 PRO A O 1
ATOM 3241 N N . GLN A 1 373 ? -15.313 -12.762 23.775 1.00 88.75 373 GLN A N 1
ATOM 3242 C CA . GLN A 1 373 ? -15.038 -14.124 23.330 1.00 88.75 373 GLN A CA 1
ATOM 3243 C C . GLN A 1 373 ? -16.288 -14.690 22.645 1.00 88.75 373 GLN A C 1
ATOM 3245 O O . GLN A 1 373 ? -17.404 -14.349 23.024 1.00 88.75 373 GLN A O 1
ATOM 3250 N N . SER A 1 374 ? -16.089 -15.531 21.623 1.00 83.12 374 SER A N 1
ATOM 3251 C CA . SER A 1 374 ? -17.146 -16.280 20.913 1.00 83.12 374 SER A CA 1
ATOM 3252 C C . SER A 1 374 ? -18.256 -15.468 20.225 1.00 83.12 374 SER A C 1
ATOM 3254 O O . SER A 1 374 ? -19.278 -16.039 19.851 1.00 83.12 374 SER A O 1
ATOM 3256 N N . ASN A 1 375 ? -18.060 -14.171 19.975 1.00 88.25 375 ASN A N 1
ATOM 3257 C CA . ASN A 1 375 ? -19.037 -13.405 19.205 1.00 88.25 375 ASN A CA 1
ATOM 3258 C C . ASN A 1 375 ? -19.080 -13.849 17.736 1.00 88.25 375 ASN A C 1
ATOM 3260 O O . ASN A 1 375 ? -18.053 -14.124 17.104 1.00 88.25 375 ASN A O 1
ATOM 3264 N N . ARG A 1 376 ? -20.300 -13.888 17.198 1.00 93.38 376 ARG A N 1
ATOM 3265 C CA . ARG A 1 376 ? -20.581 -14.039 15.771 1.00 93.38 376 ARG A CA 1
ATOM 3266 C C . ARG A 1 376 ? -20.716 -12.644 15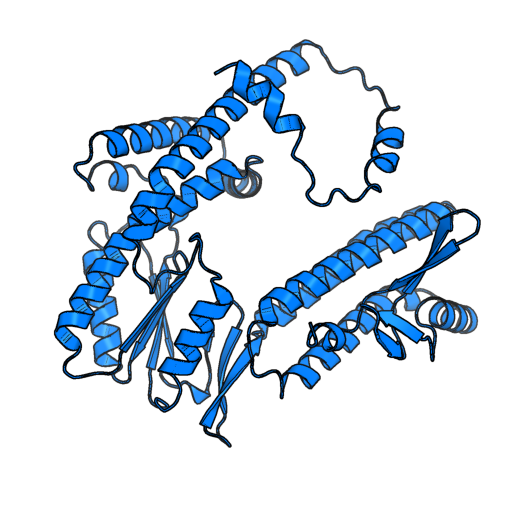.168 1.00 93.38 376 ARG A C 1
ATOM 3268 O O . ARG A 1 376 ? -21.494 -11.830 15.655 1.00 93.38 376 ARG A O 1
ATOM 3275 N N . TYR A 1 377 ? -19.946 -12.373 14.125 1.00 93.81 377 TYR A N 1
ATOM 3276 C CA . TYR A 1 377 ? -19.938 -11.104 13.410 1.00 93.81 377 TYR A CA 1
ATOM 3277 C C . TYR A 1 377 ? -20.503 -11.327 12.012 1.00 93.81 377 TYR A C 1
ATOM 3279 O O . TYR A 1 377 ? -20.023 -12.199 11.286 1.00 93.81 377 TYR A O 1
ATOM 3287 N N . LEU A 1 378 ? -21.509 -10.543 11.628 1.00 93.75 378 LEU A N 1
ATOM 3288 C CA . LEU A 1 378 ? -21.983 -10.510 10.250 1.00 93.75 378 LEU A CA 1
ATOM 3289 C C . LEU A 1 378 ? -21.028 -9.626 9.443 1.00 93.75 378 LEU A C 1
ATOM 3291 O O . LEU A 1 378 ? -20.999 -8.407 9.611 1.00 93.75 378 LEU A O 1
ATOM 3295 N N . PHE A 1 379 ? -20.209 -10.244 8.600 1.00 93.75 379 PHE A N 1
ATOM 3296 C CA . PHE A 1 379 ? -19.259 -9.553 7.741 1.00 93.75 379 PHE A CA 1
ATOM 3297 C C . PHE A 1 379 ? -19.544 -9.935 6.290 1.00 93.75 379 PHE A C 1
ATOM 3299 O O . PHE A 1 379 ? -19.367 -11.092 5.918 1.00 93.75 379 PHE A O 1
ATOM 3306 N N . GLN A 1 380 ? -20.021 -8.972 5.492 1.00 90.12 380 GLN A N 1
ATOM 3307 C CA . GLN A 1 380 ? -20.464 -9.191 4.106 1.00 90.12 380 GLN A CA 1
ATOM 3308 C C . GLN A 1 380 ? -21.417 -10.387 3.946 1.00 90.12 380 GLN A C 1
ATOM 3310 O O . GLN A 1 380 ? -21.144 -11.326 3.200 1.00 90.12 380 GLN A O 1
ATOM 3315 N N . ASN A 1 381 ? -22.504 -10.404 4.715 1.00 92.88 381 ASN A N 1
ATOM 3316 C CA . ASN A 1 381 ? -23.504 -11.481 4.703 1.00 92.88 381 ASN A CA 1
ATOM 3317 C C . ASN A 1 381 ? -22.973 -12.870 5.114 1.00 92.88 381 ASN A C 1
ATOM 3319 O O . ASN A 1 381 ? -23.725 -13.839 5.113 1.00 92.88 381 ASN A O 1
ATOM 3323 N N . LYS A 1 382 ? -21.704 -12.987 5.526 1.00 94.12 382 LYS A N 1
ATOM 3324 C CA . LYS A 1 382 ? -21.122 -14.218 6.065 1.00 94.12 382 LYS A CA 1
ATOM 3325 C C . LYS A 1 382 ? -20.957 -14.082 7.571 1.00 94.12 382 LYS A C 1
ATOM 3327 O O . LYS A 1 382 ? -20.379 -13.114 8.069 1.00 94.12 382 LYS A O 1
ATOM 3332 N N . ILE A 1 383 ? -21.433 -15.081 8.307 1.00 94.38 383 ILE A N 1
ATOM 3333 C CA . ILE A 1 383 ? -21.211 -15.162 9.749 1.00 94.38 383 ILE A CA 1
ATOM 3334 C C . ILE A 1 383 ? -19.767 -15.606 9.980 1.00 94.38 383 ILE A C 1
ATOM 3336 O O . ILE A 1 383 ? -19.345 -16.676 9.542 1.00 94.38 383 ILE A O 1
ATOM 3340 N N . LYS A 1 384 ? -18.990 -14.772 10.666 1.00 94.00 384 LYS A N 1
ATOM 3341 C CA . LYS A 1 384 ? -17.613 -15.069 11.060 1.00 94.00 384 LYS A CA 1
ATOM 3342 C C . LYS A 1 384 ? -17.512 -15.081 12.577 1.00 94.00 384 LYS A C 1
ATOM 3344 O O . LYS A 1 384 ? -17.955 -14.149 13.242 1.00 94.00 384 LYS A O 1
ATOM 3349 N N . SER A 1 385 ? -16.902 -16.120 13.133 1.00 91.94 385 SER A N 1
ATOM 3350 C CA . SER A 1 385 ? -16.548 -16.176 14.548 1.00 91.94 385 SER A CA 1
ATOM 3351 C C . SER A 1 385 ? -15.045 -15.983 14.698 1.00 91.94 385 SER A C 1
ATOM 3353 O O . SER A 1 385 ? -14.239 -16.538 13.949 1.00 91.94 385 SER A O 1
ATOM 3355 N N . ASN A 1 386 ? -14.648 -15.147 15.649 1.00 89.94 386 ASN A N 1
ATOM 3356 C CA . ASN A 1 386 ? -13.257 -15.056 16.060 1.00 89.94 386 ASN A CA 1
ATOM 3357 C C . ASN A 1 386 ? -13.183 -14.517 17.484 1.00 89.94 386 ASN A C 1
ATOM 3359 O O . ASN A 1 386 ? -14.023 -13.729 17.919 1.00 89.94 386 ASN A O 1
ATOM 3363 N N . LYS A 1 387 ? -12.150 -14.941 18.202 1.00 88.44 387 LYS A N 1
ATOM 3364 C CA . LYS A 1 387 ? -11.814 -14.366 19.498 1.00 88.44 387 LYS A CA 1
ATOM 3365 C C . LYS A 1 387 ? -11.021 -13.079 19.252 1.00 88.44 387 LYS A C 1
ATOM 3367 O O . LYS A 1 387 ? -10.314 -12.966 18.250 1.00 88.44 387 LYS A O 1
ATOM 3372 N N . TRP A 1 388 ? -11.096 -12.138 20.190 1.00 86.69 388 TRP A N 1
ATOM 3373 C CA . TRP A 1 388 ? -10.237 -10.949 20.199 1.00 86.69 388 TRP A CA 1
ATOM 3374 C C . TRP A 1 388 ? -10.427 -10.001 19.016 1.00 86.69 388 TRP A C 1
ATOM 3376 O O . TRP A 1 388 ? -9.465 -9.444 18.493 1.00 86.69 388 TRP A O 1
ATOM 3386 N N . ILE A 1 389 ? -11.670 -9.786 18.602 1.00 91.75 389 ILE A N 1
ATOM 3387 C CA . ILE A 1 389 ? -11.985 -8.698 17.682 1.00 91.75 389 ILE A CA 1
ATOM 3388 C C . ILE A 1 389 ? -12.338 -7.465 18.492 1.00 91.75 389 ILE A C 1
ATOM 3390 O O . ILE A 1 389 ? -13.223 -7.516 19.344 1.00 91.75 389 ILE A O 1
ATOM 3394 N N . PHE A 1 390 ? -11.646 -6.365 18.202 1.00 93.44 390 PHE A N 1
ATOM 3395 C CA . PHE A 1 390 ? -11.977 -5.078 18.785 1.00 93.44 390 PHE A CA 1
ATOM 3396 C C . PHE A 1 390 ? -13.318 -4.598 18.240 1.00 93.44 390 PHE A C 1
ATOM 3398 O O . PHE A 1 390 ? -13.469 -4.410 17.027 1.00 93.44 390 PHE A O 1
ATOM 3405 N N . CYS A 1 391 ? -14.290 -4.416 19.129 1.00 94.94 391 CYS A N 1
ATOM 3406 C CA . CYS A 1 391 ? -15.625 -3.978 18.759 1.00 94.94 391 CYS A CA 1
ATOM 3407 C C . CYS A 1 391 ? -16.237 -3.009 19.769 1.00 94.94 391 CYS A C 1
ATOM 3409 O O . CYS A 1 391 ? -15.921 -3.033 20.958 1.00 94.94 391 CYS A O 1
ATOM 3411 N N . THR A 1 392 ? -17.174 -2.198 19.288 1.00 94.56 392 THR A N 1
ATOM 3412 C CA . THR A 1 392 ? -18.040 -1.353 20.106 1.00 94.56 392 THR A CA 1
ATOM 3413 C C . THR A 1 392 ? -19.495 -1.534 19.696 1.00 94.56 392 THR A C 1
ATOM 3415 O O . THR A 1 392 ? -19.808 -1.711 18.516 1.00 94.56 392 THR A O 1
ATOM 3418 N N . LYS A 1 393 ? -20.393 -1.487 20.679 1.00 93.81 393 LYS A N 1
ATOM 3419 C CA . LYS A 1 393 ? -21.834 -1.412 20.438 1.00 93.81 393 LYS A CA 1
ATOM 3420 C C . LYS A 1 393 ? -22.242 0.051 20.347 1.00 93.81 393 LYS A C 1
ATOM 3422 O O . LYS A 1 393 ? -21.879 0.853 21.211 1.00 93.81 393 LYS A O 1
ATOM 3427 N N . TYR A 1 394 ? -23.020 0.391 19.333 1.00 91.88 394 TYR A N 1
ATOM 3428 C CA . TYR A 1 394 ? -23.606 1.715 19.182 1.00 91.88 394 TYR A CA 1
ATOM 3429 C C . TYR A 1 394 ? -25.093 1.589 18.865 1.00 91.88 394 TYR A C 1
ATOM 3431 O O . TYR A 1 394 ? -25.526 0.628 18.229 1.00 91.88 394 TYR A O 1
ATOM 3439 N N . ARG A 1 395 ? -25.877 2.542 19.368 1.00 89.62 395 ARG A N 1
ATOM 3440 C CA . ARG A 1 395 ? -27.304 2.636 19.067 1.00 89.62 395 ARG A CA 1
ATOM 3441 C C . ARG A 1 395 ? -27.422 3.465 17.800 1.00 89.62 395 ARG A C 1
ATOM 3443 O O . ARG A 1 395 ? -26.948 4.595 17.788 1.00 89.62 395 ARG A O 1
ATOM 3450 N N . PHE A 1 396 ? -27.945 2.864 16.737 1.00 81.19 396 PHE A N 1
ATOM 3451 C CA . PHE A 1 396 ? -28.192 3.570 15.477 1.00 81.19 396 PHE A CA 1
ATOM 3452 C C . PHE A 1 396 ? -29.538 4.298 15.533 1.00 81.19 396 PHE A C 1
ATOM 3454 O O . PHE A 1 396 ? -29.650 5.446 15.133 1.00 81.19 396 PHE A O 1
ATOM 3461 N N . THR A 1 397 ? -30.533 3.629 16.108 1.00 85.62 397 THR A N 1
ATOM 3462 C CA . THR A 1 397 ? -31.838 4.169 16.496 1.00 85.62 397 THR A CA 1
ATOM 3463 C C . THR A 1 397 ? -32.162 3.654 17.899 1.00 85.62 397 THR A C 1
ATOM 3465 O O . THR A 1 397 ? -31.467 2.763 18.398 1.00 85.62 397 THR A O 1
ATOM 3468 N N . GLU A 1 398 ? -33.210 4.174 18.546 1.00 86.94 398 GLU A N 1
ATOM 3469 C CA . GLU A 1 398 ? -33.601 3.775 19.912 1.00 86.94 398 GLU A CA 1
ATOM 3470 C C . GLU A 1 398 ? -33.732 2.256 20.096 1.00 86.94 398 GLU A C 1
ATOM 3472 O O . GLU A 1 398 ? -33.428 1.731 21.165 1.00 86.94 398 GLU A O 1
ATOM 3477 N N . LYS A 1 399 ? -34.122 1.541 19.034 1.00 89.50 399 LYS A N 1
ATOM 3478 C CA . LYS A 1 399 ? -34.415 0.104 19.074 1.00 89.50 399 LYS A CA 1
ATOM 3479 C C . LYS A 1 399 ? -33.298 -0.787 18.525 1.00 89.50 399 LYS A C 1
ATOM 3481 O O . LYS A 1 399 ? -33.311 -1.986 18.786 1.00 89.50 399 LYS A O 1
ATOM 3486 N N . ILE A 1 400 ? -32.338 -0.248 17.767 1.00 89.88 400 ILE A N 1
ATOM 3487 C CA . ILE A 1 400 ? -31.365 -1.067 17.025 1.00 89.88 400 ILE A CA 1
ATOM 3488 C C . ILE A 1 400 ? -29.940 -0.800 17.515 1.00 89.88 400 ILE A C 1
ATOM 3490 O O . ILE A 1 400 ? -29.308 0.206 17.173 1.00 89.88 400 ILE A O 1
ATOM 3494 N N . GLU A 1 401 ? -29.403 -1.760 18.271 1.00 90.94 401 GLU A N 1
ATOM 3495 C CA . GLU A 1 401 ? -27.977 -1.833 18.583 1.00 90.94 401 GLU A CA 1
ATOM 3496 C C . GLU A 1 401 ? -27.218 -2.524 17.449 1.00 90.94 401 GLU A C 1
ATOM 3498 O O . GLU A 1 401 ? -27.459 -3.684 17.118 1.00 90.94 401 GLU A O 1
ATOM 3503 N N . LYS A 1 402 ? -26.249 -1.815 16.869 1.00 92.50 402 LYS A N 1
ATOM 3504 C CA . LYS A 1 402 ? -25.317 -2.362 15.884 1.00 92.50 402 LYS A CA 1
ATOM 3505 C C . LYS A 1 402 ? -23.944 -2.552 16.528 1.00 92.50 402 LYS A C 1
ATOM 3507 O O . LYS A 1 402 ? -23.538 -1.820 17.434 1.00 92.50 402 LYS A O 1
ATOM 3512 N N . VAL A 1 403 ? -23.208 -3.551 16.048 1.00 94.19 403 VAL A N 1
ATOM 3513 C CA . VAL A 1 403 ? -21.830 -3.821 16.476 1.00 94.19 403 VAL A CA 1
ATOM 3514 C C . VAL A 1 403 ? -20.882 -3.324 15.394 1.00 94.19 403 VAL A C 1
ATOM 3516 O O . VAL A 1 403 ? -20.852 -3.865 14.291 1.00 94.19 403 VAL A O 1
ATOM 3519 N N . LEU A 1 404 ? -20.080 -2.315 15.720 1.00 95.31 404 LEU A N 1
ATOM 3520 C CA . LEU A 1 404 ? -18.942 -1.901 14.903 1.00 95.31 404 LEU A CA 1
ATOM 3521 C C . LEU A 1 404 ? -17.706 -2.661 15.350 1.00 95.31 404 LEU A C 1
ATOM 3523 O O . LEU A 1 404 ? -17.444 -2.785 16.544 1.00 95.31 404 LEU A O 1
ATOM 3527 N N . PHE A 1 405 ? -16.931 -3.159 14.396 1.00 95.44 405 PHE A N 1
ATOM 3528 C CA . PHE A 1 405 ? -15.726 -3.921 14.681 1.00 95.44 405 PHE A CA 1
ATOM 3529 C C . PHE A 1 405 ? -14.671 -3.741 13.593 1.00 95.44 405 PHE A C 1
ATOM 3531 O O . PHE A 1 405 ? -14.983 -3.384 12.453 1.00 95.44 405 PHE A O 1
ATOM 3538 N N . ILE A 1 406 ? -13.419 -4.023 13.951 1.00 94.62 406 ILE A N 1
ATOM 3539 C CA . ILE A 1 406 ? -12.304 -4.082 13.002 1.00 94.62 406 ILE A CA 1
ATOM 3540 C C . ILE A 1 406 ? -12.219 -5.519 12.471 1.00 94.62 406 ILE A C 1
ATOM 3542 O O . ILE A 1 406 ? -11.959 -6.436 13.257 1.00 94.62 406 ILE A O 1
ATOM 3546 N N . PRO A 1 407 ? -12.464 -5.764 11.170 1.00 93.00 407 PRO A N 1
ATOM 3547 C CA . PRO A 1 407 ? -12.426 -7.115 10.631 1.00 93.00 407 PRO A CA 1
ATOM 3548 C C . PRO A 1 407 ? -11.011 -7.688 10.708 1.00 93.00 407 PRO A C 1
ATOM 3550 O O . PRO A 1 407 ? -10.013 -6.975 10.593 1.00 93.00 407 PRO A O 1
ATOM 3553 N N . LYS A 1 408 ? -10.917 -9.012 10.852 1.00 91.50 408 LYS A N 1
ATOM 3554 C CA . LYS A 1 408 ? -9.635 -9.696 10.692 1.00 91.50 408 LYS A CA 1
ATOM 3555 C C . LYS A 1 408 ? -9.173 -9.539 9.243 1.00 91.50 408 LYS A C 1
ATOM 3557 O O . LYS A 1 408 ? -9.948 -9.790 8.327 1.00 91.50 408 LYS A O 1
ATOM 3562 N N . LEU A 1 409 ? -7.898 -9.212 9.036 1.00 89.31 409 LEU A N 1
ATOM 3563 C CA . LEU A 1 409 ? -7.311 -9.050 7.698 1.00 89.31 409 LEU A CA 1
ATOM 3564 C C . LEU A 1 409 ? -7.569 -10.262 6.784 1.00 89.31 409 LEU A C 1
ATOM 3566 O O . LEU A 1 409 ? -7.916 -10.103 5.621 1.00 89.31 409 LEU A O 1
ATOM 3570 N N . SER A 1 410 ? -7.500 -11.484 7.324 1.00 88.25 410 SER A N 1
ATOM 3571 C CA . SER A 1 410 ? -7.771 -12.710 6.560 1.00 88.25 410 SER A CA 1
ATOM 3572 C C . SER A 1 410 ? -9.227 -12.860 6.098 1.00 88.25 410 SER A C 1
ATOM 3574 O O . SER A 1 410 ? -9.512 -13.724 5.278 1.00 88.25 410 SER A O 1
ATOM 3576 N N . TRP A 1 411 ? -10.172 -12.089 6.646 1.00 90.19 411 TRP A N 1
ATOM 3577 C CA . TRP A 1 411 ? -11.556 -12.068 6.162 1.00 90.19 411 TRP A CA 1
ATOM 3578 C C . TRP A 1 411 ? -11.692 -11.283 4.858 1.00 90.19 411 TRP A C 1
ATOM 3580 O O . TRP A 1 411 ? -12.623 -11.543 4.107 1.00 90.19 411 TRP A O 1
ATOM 3590 N N . LEU A 1 412 ? -10.752 -10.374 4.577 1.00 88.38 412 LEU A N 1
ATOM 3591 C CA . LEU A 1 412 ? -10.758 -9.506 3.400 1.00 88.38 412 LEU A CA 1
ATOM 3592 C C . LEU A 1 412 ? -10.232 -10.187 2.128 1.00 88.38 412 LEU A C 1
ATOM 3594 O O . LEU A 1 412 ? -10.344 -9.620 1.049 1.00 88.38 412 LEU A O 1
ATOM 3598 N N . LEU A 1 413 ? -9.690 -11.403 2.239 1.00 80.12 413 LEU A N 1
ATOM 3599 C CA . LEU A 1 413 ? -9.167 -12.153 1.092 1.00 80.12 413 LEU A CA 1
ATOM 3600 C C . LEU A 1 413 ? -10.248 -12.759 0.198 1.00 80.12 413 LEU A C 1
ATOM 3602 O O . LEU A 1 413 ? -9.998 -12.991 -0.974 1.00 80.12 413 LEU A O 1
ATOM 3606 N N . PHE A 1 414 ? -11.436 -13.020 0.741 1.00 70.50 414 PHE A N 1
ATOM 3607 C CA . PHE A 1 414 ? -12.508 -13.740 0.041 1.00 70.50 414 PHE A CA 1
ATOM 3608 C C . PHE A 1 414 ? -13.533 -12.804 -0.618 1.00 70.50 414 PHE A C 1
ATOM 3610 O O . PHE A 1 414 ? -14.713 -13.153 -0.692 1.00 70.50 414 PHE A O 1
ATOM 3617 N N . PHE A 1 415 ? -13.090 -11.603 -0.997 1.00 60.56 415 PHE A N 1
ATOM 3618 C CA . PHE A 1 415 ? -13.890 -10.625 -1.735 1.00 60.56 415 PHE A CA 1
ATOM 3619 C C . PHE A 1 415 ? -13.859 -10.882 -3.229 1.00 60.56 415 PHE A C 1
ATOM 3621 O O . PHE A 1 415 ? -12.768 -11.245 -3.721 1.00 60.56 415 PHE A O 1
#

Nearest PDB structures (foldseek):
  8t2r-assembly1_D  TM=7.372E-01  e=4.778E-07  Agathobacter rectalis
  7uin-assembly1_D  TM=6.557E-01  e=1.883E-07  Agathobacter rectalis
  4ney-assembly1_A  TM=4.802E-01  e=6.540E+00  synthetic construct
  6vfk-assembly1_B  TM=2.967E-01  e=5.549E+00  synthetic construct

Secondary structure (DSSP, 8-state):
--GGGGTGGG---S---GGGHHHHHHHTT------HHHHHHHHHHHHHHHHHHHHHHHHHHHHHHHHHHHS-TTB-SSSSS-HHHHHHHHHHHHHTT-TT-EEEEEEEESHHHHTTSTHHHHHS---HHHHHHHHHHHHHHHHHHTTS-HHHHHHHHHT-S-HHHHHHHHHHHHHHHHHHHHHHHHHHHHHTTT--EEEEEETTEEEEEES-HHHHHHHHHHHHHHHGGGTTT-EEEEEEE--TTS-EEETTEEEEE-TTT--EEEEE-HHHHHHHHHHHHHHHHHHHHHHHHHHHTT-HHHHHHHHHHHHHHHHHHHHHHHHHHHT-S--TTHHHHHHHHHHHHHHHHHHHHHTT---HHHHHHHHHHHS-SS-EEEETTEEEE-SS--EEEEEEETTEEEEEE---GGGGGG-

Sequence (415 aa):
MIQIFLNINQYSHILFFPDSFTVLNYLSNSIIFIDNDFLYNNFSISFNSFISNISYLLFFFILEPEWEAIFYSCSYYGRYQNYNSCIILDFDKNFSGNYNSNVCFLKFINMLSILQSKSIILKGYSFNLDKYIIYYFYKINRELYFYFPQKQYFWRTLNLRSNYLKIFSFLILNIFLNSFDFCVALFFLKEIRRLFCFYVRFAFLFLFISNNFLLSNSIIHKMQRLLLFDYKVFTFNSLFISNLYKGFTFLGFNFSISESFDNFKLMPSKYSILYFLKFYKDLVYSNMIFMKFYSCKGLREVIKSILIILILNLRALVFNWMFYYKSFGTFSDSKKILNFLFFKTNSIILNFWFRRIKSKNNLFYLKKKYFPQSNRYLFQNKIKSNKWIFCTKYRFTEKIEKVLFIPKLSWLLFF

Organism: NCBI:txid2979827